Protein AF-D8Q616-F1 (afdb_monomer)

Solvent-accessible surface area (backbone atoms only — not comparable to full-atom values): 31001 Å² total; per-residue (Å²): 136,88,82,91,90,84,91,79,90,88,87,83,92,83,81,91,83,89,87,83,90,87,91,82,90,86,83,86,81,88,86,83,83,89,84,88,85,87,89,85,89,90,82,87,82,83,92,77,89,78,82,84,83,71,96,73,89,90,79,82,90,86,77,79,88,77,88,76,85,79,84,83,84,83,82,84,83,85,89,86,84,85,82,90,86,85,90,82,89,85,91,83,91,80,85,90,87,83,88,83,88,80,87,82,85,84,80,88,80,85,86,77,89,78,88,83,85,87,83,90,80,81,91,78,87,87,78,87,87,77,91,77,82,88,77,87,77,82,87,75,83,83,73,83,76,76,81,79,71,58,70,64,59,61,51,43,69,60,47,49,63,50,50,61,52,50,61,75,66,72,81,62,97,65,38,63,65,48,97,83,34,49,25,36,39,33,27,52,76,65,39,57,25,25,36,51,50,71,62,44,41,73,49,23,45,57,53,61,70,67,37,44,77,75,53,100,78,37,37,35,33,77,39,77,88,39,50,36,71,33,53,34,47,33,50,41,40,74,75,33,62,85,76,51,54,65,74,89,59,87,73,60,66,70,56,45,49,31,28,28,54,46,18,54,78,46,61,11,58,71,55,26,31,53,31,49,50,44,48,49,51,51,50,49,55,47,65,69,36,91,47,66,73,49,53,54,42,57,48,38,45,45,50,53,52,25,64,75,70,66,45,61,57,64,40,48,60,50,48,52,48,54,44,49,38,62,75,75,53,60,80,64,35,55,53,97,88,48,97,62,76,56,74,80,52,76,65,54,50,50,39,36,54,52,25,42,58,65,67,50,58,56,66,58,59,54,48,50,75,50,64,66,81,79,68,79,54,64,62,27,53,53,32,48,52,54,51,48,59,62,36,49,67,36,25,72,47,36,43,67,61,25,49,49,50,50,53,55,50,59,31,84,83,37,32,74,80,49,46,51,48,68,73,57,43,70,60,34,48,63,51,52,54,51,48,49,52,48,52,63,64,47,42,27,56,54,62,74,43,64,52,64,72,58,27,34,52,50,44,27,69,60,60,73,46,91,64,84,58,72,64,66,60,62,83,56,67,73,76,113

Foldseek 3Di:
DDDDDDDDDDDDDDDDDDDDDDDDDDDDDDDDDDDDDDDDDDDDDDDDDDDDDDDPDPPPPPDDPDPDDDDDDDDDDDDDDDDDDDDDDDDDDDDDDDDDDDDDDDDDDDDDDDDDDDDDDDDDDDDDDDDDDDDDDDDDDDDDDDPPDDVVLVVCVVLVVVLLVVVVVPPDPAAAEDPPAQEWEAEQVRRIHGHHPVLCCLQQVQQVVQWDDPDPGHIYGYHNPADRVLVRLLVCVSPPCVSQDAPPDDDDLVSLLSNLLVCLVRVRQVSVLRSVNNLQVLLVVCLLPPPLLPPLVSLLSSVVSCVSNVLCLSPLSSLLSVLLYDPVSLVVPDDPPDPDNRHDDPLSVVLSVQLLVVQLPCVLVVCLLCVCVPDPDPQQVVLSVVLSVVLNVVCNNHVLVSLVVVLVCLDPVNCVVSSHDPVSSVRRNVSSVVVNVVSLQCRCVSSPHDGLVVSQVSSCVSNVDRDHGPSPCVVVSPVD

Mean predicted aligned error: 16.09 Å

Radius of gyration: 37.26 Å; Cα contacts (8 Å, |Δi|>4): 402; chains: 1; bounding box: 110×92×106 Å

Sequence (480 aa):
MSSHSTYSYGSDVGGNDDVGFSSHESGSPAPDIWPPPFPVPGARPQSRAHTPVNAVVNQFYNRTVFTGALPAQGMSPTRSDTPETGDVFLRHGGARRAPTPLPHFRVGLSSSSGSDTPSASSFGDIAPRRARTPRARTPLPCSAIEPHSDPYTSMLAFVLPRAVQASADGDREQGLCFPDGNFVIVSKDHQVSRVHKSTLELQAPQIVRQSRSWNEVYRYALLKNADGAHVDAFLRAAFCPEYFPAPPQQVAFKVIRMVLTMAHELGAIPLRRRALTHLEALAKSALDSPSHWANVATKLFVVSCSREVGALWLMPSIMYTLTCVSPRSFDVAAPADHEYIYVLSDEDHRTIANARVSTRNFGEIKALVFANTRCVDRACINSRNRLLDVIHDRYEKDPLHAMHTLSYILQPDAKEACRICSHCYDVVKPKVDTLEDKFLEDLPTHFAFPTWDALEHMREQDMGCPGQILRPVWKHIHKV

Organism: Schizophyllum commune (strain H4-8 / FGSC 9210) (NCBI:txid578458)

pLDDT: mean 72.05, std 26.44, range [27.09, 98.06]

Structure (mmCIF, N/CA/C/O backbone):
data_AF-D8Q616-F1
#
_entry.id   AF-D8Q616-F1
#
loop_
_atom_site.group_PDB
_atom_site.id
_atom_site.type_symbol
_atom_site.label_atom_id
_atom_site.label_alt_id
_atom_site.label_comp_id
_atom_site.label_asym_id
_atom_site.label_entity_id
_atom_site.label_seq_id
_atom_site.pdbx_PDB_ins_code
_atom_site.Cartn_x
_atom_site.Cartn_y
_atom_site.Cartn_z
_atom_site.occupancy
_atom_site.B_iso_or_equiv
_atom_site.auth_seq_id
_atom_site.auth_comp_id
_atom_site.auth_asym_id
_atom_site.auth_atom_id
_atom_site.pdbx_PDB_model_num
ATOM 1 N N . MET A 1 1 ? -33.115 -41.976 -48.875 1.00 36.59 1 MET A N 1
ATOM 2 C CA . MET A 1 1 ? -32.663 -42.443 -47.547 1.00 36.59 1 MET A CA 1
ATOM 3 C C . MET A 1 1 ? -32.192 -41.191 -46.811 1.00 36.59 1 MET A C 1
ATOM 5 O O . MET A 1 1 ? -31.075 -40.765 -47.045 1.00 36.59 1 MET A O 1
ATOM 9 N N . SER A 1 2 ? -33.114 -40.347 -46.328 1.00 31.20 2 SER A N 1
ATOM 10 C CA . SER A 1 2 ? -33.755 -40.402 -44.988 1.00 31.20 2 SER A CA 1
ATOM 11 C C . SER A 1 2 ? -32.680 -40.206 -43.908 1.00 31.20 2 SER A C 1
ATOM 13 O O . SER A 1 2 ? -31.789 -41.040 -43.843 1.00 31.20 2 SER A O 1
ATOM 15 N N . SER A 1 3 ? -32.614 -39.132 -43.112 1.00 38.22 3 SER A N 1
ATOM 16 C CA . SER A 1 3 ? -33.637 -38.418 -42.310 1.00 38.22 3 SER A CA 1
ATOM 17 C C . SER A 1 3 ? -33.101 -37.021 -41.902 1.00 38.22 3 SER A C 1
ATOM 19 O O . SER A 1 3 ? -31.940 -36.921 -41.525 1.00 38.22 3 SER A O 1
ATOM 21 N N . HIS A 1 4 ? -33.793 -35.901 -42.151 1.00 36.03 4 HIS A N 1
ATOM 22 C CA . HIS A 1 4 ? -34.794 -35.202 -41.308 1.00 36.03 4 HIS A CA 1
ATOM 23 C C . HIS A 1 4 ? -34.368 -34.812 -39.875 1.00 36.03 4 HIS A C 1
ATOM 25 O O . HIS A 1 4 ? -34.290 -35.672 -39.007 1.00 36.03 4 HIS A O 1
ATOM 31 N N . SER A 1 5 ? -34.263 -33.500 -39.611 1.00 34.19 5 SER A N 1
ATOM 32 C CA . SER A 1 5 ? -35.113 -32.810 -38.622 1.00 34.19 5 SER A CA 1
ATOM 33 C C . SER A 1 5 ? -35.075 -31.287 -38.826 1.00 34.19 5 SER A C 1
ATOM 35 O O . SER A 1 5 ? -34.016 -30.665 -38.813 1.00 34.19 5 SER A O 1
ATOM 37 N N . THR A 1 6 ? -36.261 -30.721 -39.012 1.00 43.12 6 THR A N 1
ATOM 38 C CA . THR A 1 6 ? -36.620 -29.304 -39.143 1.00 43.12 6 THR A CA 1
ATOM 39 C C . THR A 1 6 ? -37.446 -28.923 -37.914 1.00 43.12 6 THR A C 1
ATOM 41 O O . THR A 1 6 ? -38.226 -29.751 -37.453 1.00 43.12 6 THR A O 1
ATOM 44 N N . TYR A 1 7 ? -37.370 -27.675 -37.447 1.00 33.91 7 TYR A N 1
ATOM 45 C CA . TYR A 1 7 ? -38.514 -27.005 -36.817 1.00 33.91 7 TYR A CA 1
ATOM 46 C C . TYR A 1 7 ? -38.505 -25.516 -37.168 1.00 33.91 7 TYR A C 1
ATOM 48 O O . TYR A 1 7 ? -37.453 -24.880 -37.224 1.00 33.91 7 TYR A O 1
ATOM 56 N N . SER A 1 8 ? -39.701 -25.016 -37.457 1.00 35.53 8 SER A N 1
ATOM 57 C CA . SER A 1 8 ? -40.003 -23.756 -38.129 1.00 35.53 8 SER A CA 1
ATOM 58 C C . SER A 1 8 ? -40.848 -22.840 -37.234 1.00 35.53 8 SER A C 1
ATOM 60 O O . SER A 1 8 ? -41.628 -23.335 -36.430 1.00 35.53 8 SER A O 1
ATOM 62 N N . TYR A 1 9 ? -40.714 -21.532 -37.486 1.00 35.38 9 TYR A N 1
ATOM 63 C CA . TYR A 1 9 ? -41.727 -20.460 -37.555 1.00 35.38 9 TYR A CA 1
ATOM 64 C C . TYR A 1 9 ? -42.720 -20.160 -36.413 1.00 35.38 9 TYR A C 1
ATOM 66 O O . TYR A 1 9 ? -43.503 -20.996 -35.980 1.00 35.38 9 TYR A O 1
ATOM 74 N N . GLY A 1 10 ? -42.806 -18.855 -36.121 1.00 30.14 10 GLY A N 1
ATOM 75 C CA . GLY A 1 10 ? -43.983 -18.159 -35.598 1.00 30.14 10 GLY A CA 1
ATOM 76 C C . GLY A 1 10 ? -43.818 -16.643 -35.772 1.00 30.14 10 GLY A C 1
ATOM 77 O O . GLY A 1 10 ? -42.976 -16.037 -35.116 1.00 30.14 10 GLY A O 1
ATOM 78 N N . SER A 1 11 ? -44.580 -16.049 -36.691 1.00 40.22 11 SER A N 1
ATOM 79 C CA . SER A 1 11 ? -44.706 -14.606 -36.942 1.00 40.22 11 SER A CA 1
ATOM 80 C C . SER A 1 11 ? -46.195 -14.262 -36.957 1.00 40.22 11 SER A C 1
ATOM 82 O O . SER A 1 11 ? -46.930 -14.984 -37.613 1.00 40.22 11 SER A O 1
ATOM 84 N N . ASP A 1 12 ? -46.582 -13.166 -36.304 1.00 34.69 12 ASP A N 1
ATOM 85 C CA . ASP A 1 12 ? -47.830 -12.383 -36.450 1.00 34.69 12 ASP A CA 1
ATOM 86 C C . ASP A 1 12 ? -47.448 -10.976 -35.926 1.00 34.69 12 ASP A C 1
ATOM 88 O O . ASP A 1 12 ? -46.841 -10.892 -34.860 1.00 34.69 12 ASP A O 1
ATOM 92 N N . VAL A 1 13 ? -47.487 -9.830 -36.621 1.00 44.28 13 VAL A N 1
ATOM 93 C CA . VAL A 1 13 ? -48.412 -9.144 -37.555 1.00 44.28 13 VAL A CA 1
ATOM 94 C C . VAL A 1 13 ? -49.662 -8.550 -36.888 1.00 44.28 13 VAL A C 1
ATOM 96 O O . VAL A 1 13 ? -50.530 -9.263 -36.403 1.00 44.28 13 VAL A O 1
ATOM 99 N N . GLY A 1 14 ? -49.745 -7.212 -36.968 1.00 32.81 14 GLY A N 1
ATOM 100 C CA . GLY A 1 14 ? -50.891 -6.340 -36.665 1.00 32.81 14 GLY A CA 1
ATOM 101 C C . GLY A 1 14 ? -50.418 -5.086 -35.908 1.00 32.81 14 GLY A C 1
ATOM 102 O O . GLY A 1 14 ? -49.917 -5.225 -34.803 1.00 32.81 14 GLY A O 1
ATOM 103 N N . GLY A 1 15 ? -50.452 -3.842 -36.393 1.00 34.56 15 GLY A N 1
ATOM 104 C CA . GLY A 1 15 ? -51.154 -3.222 -37.518 1.00 34.56 15 GLY A CA 1
ATOM 105 C C . GLY A 1 15 ? -52.088 -2.118 -36.994 1.00 34.56 15 GLY A C 1
ATOM 106 O O . GLY A 1 15 ? -53.000 -2.460 -36.252 1.00 34.56 15 GLY A O 1
ATOM 107 N N . ASN A 1 16 ? -51.871 -0.868 -37.448 1.00 33.78 16 ASN A N 1
ATOM 108 C CA . ASN A 1 16 ? -52.853 0.234 -37.611 1.00 33.78 16 ASN A CA 1
ATOM 109 C C . ASN A 1 16 ? -53.477 0.896 -36.340 1.00 33.78 16 ASN A C 1
ATOM 111 O O . ASN A 1 16 ? -53.668 0.231 -35.334 1.00 33.78 16 ASN A O 1
ATOM 115 N N . ASP A 1 17 ? -53.820 2.194 -36.228 1.00 32.09 17 ASP A N 1
ATOM 116 C CA . ASP A 1 17 ? -53.988 3.330 -37.159 1.00 32.09 17 ASP A CA 1
ATOM 117 C C . ASP A 1 17 ? -53.850 4.714 -36.456 1.00 32.09 17 ASP A C 1
ATOM 119 O O . ASP A 1 17 ? -53.961 4.845 -35.235 1.00 32.09 17 ASP A O 1
ATOM 123 N N . ASP A 1 18 ? -53.659 5.723 -37.313 1.00 38.03 18 ASP A N 1
ATOM 124 C CA . ASP A 1 18 ? -53.781 7.189 -37.221 1.00 38.03 18 ASP A CA 1
ATOM 125 C C . ASP A 1 18 ? -54.833 7.822 -36.283 1.00 38.03 18 ASP A C 1
ATOM 127 O O . ASP A 1 18 ? -55.978 7.388 -36.286 1.00 38.03 18 ASP A O 1
ATOM 131 N N . VAL A 1 19 ? -54.479 8.965 -35.653 1.00 36.47 19 VAL A N 1
ATOM 132 C CA . VAL A 1 19 ? -55.167 10.300 -35.640 1.00 36.47 19 VAL A CA 1
ATOM 133 C C . VAL A 1 19 ? -54.130 11.304 -35.064 1.00 36.47 19 VAL A C 1
ATOM 135 O O . VAL A 1 19 ? -53.487 10.981 -34.074 1.00 36.47 19 VAL A O 1
ATOM 138 N N . GLY A 1 20 ? -53.802 12.511 -35.538 1.00 32.84 20 GLY A N 1
ATOM 139 C CA . GLY A 1 20 ? -54.463 13.500 -36.385 1.00 32.84 20 GLY A CA 1
ATOM 140 C C . GLY A 1 20 ? -54.640 14.829 -35.611 1.00 32.84 20 GLY A C 1
ATOM 141 O O . GLY A 1 20 ? -55.572 14.950 -34.831 1.00 32.84 20 GLY A O 1
ATOM 142 N N . PHE A 1 21 ? -53.750 15.804 -35.871 1.00 34.06 21 PHE A N 1
ATOM 143 C CA . PHE A 1 21 ? -53.858 17.278 -35.708 1.00 34.06 21 PHE A CA 1
ATOM 144 C C . PHE A 1 21 ? -54.208 17.949 -34.356 1.00 34.06 21 PHE A C 1
ATOM 146 O O . PHE A 1 21 ? -55.351 17.924 -33.913 1.00 34.06 21 PHE A O 1
ATOM 153 N N . SER A 1 22 ? -53.308 18.823 -33.868 1.00 30.31 22 SER A N 1
ATOM 154 C CA . SER A 1 22 ? -53.531 20.290 -33.888 1.00 30.31 22 SER A CA 1
ATOM 155 C C . SER A 1 22 ? -52.326 21.102 -33.399 1.00 30.31 22 SER A C 1
ATOM 157 O O . SER A 1 22 ? -51.689 20.795 -32.396 1.00 30.31 22 SER A O 1
ATOM 159 N N . SER A 1 23 ? -52.048 22.154 -34.162 1.00 44.38 23 SER A N 1
ATOM 160 C CA . SER A 1 23 ? -51.003 23.167 -34.020 1.00 44.38 23 SER A CA 1
ATOM 161 C C . SER A 1 23 ? -51.461 24.319 -33.116 1.00 44.38 23 SER A C 1
ATOM 163 O O . SER A 1 23 ? -52.628 24.677 -33.178 1.00 44.38 23 SER A O 1
ATOM 165 N N . HIS A 1 24 ? -50.543 24.930 -32.360 1.00 32.38 24 HIS A N 1
ATOM 166 C CA . HIS A 1 24 ? -50.406 26.383 -32.105 1.00 32.38 24 HIS A CA 1
ATOM 167 C C . HIS A 1 24 ? -49.158 26.571 -31.214 1.00 32.38 24 HIS A C 1
ATOM 169 O O . HIS A 1 24 ? -49.055 25.982 -30.145 1.00 32.38 24 HIS A O 1
ATOM 175 N N . GLU A 1 25 ? -48.061 27.073 -31.787 1.00 34.19 25 GLU A N 1
ATOM 176 C CA . GLU A 1 25 ? -47.571 28.457 -31.635 1.00 34.19 25 GLU A CA 1
ATOM 177 C C . GLU A 1 25 ? -47.074 28.814 -30.227 1.00 34.19 25 GLU A C 1
ATOM 179 O O . GLU A 1 25 ? -47.873 29.041 -29.330 1.00 34.19 25 GLU A O 1
ATOM 184 N N . SER A 1 26 ? -45.751 28.978 -30.081 1.00 32.94 26 SER A N 1
ATOM 185 C CA . SER A 1 26 ? -45.142 30.273 -29.717 1.00 32.94 26 SER A CA 1
ATOM 186 C C . SER A 1 26 ? -43.634 30.144 -29.437 1.00 32.94 26 SER A C 1
ATOM 188 O O . SER A 1 26 ? -43.236 29.363 -28.578 1.00 32.94 26 SER A O 1
ATOM 190 N N . GLY A 1 27 ? -42.822 30.987 -30.090 1.00 29.88 27 GLY A N 1
ATOM 191 C CA . GLY A 1 27 ? -41.675 31.634 -29.431 1.00 29.88 27 GLY A CA 1
ATOM 192 C C . GLY A 1 27 ? -40.253 31.114 -29.687 1.00 29.88 27 GLY A C 1
ATOM 193 O O . GLY A 1 27 ? -39.664 30.473 -28.829 1.00 29.88 27 GLY A O 1
ATOM 194 N N . SER A 1 28 ? -39.677 31.509 -30.827 1.00 34.25 28 SER A N 1
ATOM 195 C CA . SER A 1 28 ? -38.247 31.807 -31.093 1.00 34.25 28 SER A CA 1
ATOM 196 C C . SER A 1 28 ? -37.469 32.503 -29.941 1.00 34.25 28 SER A C 1
ATOM 198 O O . SER A 1 28 ? -38.128 33.049 -29.056 1.00 34.25 28 SER A O 1
ATOM 200 N N . PRO A 1 29 ? -36.124 32.718 -30.004 1.00 43.44 29 PRO A N 1
ATOM 201 C CA . PRO A 1 29 ? -35.080 32.169 -30.893 1.00 43.44 29 PRO A CA 1
ATOM 202 C C . PRO A 1 29 ? -33.753 31.767 -30.170 1.00 43.44 29 PRO A C 1
ATOM 204 O O . PRO A 1 29 ? -33.504 32.113 -29.017 1.00 43.44 29 PRO A O 1
ATOM 207 N N . ALA A 1 30 ? -32.849 31.096 -30.895 1.00 38.75 30 ALA A N 1
ATOM 208 C CA . ALA A 1 30 ? -31.396 31.142 -30.641 1.00 38.75 30 ALA A CA 1
ATOM 209 C C . ALA A 1 30 ? -30.849 32.558 -30.955 1.00 38.75 30 ALA A C 1
ATOM 211 O O . ALA A 1 30 ? -31.509 33.273 -31.713 1.00 38.75 30 ALA A O 1
ATOM 212 N N . PRO A 1 31 ? -29.679 33.002 -30.447 1.00 47.16 31 PRO A N 1
ATOM 213 C CA . PRO A 1 31 ? -28.440 32.731 -31.205 1.00 47.16 31 PRO A CA 1
ATOM 214 C C . PRO A 1 31 ? -27.137 32.756 -30.343 1.00 47.16 31 PRO A C 1
ATOM 216 O O . PRO A 1 31 ? -27.130 33.206 -29.204 1.00 47.16 31 PRO A O 1
ATOM 219 N N . ASP A 1 32 ? -26.068 32.070 -30.752 1.00 30.92 32 ASP A N 1
ATOM 220 C CA . ASP A 1 32 ? -24.823 32.601 -31.367 1.00 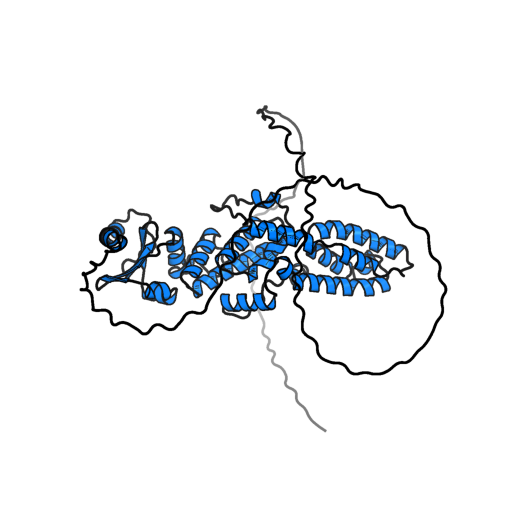30.92 32 ASP A CA 1
ATOM 221 C C . ASP A 1 32 ? -23.605 32.454 -30.427 1.00 30.92 32 ASP A C 1
ATOM 223 O O . ASP A 1 32 ? -23.643 32.810 -29.256 1.00 30.92 32 ASP A O 1
ATOM 227 N N . ILE A 1 33 ? -22.611 31.657 -30.831 1.00 32.53 33 ILE A N 1
ATOM 228 C CA . ILE A 1 33 ? -21.330 32.069 -31.444 1.00 32.53 33 ILE A CA 1
ATOM 229 C C . ILE A 1 33 ? -20.347 32.681 -30.426 1.00 32.53 33 ILE A C 1
ATOM 231 O O . ILE A 1 33 ? -20.534 33.755 -29.866 1.00 32.53 33 ILE A O 1
ATOM 235 N N . TRP A 1 34 ? -19.245 31.953 -30.238 1.00 39.62 34 TRP A N 1
ATOM 236 C CA . TRP A 1 34 ? -18.034 32.353 -29.520 1.00 39.62 34 TRP A CA 1
ATOM 237 C C . TRP A 1 34 ? -17.400 33.634 -30.086 1.00 39.62 34 TRP A C 1
ATOM 239 O O . TRP A 1 34 ? -17.394 33.821 -31.304 1.00 39.62 34 TRP A O 1
ATOM 249 N N . PRO A 1 35 ? -16.671 34.394 -29.248 1.00 38.28 35 PRO A N 1
ATOM 250 C CA . PRO A 1 35 ? -15.462 35.063 -29.726 1.00 38.28 35 PRO A CA 1
ATOM 251 C C . PRO A 1 35 ? -14.204 34.805 -28.857 1.00 38.28 35 PRO A C 1
ATOM 253 O O . PRO A 1 35 ? -14.315 34.273 -27.750 1.00 38.28 35 PRO A O 1
ATOM 256 N N . PRO A 1 36 ? -12.995 35.139 -29.373 1.00 38.78 36 PRO A N 1
ATOM 257 C CA . PRO A 1 36 ? -11.695 34.646 -28.894 1.00 38.78 36 PRO A CA 1
ATOM 258 C C . PRO A 1 36 ? -10.861 35.787 -28.205 1.00 38.78 36 PRO A C 1
ATOM 260 O O . PRO A 1 36 ? -11.494 36.634 -27.578 1.00 38.78 36 PRO A O 1
ATOM 263 N N . PRO A 1 37 ? -9.497 35.841 -28.173 1.00 53.56 37 PRO A N 1
ATOM 264 C CA . PRO A 1 37 ? -8.745 36.088 -26.929 1.00 53.56 37 PRO A CA 1
ATOM 265 C C . PRO A 1 37 ? -7.939 37.418 -26.847 1.00 53.56 37 PRO A C 1
ATOM 267 O O . PRO A 1 37 ? -7.634 38.045 -27.856 1.00 53.56 37 PRO A O 1
ATOM 270 N N . PHE A 1 38 ? -7.496 37.742 -25.616 1.00 38.44 38 PHE A N 1
ATOM 271 C CA . PHE A 1 38 ? -6.534 38.784 -25.159 1.00 38.44 38 PHE A CA 1
ATOM 272 C C . PHE A 1 38 ? -6.920 40.276 -25.284 1.00 38.44 38 PHE A C 1
ATOM 274 O O . PHE A 1 38 ? -7.511 40.706 -26.269 1.00 38.44 38 PHE A O 1
ATOM 281 N N . PRO A 1 39 ? -6.552 41.091 -24.266 1.00 39.84 39 PRO A N 1
ATOM 282 C CA . PRO A 1 39 ? -5.304 41.869 -24.359 1.00 39.84 39 PRO A CA 1
ATOM 283 C C . PRO A 1 39 ? -4.496 42.003 -23.039 1.00 39.84 39 PRO A C 1
ATOM 285 O O . PRO A 1 39 ? -4.964 41.707 -21.944 1.00 39.84 39 PRO A O 1
ATOM 288 N N . VAL A 1 40 ? -3.261 42.497 -23.171 1.00 35.69 40 VAL A N 1
ATOM 289 C CA . VAL A 1 40 ? -2.294 42.965 -22.142 1.00 35.69 40 VAL A CA 1
ATOM 290 C C . VAL A 1 40 ? -1.822 44.370 -22.606 1.00 35.69 40 VAL A C 1
ATOM 292 O O . VAL A 1 40 ? -1.930 44.593 -23.816 1.00 35.69 40 VAL A O 1
ATOM 295 N N . PRO A 1 41 ? -1.229 45.311 -21.815 1.00 44.88 41 PRO A N 1
ATOM 296 C CA . PRO A 1 41 ? -1.004 45.443 -20.357 1.00 44.88 41 PRO A CA 1
ATOM 297 C C . PRO A 1 41 ? -1.463 46.796 -19.741 1.00 44.88 41 PRO A C 1
ATOM 299 O O . PRO A 1 41 ? -1.617 47.795 -20.437 1.00 44.88 41 PRO A O 1
ATOM 302 N N . GLY A 1 42 ? -1.457 46.890 -18.402 1.00 28.64 42 GLY A N 1
ATOM 303 C CA . GLY A 1 42 ? -1.095 48.149 -17.728 1.00 28.64 42 GLY A CA 1
ATOM 304 C C . GLY A 1 42 ? -1.677 48.365 -16.330 1.00 28.64 42 GLY A C 1
ATOM 305 O O . GLY A 1 42 ? -2.839 48.720 -16.216 1.00 28.64 42 GLY A O 1
ATOM 306 N N . ALA A 1 43 ? -0.843 48.210 -15.291 1.00 29.27 43 ALA A N 1
ATOM 307 C CA . ALA A 1 43 ? -0.704 49.095 -14.114 1.00 29.27 43 ALA A CA 1
ATOM 308 C C . ALA A 1 43 ? -0.118 48.336 -12.902 1.00 29.27 43 ALA A C 1
ATOM 310 O O . ALA A 1 43 ? -0.547 47.239 -12.559 1.00 29.27 43 ALA A O 1
ATOM 311 N N . ARG A 1 44 ? 0.887 48.948 -12.259 1.00 38.00 44 ARG A N 1
ATOM 312 C CA . ARG A 1 44 ? 1.553 48.503 -11.016 1.00 38.00 44 ARG A CA 1
ATOM 313 C C . ARG A 1 44 ? 0.569 48.483 -9.832 1.00 38.00 44 ARG A C 1
ATOM 315 O O . ARG A 1 44 ? -0.319 49.331 -9.794 1.00 38.00 44 ARG A O 1
ATOM 322 N N . PRO A 1 45 ? 0.837 47.674 -8.789 1.00 35.50 45 PRO A N 1
ATOM 323 C CA . PRO A 1 45 ? 1.302 48.326 -7.560 1.00 35.50 45 PRO A CA 1
ATOM 324 C C . PRO A 1 45 ? 2.359 47.560 -6.736 1.00 35.50 45 PRO A C 1
ATOM 326 O O . PRO A 1 45 ? 2.357 46.344 -6.613 1.00 35.50 45 PRO A O 1
ATOM 329 N N . GLN A 1 46 ? 3.232 48.379 -6.146 1.00 30.72 46 GLN A N 1
ATOM 330 C CA . GLN A 1 46 ? 3.753 48.360 -4.772 1.00 30.72 46 GLN A CA 1
ATOM 331 C C . GLN A 1 46 ? 4.450 47.107 -4.208 1.00 30.72 46 GLN A C 1
ATOM 333 O O . GLN A 1 46 ? 3.869 46.098 -3.824 1.00 30.72 46 GLN A O 1
ATOM 338 N N . SER A 1 47 ? 5.755 47.321 -4.046 1.00 33.19 47 SER A N 1
ATOM 339 C CA . SER A 1 47 ? 6.746 46.642 -3.221 1.00 33.19 47 SER A CA 1
ATOM 340 C C . SER A 1 47 ? 6.258 46.159 -1.850 1.00 33.19 47 SER A C 1
ATOM 342 O O . SER A 1 47 ? 5.902 46.965 -0.987 1.00 33.19 47 SER A O 1
ATOM 344 N N . ARG A 1 48 ? 6.435 44.860 -1.590 1.00 30.73 48 ARG A N 1
ATOM 345 C CA . ARG A 1 48 ? 6.706 44.333 -0.248 1.00 30.73 48 ARG A CA 1
ATOM 346 C C . ARG A 1 48 ? 8.059 43.631 -0.247 1.00 30.73 48 ARG A C 1
ATOM 348 O O . ARG A 1 48 ? 8.388 42.880 -1.160 1.00 30.73 48 ARG A O 1
ATOM 355 N N . ALA A 1 49 ? 8.847 43.978 0.760 1.00 31.23 49 ALA A N 1
ATOM 356 C CA . ALA A 1 49 ? 10.228 43.581 0.946 1.00 31.23 49 ALA A CA 1
ATOM 357 C C . ALA A 1 49 ? 10.360 42.065 1.146 1.00 31.23 49 ALA A C 1
ATOM 359 O O . ALA A 1 49 ? 9.737 41.501 2.043 1.00 31.23 49 ALA A O 1
ATOM 360 N N . HIS A 1 50 ? 11.214 41.436 0.338 1.00 32.09 50 HIS A N 1
ATOM 361 C CA . HIS A 1 50 ? 11.747 40.107 0.605 1.00 32.09 50 HIS A CA 1
ATOM 362 C C . HIS A 1 50 ? 13.146 40.241 1.203 1.00 32.09 50 HIS A C 1
ATOM 364 O O . HIS A 1 50 ? 14.063 40.785 0.590 1.00 32.09 50 HIS A O 1
ATOM 370 N N . THR A 1 51 ? 13.283 39.732 2.420 1.00 32.91 51 THR A N 1
ATOM 371 C CA . THR A 1 51 ? 14.541 39.482 3.120 1.00 32.91 51 THR A CA 1
ATOM 372 C C . THR A 1 51 ? 15.298 38.355 2.400 1.00 32.91 51 THR A C 1
ATOM 374 O O . THR A 1 51 ? 14.703 37.299 2.174 1.00 32.91 51 THR A O 1
ATOM 377 N N . PRO A 1 52 ? 16.586 38.511 2.040 1.00 33.59 52 PRO A N 1
ATOM 378 C CA . PRO A 1 52 ? 17.353 37.430 1.438 1.00 33.59 52 PRO A CA 1
ATOM 379 C C . PRO A 1 52 ? 17.980 36.571 2.540 1.00 33.59 52 PRO A C 1
ATOM 381 O O . PRO A 1 52 ? 18.890 37.012 3.243 1.00 33.59 52 PRO A O 1
ATOM 384 N N . VAL A 1 53 ? 17.521 35.327 2.686 1.00 32.69 53 VAL A N 1
ATOM 385 C CA . VAL A 1 53 ? 18.310 34.301 3.378 1.00 32.69 53 VAL A CA 1
ATOM 386 C C . VAL A 1 53 ? 19.193 33.625 2.335 1.00 32.69 53 VAL A C 1
ATOM 388 O O . VAL A 1 53 ? 18.749 32.816 1.525 1.00 32.69 53 VAL A O 1
ATOM 391 N N . ASN A 1 54 ? 20.446 34.076 2.359 1.00 29.16 54 ASN A N 1
ATOM 392 C CA . ASN A 1 54 ? 21.641 33.567 1.694 1.00 29.16 54 ASN A CA 1
ATOM 393 C C . ASN A 1 54 ? 21.654 32.029 1.583 1.00 29.16 54 ASN A C 1
ATOM 395 O O . ASN A 1 54 ? 21.326 31.327 2.531 1.00 29.16 54 ASN A O 1
ATOM 399 N N . ALA A 1 55 ? 22.009 31.440 0.440 1.00 34.25 55 ALA A N 1
ATOM 400 C CA . ALA A 1 55 ? 23.366 31.466 -0.123 1.00 34.25 55 ALA A CA 1
ATOM 401 C C . ALA A 1 55 ? 24.440 30.958 0.861 1.00 34.25 55 ALA A C 1
ATOM 403 O O . ALA A 1 55 ? 25.513 31.530 0.979 1.00 34.25 55 ALA A O 1
ATOM 404 N N . VAL A 1 56 ? 24.144 29.864 1.560 1.00 35.12 56 VAL A N 1
ATOM 405 C CA . VAL A 1 56 ? 25.095 28.905 2.145 1.00 35.12 56 VAL A CA 1
ATOM 406 C C . VAL A 1 56 ? 24.420 27.530 1.990 1.00 35.12 56 VAL A C 1
ATOM 408 O O . VAL A 1 56 ? 23.200 27.472 1.929 1.00 35.12 56 VAL A O 1
ATOM 411 N N . VAL A 1 57 ? 25.166 26.425 1.918 1.00 32.44 57 VAL A N 1
ATOM 412 C CA . VAL A 1 57 ? 24.683 25.032 1.708 1.00 32.44 57 VAL A CA 1
ATOM 413 C C . VAL A 1 57 ? 24.659 24.567 0.239 1.00 32.44 57 VAL A C 1
ATOM 415 O O . VAL A 1 57 ? 23.772 23.851 -0.207 1.00 32.44 57 VAL A O 1
ATOM 418 N N . ASN A 1 58 ? 25.710 24.901 -0.516 1.00 28.16 58 ASN A N 1
ATOM 419 C CA . ASN A 1 58 ? 26.037 24.239 -1.791 1.00 28.16 58 ASN A CA 1
ATOM 420 C C . ASN A 1 58 ? 27.396 23.506 -1.755 1.00 28.16 58 ASN A C 1
ATOM 422 O O . ASN A 1 58 ? 28.040 23.331 -2.783 1.00 28.16 58 ASN A O 1
ATOM 426 N N . GLN A 1 59 ? 27.858 23.076 -0.571 1.00 28.70 59 GLN A N 1
ATOM 427 C CA . GLN A 1 59 ? 29.220 22.537 -0.410 1.00 28.70 59 GLN A CA 1
ATOM 428 C C . GLN A 1 59 ? 29.367 21.183 0.303 1.00 28.70 59 GLN A C 1
ATOM 430 O O . GLN A 1 59 ? 30.499 20.737 0.453 1.00 28.70 59 GLN A O 1
ATOM 435 N N . PHE A 1 60 ? 28.291 20.479 0.684 1.00 29.03 60 PHE A N 1
ATOM 436 C CA . PHE A 1 60 ? 28.439 19.262 1.511 1.00 29.03 60 PHE A CA 1
ATOM 437 C C . PHE A 1 60 ? 28.024 17.909 0.916 1.00 29.03 60 PHE A C 1
ATOM 439 O O . PHE A 1 60 ? 28.233 16.904 1.582 1.00 29.03 60 PHE A O 1
ATOM 446 N N . TYR A 1 61 ? 27.553 17.815 -0.331 1.00 34.72 61 TYR A N 1
ATOM 447 C CA . TYR A 1 61 ? 27.098 16.518 -0.880 1.00 34.72 61 TYR A CA 1
ATOM 448 C C . TYR A 1 61 ? 27.912 15.955 -2.052 1.00 34.72 61 TYR A C 1
ATOM 450 O O . TYR A 1 61 ? 27.426 15.113 -2.794 1.00 34.72 61 TYR A O 1
ATOM 458 N N . ASN A 1 62 ? 29.187 16.340 -2.163 1.00 28.88 62 ASN A N 1
ATOM 459 C CA . ASN A 1 62 ? 30.154 15.701 -3.064 1.00 28.88 62 ASN A CA 1
ATOM 460 C C . ASN A 1 62 ? 31.395 15.217 -2.299 1.00 28.88 62 ASN A C 1
ATOM 462 O O . ASN A 1 62 ? 32.513 15.619 -2.607 1.00 28.88 62 ASN A O 1
ATOM 466 N N . ARG A 1 63 ? 31.218 14.375 -1.272 1.00 31.27 63 ARG A N 1
ATOM 467 C CA . ARG A 1 63 ? 32.269 13.460 -0.786 1.00 31.27 63 ARG A CA 1
ATOM 468 C C . ARG A 1 63 ? 31.715 12.502 0.264 1.00 31.27 63 ARG A C 1
ATOM 470 O O . ARG A 1 63 ? 31.796 12.743 1.463 1.00 31.27 63 ARG A O 1
ATOM 477 N N . THR A 1 64 ? 31.201 11.368 -0.188 1.00 29.70 64 THR A N 1
ATOM 478 C CA . THR A 1 64 ? 31.176 10.170 0.654 1.00 29.70 64 THR A CA 1
ATOM 479 C C . THR A 1 64 ? 31.287 8.947 -0.240 1.00 29.70 64 THR A C 1
ATOM 481 O O . THR A 1 64 ? 30.310 8.344 -0.664 1.00 29.70 64 THR A O 1
ATOM 484 N N . VAL A 1 65 ? 32.533 8.617 -0.578 1.00 31.72 65 VAL A N 1
ATOM 485 C CA . VAL A 1 65 ? 32.892 7.274 -1.024 1.00 31.72 65 VAL A CA 1
ATOM 486 C C . VAL A 1 65 ? 32.889 6.418 0.239 1.00 31.72 65 VAL A C 1
ATOM 488 O O . VAL A 1 65 ? 33.829 6.489 1.026 1.00 31.72 65 VAL A O 1
ATOM 491 N N . PHE A 1 66 ? 31.815 5.666 0.474 1.00 33.66 66 PHE A N 1
ATOM 492 C CA . PHE A 1 66 ? 31.798 4.635 1.509 1.00 33.66 66 PHE A CA 1
ATOM 493 C C . PHE A 1 66 ? 32.173 3.294 0.878 1.00 33.66 66 PHE A C 1
ATOM 495 O O . PHE A 1 66 ? 31.362 2.636 0.232 1.00 33.66 66 PHE A O 1
ATOM 502 N N . THR A 1 67 ? 33.426 2.886 1.070 1.00 32.97 67 THR A N 1
ATOM 503 C CA . THR A 1 67 ? 33.854 1.494 0.911 1.00 32.97 67 THR A CA 1
ATOM 504 C C . THR A 1 67 ? 33.437 0.721 2.158 1.00 32.97 67 THR A C 1
ATOM 506 O O . THR A 1 67 ? 34.151 0.715 3.159 1.00 32.97 67 THR A O 1
ATOM 509 N N . GLY A 1 68 ? 32.260 0.101 2.115 1.00 27.69 68 GLY A N 1
ATOM 510 C CA . GLY A 1 68 ? 31.833 -0.896 3.093 1.00 27.69 68 GLY A CA 1
ATOM 511 C C . GLY A 1 68 ? 32.096 -2.294 2.546 1.00 27.69 68 GLY A C 1
ATOM 512 O O . GLY A 1 68 ? 31.376 -2.754 1.665 1.00 27.69 68 GLY A O 1
ATOM 513 N N . ALA A 1 69 ? 33.143 -2.954 3.040 1.00 29.22 69 ALA A N 1
ATOM 514 C CA . ALA A 1 69 ? 33.380 -4.371 2.794 1.00 29.22 69 ALA A CA 1
ATOM 515 C C . ALA A 1 69 ? 32.372 -5.205 3.603 1.00 29.22 69 ALA A C 1
ATOM 517 O O . ALA A 1 69 ? 32.278 -5.061 4.821 1.00 29.22 69 ALA A O 1
ATOM 518 N N . LEU A 1 70 ? 31.620 -6.072 2.922 1.00 32.38 70 LEU A N 1
ATOM 519 C CA . LEU A 1 70 ? 30.765 -7.085 3.544 1.00 32.38 70 LEU A CA 1
ATOM 520 C C . LEU A 1 70 ? 31.630 -8.249 4.063 1.00 32.38 70 LEU A C 1
ATOM 522 O O . LEU A 1 70 ? 32.515 -8.703 3.332 1.00 32.38 70 LEU A O 1
ATOM 526 N N . PRO A 1 71 ? 31.380 -8.791 5.269 1.00 33.84 71 PRO A N 1
ATOM 527 C CA . PRO A 1 71 ? 31.983 -10.048 5.679 1.00 33.84 71 PRO A CA 1
ATOM 528 C C . PRO A 1 71 ? 31.254 -11.211 4.994 1.00 33.84 71 PRO A C 1
ATOM 530 O O . PRO A 1 71 ? 30.055 -11.416 5.179 1.00 33.84 71 PRO A O 1
ATOM 533 N N . ALA A 1 72 ? 31.995 -11.985 4.204 1.00 30.34 72 ALA A N 1
ATOM 534 C CA . ALA A 1 72 ? 31.540 -13.262 3.676 1.00 30.34 72 ALA A CA 1
ATOM 535 C C . ALA A 1 72 ? 31.432 -14.280 4.824 1.00 30.34 72 ALA A C 1
ATOM 537 O O . ALA A 1 72 ? 32.441 -14.661 5.418 1.00 30.34 72 ALA A O 1
ATOM 538 N N . GLN A 1 73 ? 30.217 -14.729 5.139 1.00 31.94 73 GLN A N 1
ATOM 539 C CA . GLN A 1 73 ? 30.016 -15.933 5.942 1.00 31.94 73 GLN A CA 1
ATOM 540 C C . GLN A 1 73 ? 30.106 -17.147 5.016 1.00 31.94 73 GLN A C 1
ATOM 542 O O . GLN A 1 73 ? 29.227 -17.390 4.192 1.00 31.94 73 GLN A O 1
ATOM 547 N N . GLY A 1 74 ? 31.212 -17.881 5.129 1.00 27.09 74 GLY A N 1
ATOM 548 C CA . GLY A 1 74 ? 31.389 -19.178 4.495 1.00 27.09 74 GLY A CA 1
ATOM 549 C C . GLY A 1 74 ? 30.700 -20.269 5.309 1.00 27.09 74 GLY A C 1
ATOM 550 O O . GLY A 1 74 ? 31.035 -20.479 6.473 1.00 27.09 74 GLY A O 1
ATOM 551 N N . MET A 1 75 ? 29.774 -20.991 4.681 1.00 29.23 75 MET A N 1
ATOM 552 C CA . MET A 1 75 ? 29.375 -22.329 5.110 1.00 29.23 75 MET A CA 1
ATOM 553 C C . MET A 1 75 ? 29.890 -23.327 4.072 1.00 29.23 75 MET A C 1
ATOM 555 O O . MET A 1 75 ? 29.456 -23.330 2.922 1.00 29.23 75 MET A O 1
ATOM 559 N N . SER A 1 76 ? 30.848 -24.153 4.484 1.00 29.22 76 SER A N 1
ATOM 560 C CA . SER A 1 76 ? 31.340 -25.304 3.725 1.00 29.22 76 SER A CA 1
ATOM 561 C C . SER A 1 76 ? 30.386 -26.490 3.889 1.00 29.22 76 SER A C 1
ATOM 563 O O . SER A 1 76 ? 29.984 -26.762 5.022 1.00 29.22 76 SER A O 1
ATOM 565 N N . PRO A 1 77 ? 30.109 -27.279 2.837 1.00 38.44 77 PRO A N 1
ATOM 566 C CA . PRO A 1 77 ? 29.616 -28.635 2.994 1.00 38.44 77 PRO A CA 1
ATOM 567 C C . PRO A 1 77 ? 30.737 -29.668 2.813 1.00 38.44 77 PRO A C 1
ATOM 569 O O . PRO A 1 77 ? 31.657 -29.535 2.005 1.00 38.44 77 PRO A O 1
ATOM 572 N N . THR A 1 78 ? 30.637 -30.715 3.619 1.00 33.03 78 THR A N 1
ATOM 573 C CA . THR A 1 78 ? 31.487 -31.901 3.679 1.00 33.03 78 THR A CA 1
ATOM 574 C C . THR A 1 78 ? 31.314 -32.834 2.472 1.00 33.03 78 THR A C 1
ATOM 576 O O . THR A 1 78 ? 30.221 -33.313 2.196 1.00 33.03 78 THR A O 1
ATOM 579 N N . ARG A 1 79 ? 32.445 -33.095 1.809 1.00 29.44 79 ARG A N 1
ATOM 580 C CA . ARG A 1 79 ? 32.973 -34.333 1.188 1.00 29.44 79 ARG A CA 1
ATOM 581 C C . ARG A 1 79 ? 32.097 -35.613 1.158 1.00 29.44 79 ARG A C 1
ATOM 583 O O . ARG A 1 79 ? 31.772 -36.150 2.209 1.00 29.44 79 ARG A O 1
ATOM 590 N N . SER A 1 80 ? 31.874 -36.156 -0.046 1.00 29.28 80 SER A N 1
ATOM 591 C CA . SER A 1 80 ? 31.913 -37.585 -0.480 1.00 29.28 80 SER A CA 1
ATOM 592 C C . SER A 1 80 ? 31.417 -37.633 -1.940 1.00 29.28 80 SER A C 1
ATOM 594 O O . SER A 1 80 ? 30.640 -36.765 -2.320 1.00 29.28 80 SER A O 1
ATOM 596 N N . ASP A 1 81 ? 31.756 -38.529 -2.858 1.00 31.39 81 ASP A N 1
ATOM 597 C CA . ASP A 1 81 ? 32.892 -39.409 -3.132 1.00 31.39 81 ASP A CA 1
ATOM 598 C C . ASP A 1 81 ? 32.845 -39.629 -4.664 1.00 31.39 81 ASP A C 1
ATOM 600 O O . ASP A 1 81 ? 31.767 -39.691 -5.258 1.00 31.39 81 ASP A O 1
ATOM 604 N N . THR A 1 82 ? 34.005 -39.696 -5.315 1.00 34.28 82 THR A N 1
ATOM 605 C CA . THR A 1 82 ? 34.186 -40.077 -6.733 1.00 34.28 82 THR A CA 1
ATOM 606 C C . THR A 1 82 ? 34.206 -41.603 -6.892 1.00 34.28 82 THR A C 1
ATOM 608 O O . THR A 1 82 ? 34.504 -42.301 -5.923 1.00 34.28 82 THR A O 1
ATOM 611 N N . PRO A 1 83 ? 33.943 -42.139 -8.101 1.00 47.25 83 PRO A N 1
ATOM 612 C CA . PRO A 1 83 ? 35.055 -42.538 -8.993 1.00 47.25 83 PRO A CA 1
ATOM 613 C C . PRO A 1 83 ? 34.842 -42.095 -10.464 1.00 47.25 83 PRO A C 1
ATOM 615 O O . PRO A 1 83 ? 33.711 -41.960 -10.916 1.00 47.25 83 PRO A O 1
ATOM 618 N N . GLU A 1 84 ? 35.892 -41.621 -11.156 1.00 32.84 84 GLU A N 1
ATOM 619 C CA . GLU A 1 84 ? 36.663 -42.336 -12.213 1.00 32.84 84 GLU A CA 1
ATOM 620 C C . GLU A 1 84 ? 35.775 -42.882 -13.353 1.00 32.84 84 GLU A C 1
ATOM 622 O O . GLU A 1 84 ? 34.903 -43.701 -13.119 1.00 32.84 84 GLU A O 1
ATOM 627 N N . THR A 1 85 ? 35.914 -42.551 -14.640 1.00 30.78 85 THR A N 1
ATOM 628 C CA . THR A 1 85 ? 37.097 -42.533 -15.526 1.00 30.78 85 THR A CA 1
ATOM 629 C C . THR A 1 85 ? 36.657 -41.994 -16.903 1.00 30.78 85 THR A C 1
ATOM 631 O O . THR A 1 85 ? 35.487 -42.135 -17.255 1.00 30.78 85 THR A O 1
ATOM 634 N N . GLY A 1 86 ? 37.584 -41.483 -17.728 1.00 29.30 86 GLY A N 1
ATOM 635 C CA . GLY A 1 86 ? 37.376 -41.444 -19.187 1.00 29.30 86 GLY A CA 1
ATOM 636 C C . GLY A 1 86 ? 38.021 -40.288 -19.952 1.00 29.30 86 GLY A C 1
ATOM 637 O O . GLY A 1 86 ? 37.326 -39.375 -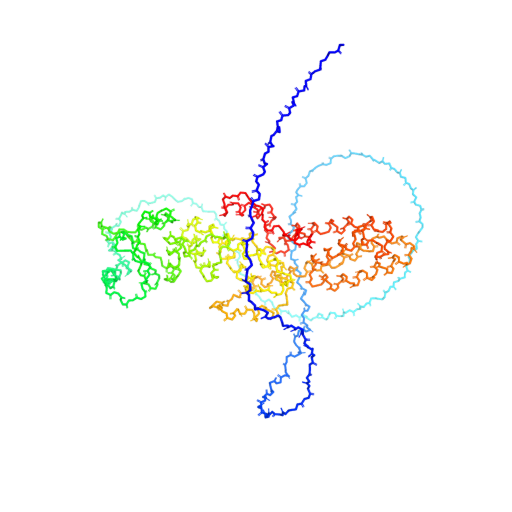20.387 1.00 29.30 86 GLY A O 1
ATOM 638 N N . ASP A 1 87 ? 39.336 -40.368 -20.159 1.00 32.00 87 ASP A N 1
ATOM 639 C CA . ASP A 1 87 ? 40.106 -39.582 -21.133 1.00 32.00 87 ASP A CA 1
ATOM 640 C C . ASP A 1 87 ? 39.608 -39.773 -22.575 1.00 32.00 87 ASP A C 1
ATOM 642 O O . ASP A 1 87 ? 39.444 -40.916 -22.990 1.00 32.00 87 ASP A O 1
ATOM 646 N N . VAL A 1 88 ? 39.546 -38.697 -23.379 1.00 33.59 88 VAL A N 1
ATOM 647 C CA . VAL A 1 88 ? 39.995 -38.702 -24.791 1.00 33.59 88 VAL A CA 1
ATOM 648 C C . VAL A 1 88 ? 40.522 -37.312 -25.191 1.00 33.59 88 VAL A C 1
ATOM 650 O O . VAL A 1 88 ? 39.844 -36.292 -25.089 1.00 33.59 88 VAL A O 1
ATOM 653 N N . PHE A 1 89 ? 41.760 -37.318 -25.688 1.00 31.33 89 PHE A N 1
ATOM 654 C CA . PHE A 1 89 ? 42.503 -36.247 -26.357 1.00 31.33 89 PHE A CA 1
ATOM 655 C C . PHE A 1 89 ? 41.792 -35.654 -27.589 1.00 31.33 89 PHE A C 1
ATOM 657 O O . PHE A 1 89 ? 41.268 -36.406 -28.400 1.00 31.33 89 PHE A O 1
ATOM 664 N N . LEU A 1 90 ? 41.994 -34.356 -27.864 1.00 34.97 90 LEU A N 1
ATOM 665 C CA . LEU A 1 90 ? 42.521 -33.904 -29.166 1.00 34.97 90 LEU A CA 1
ATOM 666 C C . LEU A 1 90 ? 43.097 -32.477 -29.102 1.00 34.97 90 LEU A C 1
ATOM 668 O O . LEU A 1 90 ? 42.499 -31.535 -28.591 1.00 34.97 90 LEU A O 1
ATOM 672 N N . ARG A 1 91 ? 44.320 -32.373 -29.631 1.00 30.11 91 ARG A N 1
ATOM 673 C CA . ARG A 1 91 ? 45.183 -31.194 -29.771 1.00 30.11 91 ARG A CA 1
ATOM 674 C C . ARG A 1 91 ? 44.703 -30.260 -30.886 1.00 30.11 91 ARG A C 1
ATOM 676 O O . ARG A 1 91 ? 44.477 -30.740 -31.984 1.00 30.11 91 ARG A O 1
ATOM 683 N N . HIS A 1 92 ? 44.798 -28.951 -30.658 1.00 34.50 92 HIS A N 1
ATOM 684 C CA . HIS A 1 92 ? 45.342 -27.925 -31.573 1.00 34.50 92 HIS A CA 1
ATOM 685 C C . HIS A 1 92 ? 45.722 -26.731 -30.665 1.00 34.50 92 HIS A C 1
ATOM 687 O O . HIS A 1 92 ? 44.919 -26.319 -29.844 1.00 34.50 92 HIS A O 1
ATOM 693 N N . GLY A 1 93 ? 46.934 -26.174 -30.605 1.00 29.77 93 GLY A N 1
ATOM 694 C CA . GLY A 1 93 ? 47.920 -25.948 -31.655 1.00 29.77 93 GLY A CA 1
ATOM 695 C C . GLY A 1 93 ? 47.807 -24.502 -32.154 1.00 29.77 93 GLY A C 1
ATOM 696 O O . GLY A 1 93 ? 47.335 -24.296 -33.261 1.00 29.77 93 GLY A O 1
ATOM 697 N N . GLY A 1 94 ? 48.190 -23.503 -31.346 1.00 30.39 94 GLY A N 1
ATOM 698 C CA . GLY A 1 94 ? 48.117 -22.086 -31.733 1.00 30.39 94 GLY A CA 1
ATOM 699 C C . GLY A 1 94 ? 48.993 -21.184 -30.864 1.00 30.39 94 GLY A C 1
ATOM 700 O O . GLY A 1 94 ? 48.850 -21.155 -29.648 1.00 30.39 94 GLY A O 1
ATOM 701 N N . ALA A 1 95 ? 49.946 -20.507 -31.498 1.00 33.03 95 ALA A N 1
ATOM 702 C CA . ALA A 1 95 ? 51.111 -19.863 -30.904 1.00 33.03 95 ALA A CA 1
ATOM 703 C C . ALA A 1 95 ? 50.840 -18.603 -30.056 1.00 33.03 95 ALA A C 1
ATOM 705 O O . ALA A 1 95 ? 49.932 -17.814 -30.298 1.00 33.03 95 ALA A O 1
ATOM 706 N N . ARG A 1 96 ? 51.749 -18.414 -29.093 1.00 32.19 96 ARG A N 1
ATOM 707 C CA . ARG A 1 96 ? 51.918 -17.278 -28.179 1.00 32.19 96 ARG A CA 1
ATOM 708 C C . ARG A 1 96 ? 52.218 -15.966 -28.915 1.00 32.19 96 ARG A C 1
ATOM 710 O O . ARG A 1 96 ? 53.113 -15.947 -29.755 1.00 32.19 96 ARG A O 1
ATOM 717 N N . ARG A 1 97 ? 51.626 -14.856 -28.452 1.00 31.05 97 ARG A N 1
ATOM 718 C CA . ARG A 1 97 ? 52.280 -13.534 -28.362 1.00 31.05 97 ARG A CA 1
ATOM 719 C C . ARG A 1 97 ? 51.723 -12.737 -27.174 1.00 31.05 97 ARG A C 1
ATOM 721 O O . ARG A 1 97 ? 50.556 -12.378 -27.152 1.00 31.05 97 ARG A O 1
ATOM 728 N N . ALA A 1 98 ? 52.599 -12.448 -26.224 1.00 34.00 98 ALA A N 1
ATOM 729 C CA . ALA A 1 98 ? 52.587 -11.319 -25.291 1.00 34.00 98 ALA A CA 1
ATOM 730 C C . ALA A 1 98 ? 54.079 -11.060 -24.960 1.00 34.00 98 ALA A C 1
ATOM 732 O O . ALA A 1 98 ? 54.844 -12.025 -25.081 1.00 34.00 98 ALA A O 1
ATOM 733 N N . PRO A 1 99 ? 54.538 -9.853 -24.564 1.00 41.81 99 PRO A N 1
ATOM 734 C CA . PRO A 1 99 ? 53.768 -8.839 -23.833 1.00 41.81 99 PRO A CA 1
ATOM 735 C C . PRO A 1 99 ? 54.058 -7.365 -24.210 1.00 41.81 99 PRO A C 1
ATOM 737 O O . PRO A 1 99 ? 55.085 -7.038 -24.797 1.00 41.81 99 PRO A O 1
ATOM 740 N N . THR A 1 100 ? 53.208 -6.451 -23.734 1.00 34.25 100 THR A N 1
ATOM 741 C CA . THR A 1 100 ? 53.619 -5.064 -23.456 1.00 34.25 100 THR A CA 1
ATOM 742 C C . THR A 1 100 ? 52.979 -4.628 -22.134 1.00 34.25 100 THR A C 1
ATOM 744 O O . THR A 1 100 ? 51.754 -4.692 -22.024 1.00 34.25 100 THR A O 1
ATOM 747 N N . PRO A 1 101 ? 53.758 -4.235 -21.110 1.00 37.56 101 PRO A N 1
ATOM 748 C CA . PRO A 1 101 ? 53.214 -3.806 -19.828 1.00 37.56 101 PRO A CA 1
ATOM 749 C C . PRO A 1 101 ? 52.881 -2.307 -19.851 1.00 37.56 101 PRO A C 1
ATOM 751 O O . PRO A 1 101 ? 53.682 -1.486 -20.295 1.00 37.56 101 PRO A O 1
ATOM 754 N N . LEU A 1 102 ? 51.696 -1.956 -19.352 1.00 37.19 102 LEU A N 1
ATOM 755 C CA . LEU A 1 102 ? 51.307 -0.583 -19.021 1.00 37.19 102 LEU A CA 1
ATOM 756 C C . LEU A 1 102 ? 51.731 -0.242 -17.577 1.00 37.19 102 LEU A C 1
ATOM 758 O O . LEU A 1 102 ? 51.892 -1.148 -16.756 1.00 37.19 102 LEU A O 1
ATOM 762 N N . PRO A 1 103 ? 51.950 1.046 -17.259 1.00 38.97 103 PRO A N 1
ATOM 763 C CA . PRO A 1 103 ? 52.683 1.462 -16.070 1.00 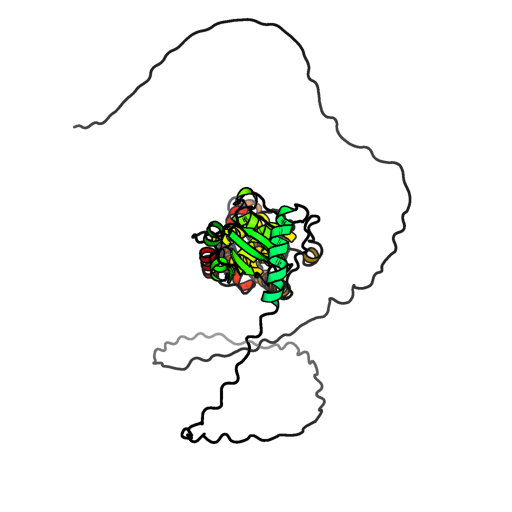38.97 103 PRO A CA 1
ATOM 764 C C . PRO A 1 103 ? 51.861 1.354 -14.780 1.00 38.97 103 PRO A C 1
ATOM 766 O O . PRO A 1 103 ? 50.702 1.758 -14.706 1.00 38.97 103 PRO A O 1
ATOM 769 N N . HIS A 1 104 ? 52.523 0.863 -13.732 1.00 30.75 104 HIS A N 1
ATOM 770 C CA . HIS A 1 104 ? 52.040 0.858 -12.358 1.00 30.75 104 HIS A CA 1
ATOM 771 C C . HIS A 1 104 ? 52.009 2.281 -11.778 1.00 30.75 104 HIS A C 1
ATOM 773 O O . HIS A 1 104 ? 53.050 2.921 -11.627 1.00 30.75 104 HIS A O 1
ATOM 779 N N . PHE A 1 105 ? 50.827 2.742 -11.369 1.00 27.50 105 PHE A N 1
ATOM 780 C CA . PHE A 1 105 ? 50.684 3.847 -10.422 1.00 27.50 105 PHE A CA 1
ATOM 781 C C . PHE A 1 105 ? 51.009 3.333 -9.010 1.00 27.50 105 PHE A C 1
ATOM 783 O O . PHE A 1 105 ? 50.297 2.496 -8.457 1.00 27.50 105 PHE A O 1
ATOM 790 N N . ARG A 1 106 ? 52.112 3.821 -8.433 1.00 28.20 106 ARG A N 1
ATOM 791 C CA . ARG A 1 106 ? 52.481 3.640 -7.021 1.00 28.20 106 ARG A CA 1
ATOM 792 C C . ARG A 1 106 ? 51.714 4.666 -6.183 1.00 28.20 106 ARG A C 1
ATOM 794 O O . ARG A 1 106 ? 51.967 5.859 -6.312 1.00 28.20 106 ARG A O 1
ATOM 801 N N . VAL A 1 107 ? 50.838 4.209 -5.291 1.00 30.44 107 VAL A N 1
ATOM 802 C CA . VAL A 1 107 ? 50.385 4.998 -4.136 1.00 30.44 107 VAL A CA 1
ATOM 803 C C . VAL A 1 107 ? 51.190 4.517 -2.934 1.00 30.44 107 VAL A C 1
ATOM 805 O O . VAL A 1 107 ? 51.133 3.343 -2.573 1.00 30.44 107 VAL A O 1
ATOM 808 N N . GLY A 1 108 ? 52.005 5.408 -2.373 1.00 28.50 108 GLY A N 1
ATOM 809 C CA . GLY A 1 108 ? 52.770 5.147 -1.161 1.00 28.50 108 GLY A CA 1
ATOM 810 C C . GLY A 1 108 ? 51.854 5.159 0.057 1.00 28.50 108 GLY A C 1
ATOM 811 O O . GLY A 1 108 ? 51.202 6.164 0.325 1.00 28.50 108 GLY A O 1
ATOM 812 N N . LEU A 1 109 ? 51.825 4.053 0.797 1.00 29.83 109 LEU A N 1
ATOM 813 C CA . LEU A 1 109 ? 51.330 4.020 2.167 1.00 29.83 109 LEU A CA 1
ATOM 814 C C . LEU A 1 109 ? 52.545 4.027 3.091 1.00 29.83 109 LEU A C 1
ATOM 816 O O . LEU A 1 109 ? 53.322 3.076 3.137 1.00 29.83 109 LEU A O 1
ATOM 820 N N . SER A 1 110 ? 52.723 5.147 3.782 1.00 28.61 110 SER A N 1
ATOM 821 C CA . SER A 1 110 ? 53.668 5.319 4.875 1.00 28.61 110 SER A CA 1
ATOM 822 C C . SER A 1 110 ? 53.150 4.589 6.113 1.00 28.61 110 SER A C 1
ATOM 824 O O . SER A 1 110 ? 52.132 4.967 6.688 1.00 28.61 110 SER A O 1
ATOM 826 N N . SER A 1 111 ? 53.866 3.548 6.519 1.00 29.36 111 SER A N 1
ATOM 827 C CA . SER A 1 111 ? 53.750 2.901 7.820 1.00 29.36 111 SER A CA 1
ATOM 828 C C . SER A 1 111 ? 54.509 3.715 8.871 1.00 29.36 111 SER A C 1
ATOM 830 O O . SER A 1 111 ? 55.731 3.833 8.782 1.00 29.36 111 SER A O 1
ATOM 832 N N . SER A 1 112 ? 53.809 4.229 9.881 1.00 30.19 112 SER A N 1
ATOM 833 C CA . SER A 1 112 ? 54.420 4.653 11.142 1.00 30.19 112 SER A CA 1
ATOM 834 C C . SER A 1 112 ? 53.834 3.833 12.284 1.00 30.19 112 SER A C 1
ATOM 836 O O . SER A 1 112 ? 52.635 3.857 12.552 1.00 30.19 112 SER A O 1
ATOM 838 N N . SER A 1 113 ? 54.739 3.091 12.904 1.00 32.59 113 SER A N 1
ATOM 839 C CA . SER A 1 113 ? 54.649 2.366 14.162 1.00 32.59 113 SER A CA 1
ATOM 840 C C . SER A 1 113 ? 54.095 3.205 15.315 1.00 32.59 113 SER A C 1
ATOM 842 O O . SER A 1 113 ? 54.530 4.336 15.519 1.00 32.59 113 SER A O 1
ATOM 844 N N . GLY A 1 114 ? 53.240 2.589 16.126 1.00 29.84 114 GLY A N 1
ATOM 845 C CA . GLY A 1 114 ? 52.883 3.044 17.464 1.00 29.84 114 GLY A CA 1
ATOM 846 C C . GLY A 1 114 ? 52.551 1.822 18.307 1.00 29.84 114 GLY A C 1
ATOM 847 O O . GLY A 1 114 ? 51.539 1.167 18.075 1.00 29.84 114 GLY A O 1
ATOM 848 N N . SER A 1 115 ? 53.476 1.477 19.194 1.00 35.53 115 SER A N 1
ATOM 849 C CA . SER A 1 115 ? 53.316 0.534 20.296 1.00 35.53 115 SER A CA 1
ATOM 850 C C . SER A 1 115 ? 52.120 0.907 21.168 1.00 35.53 115 SER A C 1
ATOM 852 O O . SER A 1 115 ? 51.803 2.086 21.269 1.00 35.53 115 SER A O 1
ATOM 854 N N . ASP A 1 116 ? 51.481 -0.090 21.786 1.00 31.22 116 ASP A N 1
ATOM 855 C CA . ASP A 1 116 ? 51.262 -0.141 23.240 1.00 31.22 116 ASP A CA 1
ATOM 856 C C . ASP A 1 116 ? 50.433 -1.384 23.616 1.00 31.22 116 ASP A C 1
ATOM 858 O O . ASP A 1 116 ? 49.246 -1.517 23.332 1.00 31.22 116 ASP A O 1
ATOM 862 N N . THR A 1 117 ? 51.110 -2.328 24.265 1.00 37.25 117 THR A N 1
ATOM 863 C CA . THR A 1 117 ? 50.548 -3.301 25.217 1.00 37.25 117 THR A CA 1
ATOM 864 C C . THR A 1 117 ? 50.255 -2.568 26.539 1.00 37.25 117 THR A C 1
ATOM 866 O O . THR A 1 117 ? 51.032 -1.667 26.863 1.00 37.25 117 THR A O 1
ATOM 869 N N . PRO A 1 118 ? 49.258 -2.957 27.370 1.00 45.69 118 PRO A N 1
ATOM 870 C CA . PRO A 1 118 ? 49.458 -4.158 28.190 1.00 45.69 118 PRO A CA 1
ATOM 871 C C . PRO A 1 118 ? 48.200 -4.945 28.625 1.00 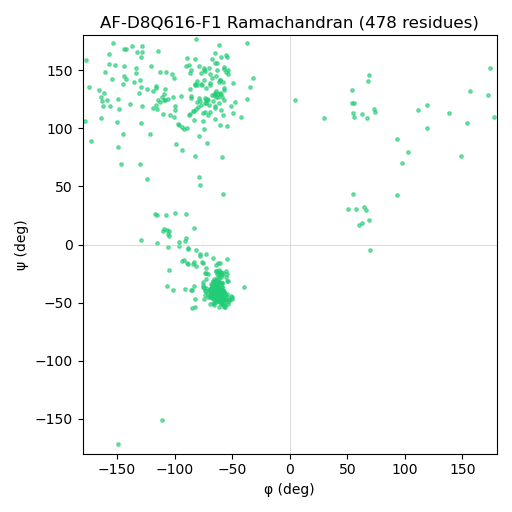45.69 118 PRO A C 1
ATOM 873 O O . PRO A 1 118 ? 47.060 -4.510 28.497 1.00 45.69 118 PRO A O 1
ATOM 876 N N . SER A 1 119 ? 48.504 -6.091 29.246 1.00 33.12 119 SER A N 1
ATOM 877 C CA . SER A 1 119 ? 47.743 -6.763 30.312 1.00 33.12 119 SER A CA 1
ATOM 878 C C . SER A 1 119 ? 46.726 -7.829 29.904 1.00 33.12 119 SER A C 1
ATOM 880 O O . SER A 1 119 ? 45.531 -7.593 29.754 1.00 33.12 119 SER A O 1
ATOM 882 N N . ALA A 1 120 ? 47.243 -9.057 29.851 1.00 34.28 120 ALA A N 1
ATOM 883 C CA . ALA A 1 120 ? 46.494 -10.297 29.965 1.00 34.28 120 ALA A CA 1
ATOM 884 C C . ALA A 1 120 ? 46.029 -10.528 31.415 1.00 34.28 120 ALA A C 1
ATOM 886 O O . ALA A 1 120 ? 46.827 -10.428 32.349 1.00 34.28 120 ALA A O 1
ATOM 887 N N . SER A 1 121 ? 44.764 -10.911 31.595 1.00 34.22 121 SER A N 1
ATOM 888 C CA . SER A 1 121 ? 44.238 -11.476 32.839 1.00 34.22 121 SER A CA 1
ATOM 889 C C . SER A 1 121 ? 43.506 -12.798 32.572 1.00 34.22 121 SER A C 1
ATOM 891 O O . SER A 1 121 ? 42.552 -12.878 31.807 1.00 34.22 121 SER A O 1
ATOM 893 N N . SER A 1 122 ? 44.055 -13.838 33.203 1.00 35.47 122 SER A N 1
ATOM 894 C CA . SER A 1 122 ? 43.486 -15.124 33.628 1.00 35.47 122 SER A CA 1
ATOM 895 C C . SER A 1 122 ? 42.329 -15.754 32.834 1.00 35.47 122 SER A C 1
ATOM 897 O O . SER A 1 122 ? 41.162 -15.402 33.009 1.00 35.47 122 SER A O 1
ATOM 899 N N . PHE A 1 123 ? 42.647 -16.845 32.134 1.00 34.12 123 PHE A N 1
ATOM 900 C CA . PHE A 1 123 ? 41.725 -17.966 31.950 1.00 34.12 123 PHE A CA 1
ATOM 901 C C . PHE A 1 123 ? 41.602 -18.733 33.274 1.00 34.12 123 PHE A C 1
ATOM 903 O O . PHE A 1 123 ? 42.607 -19.175 33.828 1.00 34.12 123 PHE A O 1
ATOM 910 N N . GLY A 1 124 ? 40.378 -18.848 33.789 1.00 33.53 124 GLY A N 1
ATOM 911 C CA . GLY A 1 124 ? 40.032 -19.694 34.928 1.00 33.53 124 GLY A CA 1
ATOM 912 C C . GLY A 1 124 ? 39.375 -20.988 34.454 1.00 33.53 124 GLY A C 1
ATOM 913 O O . GLY A 1 124 ? 38.403 -20.957 33.700 1.00 33.53 124 GLY A O 1
ATOM 914 N N . ASP A 1 125 ? 39.932 -22.103 34.913 1.00 35.75 125 ASP A N 1
ATOM 915 C CA . ASP A 1 125 ? 39.519 -23.477 34.654 1.00 35.75 125 ASP A CA 1
ATOM 916 C C . ASP A 1 125 ? 38.061 -23.768 35.053 1.00 35.75 125 ASP A C 1
ATOM 918 O O . ASP A 1 125 ? 37.615 -23.463 36.162 1.00 35.75 125 ASP A O 1
ATOM 922 N N . ILE A 1 126 ? 37.327 -24.448 34.166 1.00 36.53 126 ILE A N 1
ATOM 923 C CA . ILE A 1 126 ? 36.012 -25.031 34.457 1.00 36.53 126 ILE A CA 1
ATOM 924 C C . ILE A 1 126 ? 36.214 -26.507 34.823 1.00 36.53 126 ILE A C 1
ATOM 926 O O . ILE A 1 126 ? 36.401 -27.361 33.959 1.00 36.53 126 ILE A O 1
ATOM 930 N N . ALA A 1 127 ? 36.149 -26.807 36.122 1.00 41.53 127 ALA A N 1
ATOM 931 C CA . ALA A 1 127 ? 36.055 -28.165 36.662 1.00 41.53 127 ALA A CA 1
ATOM 932 C C . ALA A 1 127 ? 34.578 -28.611 36.821 1.00 41.53 127 ALA A C 1
ATOM 934 O O . ALA A 1 127 ? 33.690 -27.771 37.006 1.00 41.53 127 ALA A O 1
ATOM 935 N N . PRO A 1 128 ? 34.277 -29.926 36.784 1.00 46.75 128 PRO A N 1
ATOM 936 C CA . PRO A 1 128 ? 32.910 -30.433 36.687 1.00 46.75 128 PRO A CA 1
ATOM 937 C C . PRO A 1 128 ? 32.174 -30.454 38.038 1.00 46.75 128 PRO A C 1
ATOM 939 O O . PRO A 1 128 ? 32.699 -30.876 39.072 1.00 46.75 128 PRO A O 1
ATOM 942 N N . ARG A 1 129 ? 30.903 -30.030 38.018 1.00 34.44 129 ARG A N 1
ATOM 943 C CA . ARG A 1 129 ? 29.977 -30.038 39.163 1.00 34.44 129 ARG A CA 1
ATOM 944 C C . ARG A 1 129 ? 29.656 -31.467 39.622 1.00 34.44 129 ARG A C 1
ATOM 946 O O . ARG A 1 129 ? 29.028 -32.235 38.901 1.00 34.44 129 ARG A O 1
ATOM 953 N N . ARG A 1 130 ? 29.999 -31.773 40.878 1.00 38.81 130 ARG A N 1
ATOM 954 C CA . ARG A 1 130 ? 29.478 -32.915 41.649 1.00 38.81 130 ARG A CA 1
ATOM 955 C C . ARG A 1 130 ? 28.003 -32.712 42.010 1.00 38.81 130 ARG A C 1
ATOM 957 O O . ARG A 1 130 ? 27.610 -31.639 42.469 1.00 38.81 130 ARG A O 1
ATOM 964 N N . ALA A 1 131 ? 27.225 -33.783 41.874 1.00 44.06 131 ALA A N 1
ATOM 965 C CA . ALA A 1 131 ? 25.860 -33.907 42.369 1.00 44.06 131 ALA A CA 1
ATOM 966 C C . ALA A 1 131 ? 25.806 -33.716 43.897 1.00 44.06 131 ALA A C 1
ATOM 968 O O . ALA A 1 131 ? 26.526 -34.380 44.644 1.00 44.06 131 ALA A O 1
ATOM 969 N N . ARG A 1 132 ? 24.941 -32.806 44.362 1.00 37.88 132 ARG A N 1
ATOM 970 C CA . ARG A 1 132 ? 24.562 -32.663 45.774 1.00 37.88 132 ARG A CA 1
ATOM 971 C C . ARG A 1 132 ? 23.120 -33.130 45.950 1.00 37.88 132 ARG A C 1
ATOM 973 O O . ARG A 1 132 ? 22.212 -32.631 45.295 1.00 37.88 132 ARG A O 1
ATOM 980 N N . THR A 1 133 ? 22.957 -34.079 46.860 1.00 47.44 133 THR A N 1
ATOM 981 C CA . THR A 1 133 ? 21.705 -34.595 47.422 1.00 47.44 133 THR A CA 1
ATOM 982 C C . THR A 1 133 ? 20.853 -33.496 48.077 1.00 47.44 133 THR A C 1
ATOM 984 O O . THR A 1 133 ? 21.413 -32.535 48.618 1.00 47.44 133 THR A O 1
ATOM 987 N N . PRO A 1 134 ? 19.513 -33.631 48.098 1.00 41.75 134 PRO A N 1
ATOM 988 C CA . PRO A 1 134 ? 18.624 -32.614 48.644 1.00 41.75 134 PRO A CA 1
ATOM 989 C C . PRO A 1 134 ? 18.577 -32.681 50.178 1.00 41.75 134 PRO A C 1
ATOM 991 O O . PRO A 1 134 ? 18.284 -33.720 50.766 1.00 41.75 134 PRO A O 1
ATOM 994 N N . ARG A 1 135 ? 18.853 -31.548 50.837 1.00 38.72 135 ARG A N 1
ATOM 995 C CA . ARG A 1 135 ? 18.540 -31.324 52.256 1.00 38.72 135 ARG A CA 1
ATOM 996 C C . ARG A 1 135 ? 17.099 -30.828 52.372 1.00 38.72 135 ARG A C 1
ATOM 998 O O . ARG A 1 135 ? 16.743 -29.835 51.740 1.00 38.72 135 ARG A O 1
ATOM 1005 N N . ALA A 1 136 ? 16.316 -31.498 53.212 1.00 44.94 136 ALA A N 1
ATOM 1006 C CA . ALA A 1 136 ? 14.986 -31.074 53.626 1.00 44.94 136 ALA A CA 1
ATOM 1007 C C . ALA A 1 136 ? 15.039 -29.669 54.255 1.00 44.94 136 ALA A C 1
ATOM 1009 O O . ALA A 1 136 ? 15.802 -29.430 55.193 1.00 44.94 136 ALA A O 1
ATOM 1010 N N . ARG A 1 137 ? 14.244 -28.738 53.713 1.00 42.16 137 ARG A N 1
ATOM 1011 C CA . ARG A 1 137 ? 13.976 -27.426 54.311 1.00 42.16 137 ARG A CA 1
ATOM 1012 C C . ARG A 1 137 ? 12.692 -27.514 55.128 1.00 42.16 137 ARG A C 1
ATOM 1014 O O . ARG A 1 137 ? 11.662 -27.946 54.622 1.00 42.16 137 ARG A O 1
ATOM 1021 N N . THR A 1 138 ? 12.783 -27.086 56.376 1.00 52.12 138 THR A N 1
ATOM 1022 C CA . THR A 1 138 ? 11.663 -26.776 57.265 1.00 52.12 138 THR A CA 1
ATOM 1023 C C . THR A 1 138 ? 10.792 -25.656 56.670 1.00 52.12 138 THR A C 1
ATOM 1025 O O . THR A 1 138 ? 11.340 -24.723 56.075 1.00 52.12 138 THR A O 1
ATOM 1028 N N . PRO A 1 139 ? 9.455 -25.721 56.808 1.00 46.25 139 PRO A N 1
ATOM 1029 C CA . PRO A 1 139 ? 8.553 -24.691 56.304 1.00 46.25 139 PRO A CA 1
ATOM 1030 C C . PRO A 1 139 ? 8.623 -23.437 57.188 1.00 46.25 139 PRO A C 1
ATOM 1032 O O . PRO A 1 139 ? 8.462 -23.511 58.405 1.00 46.25 139 PRO A O 1
ATOM 1035 N N . LEU A 1 140 ? 8.877 -22.285 56.564 1.00 54.50 140 LEU A N 1
ATOM 1036 C CA . LEU A 1 140 ? 8.700 -20.971 57.183 1.00 54.50 140 LEU A CA 1
ATOM 1037 C C . LEU A 1 140 ? 7.204 -20.605 57.200 1.00 54.50 140 LEU A C 1
ATOM 1039 O O . LEU A 1 140 ? 6.483 -20.991 56.277 1.00 54.50 140 LEU A O 1
ATOM 1043 N N . PRO A 1 141 ? 6.734 -19.859 58.214 1.00 49.09 141 PRO A N 1
ATOM 1044 C CA . PRO A 1 141 ? 5.345 -19.432 58.304 1.00 49.09 141 PRO A CA 1
ATOM 1045 C C . PRO A 1 141 ? 5.005 -18.460 57.169 1.00 49.09 141 PRO A C 1
ATOM 1047 O O . PRO A 1 141 ? 5.709 -17.475 56.947 1.00 49.09 141 PRO A O 1
ATOM 1050 N N . CYS A 1 142 ? 3.916 -18.750 56.456 1.00 36.66 142 CYS A N 1
ATOM 1051 C CA . CYS A 1 142 ? 3.312 -17.860 55.474 1.00 36.66 142 CYS A CA 1
ATOM 1052 C C . CYS A 1 142 ? 2.873 -16.561 56.160 1.00 36.66 142 CYS A C 1
ATOM 1054 O O . CYS A 1 142 ? 1.846 -16.523 56.834 1.00 36.66 142 CYS A O 1
ATOM 1056 N N . SER A 1 143 ? 3.640 -15.490 55.981 1.00 43.19 143 SER A N 1
ATOM 1057 C CA . SER A 1 143 ? 3.139 -14.135 56.163 1.00 43.19 143 SER A CA 1
ATOM 1058 C C . SER A 1 143 ? 2.098 -13.862 55.077 1.00 43.19 143 SER A C 1
ATOM 1060 O O . SER A 1 143 ? 2.362 -14.024 53.885 1.00 43.19 143 SER A O 1
ATOM 1062 N N . ALA A 1 144 ? 0.890 -13.496 55.506 1.00 48.84 144 ALA A N 1
ATOM 1063 C CA . ALA A 1 144 ? -0.191 -13.070 54.634 1.00 48.84 144 ALA A CA 1
ATOM 1064 C C . ALA A 1 144 ? 0.275 -11.864 53.805 1.00 48.84 144 ALA A C 1
ATOM 1066 O O . ALA A 1 144 ? 0.524 -10.787 54.342 1.00 48.84 144 ALA A O 1
ATOM 1067 N N . ILE A 1 145 ? 0.435 -12.066 52.499 1.00 46.00 145 ILE A N 1
ATOM 1068 C CA . ILE A 1 145 ? 0.607 -10.978 51.542 1.00 46.00 145 ILE A CA 1
ATOM 1069 C C . ILE A 1 145 ? -0.784 -10.368 51.376 1.00 46.00 145 ILE A C 1
ATOM 1071 O O . ILE A 1 145 ? -1.663 -10.995 50.782 1.00 46.00 145 ILE A O 1
ATOM 1075 N N . GLU A 1 146 ? -1.007 -9.184 51.946 1.00 47.47 146 GLU A N 1
ATOM 1076 C CA . GLU A 1 146 ? -2.204 -8.402 51.643 1.00 47.47 146 GLU A CA 1
ATOM 1077 C C . GLU A 1 146 ? -2.256 -8.154 50.126 1.00 47.47 146 GLU A C 1
ATOM 1079 O O . GLU A 1 146 ? -1.233 -7.800 49.526 1.00 47.47 146 GLU A O 1
ATOM 1084 N N . PRO A 1 147 ? -3.405 -8.373 49.464 1.00 54.72 147 PRO A N 1
ATOM 1085 C CA . PRO A 1 147 ? -3.511 -8.137 48.037 1.00 54.72 147 PRO A CA 1
ATOM 1086 C C . PRO A 1 147 ? -3.322 -6.641 47.788 1.00 54.72 147 PRO A C 1
ATOM 1088 O O . PRO A 1 147 ? -4.199 -5.839 48.101 1.00 54.72 147 PRO A O 1
ATOM 1091 N N . HIS A 1 148 ? -2.177 -6.263 47.216 1.00 54.34 148 HIS A N 1
ATOM 1092 C CA . HIS A 1 148 ? -1.972 -4.930 46.662 1.00 54.34 148 HIS A CA 1
ATOM 1093 C C . HIS A 1 148 ? -3.100 -4.653 45.662 1.00 54.34 148 HIS A C 1
ATOM 1095 O O . HIS A 1 148 ? -3.107 -5.176 44.547 1.00 54.34 148 HIS A O 1
ATOM 1101 N N . SER A 1 149 ? -4.086 -3.861 46.084 1.00 61.19 149 SER A N 1
ATOM 1102 C CA . SER A 1 149 ? -5.174 -3.406 45.232 1.00 61.19 149 SER A CA 1
ATOM 1103 C C . SER A 1 149 ? -4.570 -2.612 44.077 1.00 61.19 149 SER A C 1
ATOM 1105 O O . SER A 1 149 ? -3.951 -1.572 44.307 1.00 61.19 149 SER A O 1
ATOM 1107 N N . ASP A 1 150 ? -4.723 -3.116 42.850 1.00 68.06 150 ASP A N 1
ATOM 1108 C CA . ASP A 1 150 ? -4.304 -2.427 41.627 1.00 68.06 150 ASP A CA 1
ATOM 1109 C C . ASP A 1 150 ? -4.893 -1.000 41.662 1.00 68.06 150 ASP A C 1
ATOM 1111 O O . ASP A 1 150 ? -6.122 -0.883 41.742 1.00 68.06 150 ASP A O 1
ATOM 1115 N N . PRO A 1 151 ? -4.075 0.074 41.649 1.00 70.56 151 PRO A N 1
ATOM 1116 C CA . PRO A 1 151 ? -4.541 1.458 41.806 1.00 70.56 151 PRO A CA 1
ATOM 1117 C C . PRO A 1 151 ? -5.617 1.849 40.782 1.00 70.56 151 PRO A C 1
ATOM 1119 O O . PRO A 1 151 ? -6.443 2.726 41.044 1.00 70.56 151 PRO A O 1
ATOM 1122 N N . TYR A 1 152 ? -5.676 1.147 39.647 1.00 67.00 152 TYR A N 1
ATOM 1123 C CA . TYR A 1 152 ? -6.734 1.308 38.655 1.00 67.00 152 TYR A CA 1
ATOM 1124 C C . TYR A 1 152 ? -8.109 0.859 39.154 1.00 67.00 152 TYR A C 1
ATOM 1126 O O . TYR A 1 152 ? -9.108 1.457 38.775 1.00 67.00 152 TYR A O 1
ATOM 1134 N N . THR A 1 153 ? -8.187 -0.151 40.020 1.00 69.00 153 THR A N 1
ATOM 1135 C CA . THR A 1 153 ? -9.462 -0.672 40.541 1.00 69.00 153 THR A CA 1
ATOM 1136 C C . THR A 1 153 ? -10.162 0.372 41.406 1.00 69.00 153 THR A C 1
ATOM 1138 O O . THR A 1 153 ? -11.354 0.620 41.232 1.00 69.00 153 THR A O 1
ATOM 1141 N N . SER A 1 154 ? -9.408 1.048 42.278 1.00 74.88 154 SER A N 1
ATOM 1142 C CA . SER A 1 154 ? -9.938 2.117 43.129 1.00 74.88 154 SER A CA 1
ATOM 1143 C C . SER A 1 154 ? -10.342 3.339 42.309 1.00 74.88 154 SER A C 1
ATOM 1145 O O . SER A 1 154 ? -11.421 3.881 42.515 1.00 74.88 154 SER A O 1
ATOM 1147 N N . MET A 1 155 ? -9.525 3.749 41.333 1.00 74.38 155 MET A N 1
ATOM 1148 C CA . MET A 1 155 ? -9.863 4.868 40.449 1.00 74.38 155 MET A CA 1
ATOM 1149 C C . MET A 1 155 ? -11.120 4.577 39.629 1.00 74.38 155 MET A C 1
ATOM 1151 O O . MET A 1 155 ? -12.023 5.410 39.563 1.00 74.38 155 MET A O 1
ATOM 1155 N N . LEU A 1 156 ? -11.209 3.384 39.041 1.00 71.06 156 LEU A N 1
ATOM 1156 C CA . LEU A 1 156 ? -12.378 2.986 38.280 1.00 71.06 156 LEU A CA 1
ATOM 1157 C C . LEU A 1 156 ? -13.627 3.064 39.162 1.00 71.06 156 LEU A C 1
ATOM 1159 O O . LEU A 1 156 ? -14.637 3.595 38.700 1.00 71.06 156 LEU A O 1
ATOM 1163 N N . ALA A 1 157 ? -13.580 2.562 40.406 1.00 72.88 157 ALA A N 1
ATOM 1164 C CA . ALA A 1 157 ? -14.737 2.532 41.309 1.00 72.88 157 ALA A CA 1
ATOM 1165 C C . ALA A 1 157 ? -15.372 3.919 41.523 1.00 72.88 157 ALA A C 1
ATOM 1167 O O . ALA A 1 157 ? -16.580 4.012 41.721 1.00 72.88 157 ALA A O 1
ATOM 1168 N N . PHE A 1 158 ? -14.581 4.992 41.414 1.00 74.00 158 PHE A N 1
ATOM 1169 C CA . PHE A 1 158 ? -15.067 6.373 41.451 1.00 74.00 158 PHE A CA 1
ATOM 1170 C C . PHE A 1 158 ? -15.422 6.941 40.072 1.00 74.00 158 PHE A C 1
ATOM 1172 O O . PHE A 1 158 ? -16.387 7.698 39.948 1.00 74.00 158 PHE A O 1
ATOM 1179 N N . VAL A 1 159 ? -14.646 6.609 39.038 1.00 70.62 159 VAL A N 1
ATOM 1180 C CA . VAL A 1 159 ? -14.811 7.172 37.690 1.00 70.62 159 VAL A CA 1
ATOM 1181 C C . VAL A 1 159 ? -16.048 6.613 36.998 1.00 70.62 159 VAL A C 1
ATOM 1183 O O . VAL A 1 159 ? -16.774 7.366 36.360 1.00 70.62 159 VAL A O 1
ATOM 1186 N N . LEU A 1 160 ? -16.333 5.319 37.136 1.00 69.50 160 LEU A N 1
ATOM 1187 C CA . LEU A 1 160 ? -17.382 4.666 36.355 1.00 69.50 160 LEU A CA 1
ATOM 1188 C C . LEU A 1 160 ? -18.809 5.022 36.776 1.00 69.50 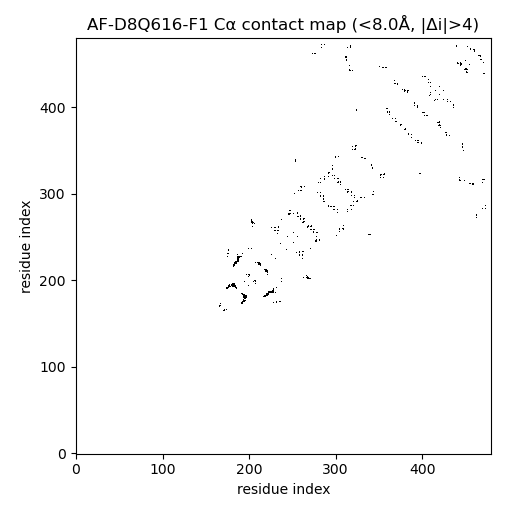160 LEU A C 1
ATOM 1190 O O . LEU A 1 160 ? -19.588 5.346 35.884 1.00 69.50 160 LEU A O 1
ATOM 1194 N N . PRO A 1 161 ? -19.175 5.075 38.072 1.00 74.38 161 PRO A N 1
ATOM 1195 C CA . PRO A 1 161 ? -20.496 5.564 38.468 1.00 74.38 161 PRO A CA 1
ATOM 1196 C C . PRO A 1 161 ? -20.735 7.001 37.996 1.00 74.38 161 PRO A C 1
ATOM 1198 O O . PRO A 1 161 ? -21.804 7.310 37.477 1.00 74.38 161 PRO A O 1
ATOM 1201 N N . ARG A 1 162 ? -19.704 7.855 38.087 1.00 71.50 162 ARG A N 1
ATOM 1202 C CA . ARG A 1 162 ? -19.756 9.240 37.608 1.00 71.50 162 ARG A CA 1
ATOM 1203 C C . ARG A 1 162 ? -19.821 9.347 36.094 1.00 71.50 162 ARG A C 1
ATOM 1205 O O . ARG A 1 162 ? -20.528 10.212 35.606 1.00 71.50 162 ARG A O 1
ATOM 1212 N N . ALA A 1 163 ? -19.109 8.506 35.354 1.00 66.38 163 ALA A N 1
ATOM 1213 C CA . ALA A 1 163 ? -19.166 8.500 33.897 1.00 66.38 163 ALA A CA 1
ATOM 1214 C C . ALA A 1 163 ? -20.528 8.000 33.397 1.00 66.38 163 ALA A C 1
ATOM 1216 O O . ALA A 1 163 ? -21.094 8.580 32.477 1.00 66.38 163 ALA A O 1
ATOM 1217 N N . VAL A 1 164 ? -21.087 6.977 34.051 1.00 66.88 164 VAL A N 1
ATOM 1218 C CA . VAL A 1 164 ? -22.436 6.472 33.764 1.00 66.88 164 VAL A CA 1
ATOM 1219 C C . VAL A 1 164 ? -23.497 7.527 34.097 1.00 66.88 164 VAL A C 1
ATOM 1221 O O . VAL A 1 164 ? -24.427 7.703 33.317 1.00 66.88 164 VAL A O 1
ATOM 1224 N N . GLN A 1 165 ? -23.345 8.269 35.199 1.00 71.38 165 GLN A N 1
ATOM 1225 C CA . GLN A 1 165 ? -24.251 9.370 35.555 1.00 71.38 165 GLN A CA 1
ATOM 1226 C C . GLN A 1 165 ? -24.091 10.591 34.644 1.00 71.38 165 GLN A C 1
ATOM 1228 O O . GLN A 1 165 ? -25.085 11.099 34.148 1.00 71.38 165 GLN A O 1
ATOM 1233 N N . ALA A 1 166 ? -22.861 11.013 34.343 1.00 65.06 166 ALA A N 1
ATOM 1234 C CA . ALA A 1 166 ? -22.591 12.133 33.439 1.00 65.06 166 ALA A CA 1
ATOM 1235 C C . ALA A 1 166 ? -23.066 11.857 32.005 1.00 65.06 166 ALA A C 1
ATOM 1237 O O . ALA A 1 166 ? -23.332 12.792 31.254 1.00 65.06 166 ALA A O 1
ATOM 1238 N N . SER A 1 167 ? -23.210 10.581 31.627 1.00 62.28 167 SER A N 1
ATOM 1239 C CA . SER A 1 167 ? -23.837 10.219 30.360 1.00 62.28 167 SER A CA 1
ATOM 1240 C C . SER A 1 167 ? -25.308 10.624 30.277 1.00 62.28 167 SER A C 1
ATOM 1242 O O . SER A 1 167 ? -25.776 10.989 29.203 1.00 62.28 167 SER A O 1
ATOM 1244 N N . ALA A 1 168 ? -26.018 10.652 31.407 1.00 66.44 168 ALA A N 1
ATOM 1245 C CA . ALA A 1 168 ? -27.400 11.115 31.456 1.00 66.44 168 ALA A CA 1
ATOM 1246 C C . ALA A 1 168 ? -27.529 12.643 31.296 1.00 66.44 168 ALA A C 1
ATOM 1248 O O . ALA A 1 168 ? -28.560 13.109 30.820 1.00 66.44 168 ALA A O 1
ATOM 1249 N N . ASP A 1 169 ? -26.483 13.405 31.633 1.00 67.94 169 ASP A N 1
ATOM 1250 C CA . ASP A 1 169 ? -26.525 14.874 31.684 1.00 67.94 169 ASP A CA 1
ATOM 1251 C C . ASP A 1 169 ? -26.134 15.567 30.360 1.00 67.94 169 ASP A C 1
ATOM 1253 O O . ASP A 1 169 ? -26.095 16.790 30.293 1.00 67.94 169 ASP A O 1
ATOM 1257 N N . GLY A 1 170 ? -25.863 14.817 29.283 1.00 63.09 170 GLY A N 1
ATOM 1258 C CA . GLY A 1 170 ? -25.778 15.345 27.908 1.00 63.09 170 GLY A CA 1
ATOM 1259 C C . GLY A 1 170 ? -24.591 16.260 27.553 1.00 63.09 170 GLY A C 1
ATOM 1260 O O . GLY A 1 170 ? -24.445 16.602 26.385 1.00 63.09 170 GLY A O 1
ATOM 1261 N N . ASP A 1 171 ? -23.722 16.625 28.501 1.00 55.97 171 ASP A N 1
ATOM 1262 C CA . ASP A 1 171 ? -22.796 17.766 28.337 1.00 55.97 171 ASP A CA 1
ATOM 1263 C C . ASP A 1 171 ? -21.309 17.393 28.129 1.00 55.97 171 ASP A C 1
ATOM 1265 O O . ASP A 1 171 ? -20.394 18.150 28.449 1.00 55.97 171 ASP A O 1
ATOM 1269 N N . ARG A 1 172 ? -21.011 16.193 27.611 1.00 56.16 172 ARG A N 1
ATOM 1270 C CA . ARG A 1 172 ? -19.631 15.803 27.254 1.00 56.16 172 ARG A CA 1
ATOM 1271 C C . ARG A 1 172 ? -19.569 15.160 25.879 1.00 56.16 172 ARG A C 1
ATOM 1273 O O . ARG A 1 172 ? -20.489 14.439 25.508 1.00 56.16 172 ARG A O 1
ATOM 1280 N N . GLU A 1 173 ? -18.449 15.376 25.184 1.00 61.19 173 GLU A N 1
ATOM 1281 C CA . GLU A 1 173 ? -18.003 14.635 23.993 1.00 61.19 173 GLU A CA 1
ATOM 1282 C C . GLU A 1 173 ? -17.857 13.145 24.337 1.00 61.19 173 GLU A C 1
ATOM 1284 O O . GLU A 1 173 ? -16.780 12.617 24.615 1.00 61.19 173 GLU A O 1
ATOM 1289 N N . GLN A 1 174 ? -18.992 12.471 24.447 1.00 68.19 174 GLN A N 1
ATOM 1290 C CA . GLN A 1 174 ? -19.059 11.094 24.885 1.00 68.19 174 GLN A CA 1
ATOM 1291 C C . GLN A 1 174 ? -18.760 10.188 23.702 1.00 68.19 174 GLN A C 1
ATOM 1293 O O . GLN A 1 174 ? -19.216 10.417 22.580 1.00 68.19 174 GLN A O 1
ATOM 1298 N N . GLY A 1 175 ? -17.973 9.148 23.975 1.00 82.44 175 GLY A N 1
ATOM 1299 C CA . GLY A 1 175 ? -17.863 8.030 23.048 1.00 82.44 175 GLY A CA 1
ATOM 1300 C C . GLY A 1 175 ? -19.221 7.355 22.877 1.00 82.44 175 GLY A C 1
ATOM 1301 O O . GLY A 1 175 ? -20.182 7.656 23.590 1.00 82.44 175 GLY A O 1
ATOM 1302 N N . LEU A 1 176 ? -19.303 6.423 21.933 1.00 92.75 176 LEU A N 1
ATOM 1303 C CA . LEU A 1 176 ? -20.527 5.675 21.655 1.00 92.75 176 LEU A CA 1
ATOM 1304 C C . LEU A 1 176 ? -21.166 5.095 22.940 1.00 92.75 176 LEU A C 1
ATOM 1306 O O . LEU A 1 176 ? -20.608 4.205 23.591 1.00 92.75 176 LEU A O 1
ATOM 1310 N N . CYS A 1 177 ? -22.347 5.602 23.306 1.00 94.00 177 CYS A N 1
ATOM 1311 C CA . CYS A 1 177 ? -23.064 5.219 24.521 1.00 94.00 177 CYS A CA 1
ATOM 1312 C C . CYS A 1 177 ? -24.517 4.856 24.202 1.00 94.00 177 CYS A C 1
ATOM 1314 O O . CYS A 1 177 ? -25.362 5.722 23.984 1.00 94.00 177 CYS A O 1
ATOM 1316 N N . PHE A 1 178 ? -24.818 3.559 24.198 1.00 93.88 178 PHE A N 1
ATOM 1317 C CA . PHE A 1 178 ? -26.182 3.055 24.068 1.00 93.88 178 PHE A CA 1
ATOM 1318 C C . PHE A 1 178 ? -26.886 3.078 25.432 1.00 93.88 178 PHE A C 1
ATOM 1320 O O . PHE A 1 178 ? -26.258 2.701 26.428 1.00 93.88 178 PHE A O 1
ATOM 1327 N N . PRO A 1 179 ? -28.164 3.496 25.516 1.00 91.50 179 PRO A N 1
ATOM 1328 C CA . PRO A 1 179 ? -28.908 3.591 26.777 1.00 91.50 179 PRO A CA 1
ATOM 1329 C C . PRO A 1 179 ? -29.010 2.250 27.524 1.00 91.50 179 PRO A C 1
ATOM 1331 O O . PRO A 1 179 ? -28.967 2.212 28.752 1.00 91.50 179 PRO A O 1
ATOM 1334 N N . ASP A 1 180 ? -29.087 1.157 26.773 1.00 92.88 180 ASP A N 1
ATOM 1335 C CA . ASP A 1 180 ? -29.271 -0.229 27.203 1.00 92.88 180 ASP A CA 1
ATOM 1336 C C . ASP A 1 180 ? -28.008 -1.094 27.018 1.00 92.88 180 ASP A C 1
ATOM 1338 O O . ASP A 1 180 ? -28.048 -2.322 27.129 1.00 92.88 180 ASP A O 1
ATOM 1342 N N . GLY A 1 181 ? -26.854 -0.469 26.760 1.00 94.44 181 GLY A N 1
ATOM 1343 C CA . GLY A 1 181 ? -25.588 -1.187 26.654 1.00 94.44 181 GLY A CA 1
ATOM 1344 C C . GLY A 1 181 ? -25.182 -1.821 27.991 1.00 94.44 181 GLY A C 1
ATOM 1345 O O . GLY A 1 181 ? -25.146 -1.167 29.032 1.00 94.44 181 GLY A O 1
ATOM 1346 N N . ASN A 1 182 ? -24.843 -3.108 27.964 1.00 94.00 182 ASN A N 1
ATOM 1347 C CA . ASN A 1 182 ? -24.478 -3.910 29.138 1.00 94.00 182 ASN A CA 1
ATOM 1348 C C . ASN A 1 182 ? -22.966 -4.186 29.252 1.00 94.00 182 ASN A C 1
ATOM 1350 O O . ASN A 1 182 ? -22.529 -4.970 30.099 1.00 94.00 182 ASN A O 1
ATOM 1354 N N . PHE A 1 183 ? -22.159 -3.557 28.398 1.00 94.25 183 PHE A N 1
ATOM 1355 C CA . PHE A 1 183 ? -20.709 -3.688 28.386 1.00 94.25 183 PHE A CA 1
ATOM 1356 C C . PHE A 1 183 ? -20.049 -2.315 28.348 1.00 94.25 183 PHE A C 1
ATOM 1358 O O . PHE A 1 183 ? -20.400 -1.479 27.516 1.00 94.25 183 PHE A O 1
ATOM 1365 N N . VAL A 1 184 ? -19.086 -2.085 29.237 1.00 94.31 184 VAL A N 1
ATOM 1366 C CA . VAL A 1 184 ? -18.403 -0.794 29.348 1.00 94.31 184 VAL A CA 1
ATOM 1367 C C . VAL A 1 184 ? -16.958 -0.908 28.884 1.00 94.31 184 VAL A C 1
ATOM 1369 O O . VAL A 1 184 ? -16.201 -1.750 29.360 1.00 94.31 184 VAL A O 1
ATOM 1372 N N . ILE A 1 185 ? -16.553 -0.045 27.963 1.00 95.06 185 ILE A N 1
ATOM 1373 C CA . ILE A 1 185 ? -15.167 0.067 27.513 1.00 95.06 185 ILE A CA 1
ATOM 1374 C C . ILE A 1 185 ? -14.612 1.374 28.054 1.00 95.06 185 ILE A C 1
ATOM 1376 O O . ILE A 1 185 ? -15.234 2.424 27.903 1.00 95.06 185 ILE A O 1
ATOM 1380 N N . VAL A 1 186 ? -13.446 1.291 28.685 1.00 93.56 186 VAL A N 1
ATOM 1381 C CA . VAL A 1 186 ? -12.704 2.455 29.169 1.00 93.56 186 VAL A CA 1
ATOM 1382 C C . VAL A 1 186 ? -11.388 2.521 28.407 1.00 93.56 186 VAL A C 1
ATOM 1384 O O . VAL A 1 186 ? -10.601 1.572 28.453 1.00 93.56 186 VAL A O 1
ATOM 1387 N N . SER A 1 187 ? -11.166 3.614 27.685 1.00 95.19 187 SER A N 1
ATOM 1388 C CA . SER A 1 187 ? -9.919 3.901 26.969 1.00 95.19 187 SER A CA 1
ATOM 1389 C C . SER A 1 187 ? -8.844 4.472 27.903 1.00 95.19 187 SER A C 1
ATOM 1391 O O . SER A 1 187 ? -9.073 4.717 29.093 1.00 95.19 187 SER A O 1
ATOM 1393 N N . LYS A 1 188 ? -7.648 4.700 27.358 1.00 93.50 188 LYS A N 1
ATOM 1394 C CA . LYS A 1 188 ? -6.495 5.264 28.071 1.00 93.50 188 LYS A CA 1
ATOM 1395 C C . LYS A 1 188 ? -6.742 6.672 28.619 1.00 93.50 188 LYS A C 1
ATOM 1397 O O . LYS A 1 188 ? -6.310 6.978 29.724 1.00 93.50 188 LYS A O 1
ATOM 1402 N N . ASP A 1 189 ? -7.440 7.511 27.863 1.00 93.31 189 ASP A N 1
ATOM 1403 C CA . ASP A 1 189 ? -7.833 8.884 28.213 1.00 93.31 189 ASP A CA 1
ATOM 1404 C C . ASP A 1 189 ? -9.114 8.946 29.064 1.00 93.31 189 ASP A C 1
ATOM 1406 O O . ASP A 1 189 ? -9.702 10.010 29.242 1.00 93.31 189 ASP A O 1
ATOM 1410 N N . HIS A 1 190 ? -9.535 7.807 29.625 1.00 90.44 190 HIS A N 1
ATOM 1411 C CA . HIS A 1 190 ? -10.731 7.674 30.456 1.00 90.44 190 HIS A CA 1
ATOM 1412 C C . HIS A 1 190 ? -12.045 7.995 29.732 1.00 90.44 190 HIS A C 1
ATOM 1414 O O . HIS A 1 190 ? -13.064 8.210 30.394 1.00 90.44 190 HIS A O 1
ATOM 1420 N N . GLN A 1 191 ? -12.062 7.984 28.395 1.00 91.81 191 GLN A N 1
ATOM 1421 C CA . GLN A 1 191 ? -13.316 7.992 27.654 1.00 91.81 191 GLN A CA 1
ATOM 1422 C C . GLN A 1 191 ? -14.058 6.683 27.939 1.00 91.81 191 GLN A C 1
ATOM 1424 O O . GLN A 1 191 ? -13.501 5.582 27.884 1.00 91.81 191 GLN A O 1
ATOM 1429 N N . VAL A 1 192 ? -15.333 6.813 28.290 1.00 92.12 192 VAL A N 1
ATOM 1430 C CA . VAL A 1 192 ? -16.196 5.681 28.618 1.00 92.12 192 VAL A CA 1
ATOM 1431 C C . VAL A 1 192 ? -17.193 5.500 27.489 1.00 92.12 192 VAL A C 1
ATOM 1433 O O . VAL A 1 192 ? -17.917 6.430 27.145 1.00 92.12 192 VAL A O 1
ATOM 1436 N N . SER A 1 193 ? -17.219 4.300 26.918 1.00 94.62 193 SER A N 1
ATOM 1437 C CA . SER A 1 193 ? -18.194 3.893 25.906 1.00 94.62 193 SER A CA 1
ATOM 1438 C C . SER A 1 193 ? -19.043 2.754 26.455 1.00 94.62 193 SER A C 1
ATOM 1440 O O . SER A 1 193 ? -18.514 1.812 27.053 1.00 94.62 193 SER A O 1
ATOM 1442 N N . ARG A 1 194 ? -20.361 2.826 26.263 1.00 94.25 194 ARG A N 1
ATOM 1443 C CA . ARG A 1 194 ? -21.306 1.802 26.726 1.00 94.25 194 ARG A CA 1
ATOM 1444 C C . ARG A 1 194 ? -21.951 1.147 25.521 1.00 94.25 194 ARG A C 1
ATOM 1446 O O . ARG A 1 194 ? -22.653 1.802 24.762 1.00 94.25 194 ARG A O 1
ATOM 1453 N N . VAL A 1 195 ? -21.707 -0.146 25.354 1.00 96.31 195 VAL A N 1
ATOM 1454 C CA . VAL A 1 195 ? -22.076 -0.897 24.153 1.00 96.31 195 VAL A CA 1
ATOM 1455 C C . VAL A 1 195 ? -22.767 -2.212 24.476 1.00 96.31 195 VAL A C 1
ATOM 1457 O O . VAL A 1 195 ? -22.749 -2.689 25.613 1.00 96.31 195 VAL A O 1
ATOM 1460 N N . HIS A 1 196 ? -23.399 -2.811 23.469 1.00 96.19 196 HIS A N 1
ATOM 1461 C CA . HIS A 1 196 ? -23.992 -4.136 23.607 1.00 96.19 196 HIS A CA 1
ATOM 1462 C C . HIS A 1 196 ? -22.913 -5.212 23.538 1.00 96.19 196 HIS A C 1
ATOM 1464 O O . HIS A 1 196 ? -22.186 -5.327 22.546 1.00 96.19 196 HIS A O 1
ATOM 1470 N N . LYS A 1 197 ? -22.847 -6.049 24.577 1.00 95.69 197 LYS A N 1
ATOM 1471 C CA . LYS A 1 197 ? -21.892 -7.157 24.662 1.00 95.69 197 LYS A CA 1
ATOM 1472 C C . LYS A 1 197 ? -22.000 -8.106 23.467 1.00 95.69 197 LYS A C 1
ATOM 1474 O O . LYS A 1 197 ? -20.972 -8.504 22.941 1.00 95.69 197 LYS A O 1
ATOM 1479 N N . SER A 1 198 ? -23.214 -8.466 23.048 1.00 96.19 198 SER A N 1
ATOM 1480 C CA . SER A 1 198 ? -23.459 -9.446 21.978 1.00 96.19 198 SER A CA 1
ATOM 1481 C C . SER A 1 198 ? -22.861 -9.013 20.639 1.00 96.19 198 SER A C 1
ATOM 1483 O O . SER A 1 198 ? -22.175 -9.794 19.984 1.00 96.19 198 SER A O 1
ATOM 1485 N N . THR A 1 199 ? -23.059 -7.753 20.253 1.00 95.88 199 THR A N 1
ATOM 1486 C CA . THR A 1 199 ? -22.477 -7.192 19.027 1.00 95.88 199 THR A CA 1
ATOM 1487 C C . THR A 1 199 ? -20.957 -7.107 19.125 1.00 95.88 199 THR A C 1
ATOM 1489 O O . THR A 1 199 ? -20.254 -7.473 18.184 1.00 95.88 199 THR A O 1
ATOM 1492 N N . LEU A 1 200 ? -20.431 -6.679 20.277 1.00 96.00 200 LEU A N 1
ATOM 1493 C CA . LEU A 1 200 ? -18.986 -6.621 20.493 1.00 96.00 200 LEU A CA 1
ATOM 1494 C C . LEU A 1 200 ? -18.349 -8.017 20.472 1.00 96.00 200 LEU A C 1
ATOM 1496 O O . LEU A 1 200 ? -17.258 -8.181 19.943 1.00 96.00 200 LEU A O 1
ATOM 1500 N N . GLU A 1 201 ? -19.029 -9.029 21.006 1.00 95.94 201 GLU A N 1
ATOM 1501 C CA . GLU A 1 201 ? -18.580 -10.424 21.004 1.00 95.94 201 GLU A CA 1
ATOM 1502 C C . GLU A 1 201 ? -18.505 -10.997 19.585 1.00 95.94 201 GLU A C 1
ATOM 1504 O O . GLU A 1 201 ? -17.581 -11.750 19.281 1.00 95.94 201 GLU A O 1
ATOM 1509 N N . LEU A 1 202 ? -19.418 -10.584 18.700 1.00 95.00 202 LEU A N 1
ATOM 1510 C CA . LEU A 1 202 ? -19.391 -10.949 17.284 1.00 95.00 202 LEU A CA 1
ATOM 1511 C C . LEU A 1 202 ? -18.205 -10.312 16.540 1.00 95.00 202 LEU A C 1
ATOM 1513 O O . LEU A 1 202 ? -17.584 -10.967 15.705 1.00 95.00 202 LEU A O 1
ATOM 1517 N N . GLN A 1 203 ? -17.893 -9.044 16.824 1.00 94.94 203 GLN A N 1
ATOM 1518 C CA . GLN A 1 203 ? -16.849 -8.299 16.105 1.00 94.94 203 GLN A CA 1
ATOM 1519 C C . GLN A 1 203 ? -15.445 -8.512 16.685 1.00 94.94 203 GLN A C 1
ATOM 1521 O O . GLN A 1 203 ? -14.472 -8.606 15.940 1.00 94.94 203 GLN A O 1
ATOM 1526 N N . ALA A 1 204 ? -15.333 -8.579 18.011 1.00 95.62 204 ALA A N 1
ATOM 1527 C CA . ALA A 1 204 ? -14.082 -8.594 18.759 1.00 95.62 204 ALA A CA 1
ATOM 1528 C C . ALA A 1 204 ? -14.202 -9.459 20.032 1.00 95.62 204 ALA A C 1
ATOM 1530 O O . ALA A 1 204 ? -14.146 -8.951 21.161 1.00 95.62 204 ALA A O 1
ATOM 1531 N N . PRO A 1 205 ? -14.322 -10.792 19.886 1.00 94.62 205 PRO A N 1
ATOM 1532 C CA . PRO A 1 205 ? -14.543 -11.702 21.013 1.00 94.62 205 PRO A CA 1
ATOM 1533 C C . PRO A 1 205 ? -13.430 -11.641 22.068 1.00 94.62 205 PRO A C 1
ATOM 1535 O O . PRO A 1 205 ? -13.673 -11.924 23.242 1.00 94.62 205 PRO A O 1
ATOM 1538 N N . GLN A 1 206 ? -12.210 -11.251 21.687 1.00 92.25 206 GLN A N 1
ATOM 1539 C CA . GLN A 1 206 ? -11.084 -11.153 22.618 1.00 92.25 206 GLN A CA 1
ATOM 1540 C C . GLN A 1 206 ? -11.289 -10.066 23.680 1.00 92.25 206 GLN A C 1
ATOM 1542 O O . GLN A 1 206 ? -10.954 -10.294 24.840 1.00 92.25 206 GLN A O 1
ATOM 1547 N N . ILE A 1 207 ? -11.925 -8.942 23.334 1.00 93.12 207 ILE A N 1
ATOM 1548 C CA . ILE A 1 207 ? -12.248 -7.875 24.299 1.00 93.12 207 ILE A CA 1
ATOM 1549 C C . ILE A 1 207 ? -13.198 -8.405 25.369 1.00 93.12 207 ILE A C 1
ATOM 1551 O O . ILE A 1 207 ? -13.013 -8.185 26.565 1.00 93.12 207 ILE A O 1
ATOM 1555 N N . VAL A 1 208 ? -14.214 -9.151 24.936 1.00 93.50 208 VAL A N 1
ATOM 1556 C CA . VAL A 1 208 ? -15.218 -9.724 25.833 1.00 93.50 208 VAL A CA 1
ATOM 1557 C C . VAL A 1 208 ? -14.597 -10.799 26.727 1.00 93.50 208 VAL A C 1
ATOM 1559 O O . VAL A 1 208 ? -14.926 -10.871 27.912 1.00 93.50 208 VAL A O 1
ATOM 1562 N N . ARG A 1 209 ? -13.649 -11.590 26.213 1.00 91.38 209 ARG A N 1
ATOM 1563 C CA . ARG A 1 209 ? -12.896 -12.583 27.004 1.00 91.38 209 ARG A CA 1
ATOM 1564 C C . ARG A 1 209 ? -11.973 -11.951 28.043 1.00 91.38 209 ARG A C 1
ATOM 1566 O O . ARG A 1 209 ? -11.820 -12.511 29.121 1.00 91.38 209 ARG A O 1
ATOM 1573 N N . GLN A 1 210 ? -11.389 -10.795 27.736 1.00 89.75 210 GLN A N 1
ATOM 1574 C CA . GLN A 1 210 ? -10.533 -10.037 28.656 1.00 89.75 210 GLN A CA 1
ATOM 1575 C C . GLN A 1 210 ? -11.327 -9.180 29.653 1.00 89.75 210 GLN A C 1
ATOM 1577 O O . GLN A 1 210 ? -10.740 -8.546 30.534 1.00 89.75 210 GLN A O 1
ATOM 1582 N N . SER A 1 211 ? -12.657 -9.145 29.522 1.00 90.12 211 SER A N 1
ATOM 1583 C CA . SER A 1 211 ? -13.504 -8.344 30.396 1.00 90.12 211 SER A CA 1
ATOM 1584 C C . SER A 1 211 ? -13.448 -8.809 31.847 1.00 90.12 211 SER A C 1
ATOM 1586 O O . SER A 1 211 ? -13.362 -9.998 32.156 1.00 90.12 211 SER A O 1
ATOM 1588 N N . ARG A 1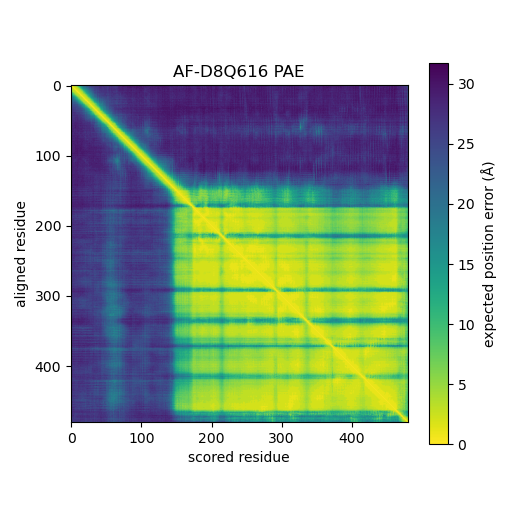 212 ? -13.535 -7.842 32.755 1.00 86.06 212 ARG A N 1
ATOM 1589 C CA . ARG A 1 212 ? -13.673 -8.059 34.192 1.00 86.06 212 ARG A CA 1
ATOM 1590 C C . ARG A 1 212 ? -15.128 -7.824 34.593 1.00 86.06 212 ARG A C 1
ATOM 1592 O O . ARG A 1 212 ? -15.821 -6.990 34.006 1.00 86.06 212 ARG A O 1
ATOM 1599 N N . SER A 1 213 ? -15.607 -8.562 35.591 1.00 78.31 213 SER A N 1
ATOM 1600 C CA . SER A 1 213 ? -16.899 -8.273 36.217 1.00 78.31 213 SER A CA 1
ATOM 1601 C C . SER A 1 213 ? -16.773 -7.009 37.063 1.00 78.31 213 SER A C 1
ATOM 1603 O O . SER A 1 213 ? -15.899 -6.934 37.926 1.00 78.31 213 SER A O 1
ATOM 1605 N N . TRP A 1 214 ? -17.628 -6.023 36.803 1.00 62.69 214 TRP A N 1
ATOM 1606 C CA . TRP A 1 214 ? -17.761 -4.835 37.645 1.00 62.69 214 TRP A CA 1
ATOM 1607 C C . TRP A 1 214 ? -18.658 -5.127 38.846 1.00 62.69 214 TRP A C 1
ATOM 1609 O O . TRP A 1 214 ? -18.302 -4.903 39.997 1.00 62.69 214 TRP A O 1
ATOM 1619 N N . ASN A 1 215 ? -19.846 -5.633 38.533 1.00 72.19 215 ASN A N 1
ATOM 1620 C CA . ASN A 1 215 ? -20.887 -6.081 39.441 1.00 72.19 215 ASN A CA 1
ATOM 1621 C C . ASN A 1 215 ? -21.660 -7.216 38.746 1.00 72.19 215 ASN A C 1
ATOM 1623 O O . ASN A 1 215 ? -21.255 -7.686 37.680 1.00 72.19 215 ASN A O 1
ATOM 1627 N N . GLU A 1 216 ? -22.769 -7.659 39.338 1.00 70.94 216 GLU A N 1
ATOM 1628 C CA . GLU A 1 216 ? -23.618 -8.711 38.760 1.00 70.94 216 GLU A CA 1
ATOM 1629 C C . GLU A 1 216 ? -24.180 -8.342 37.374 1.00 70.94 216 GLU A C 1
ATOM 1631 O O . GLU A 1 216 ? -24.478 -9.227 36.575 1.00 70.94 216 GLU A O 1
ATOM 1636 N N . VAL A 1 217 ? -24.286 -7.043 37.067 1.00 72.00 217 VAL A N 1
ATOM 1637 C CA . VAL A 1 217 ? -24.998 -6.521 35.891 1.00 72.00 217 VAL A CA 1
ATOM 1638 C C . VAL A 1 217 ? -24.051 -6.134 34.750 1.00 72.00 217 VAL A C 1
ATOM 1640 O O . VAL A 1 217 ? -24.350 -6.384 33.585 1.00 72.00 217 VAL A O 1
ATOM 1643 N N . TYR A 1 218 ? -22.895 -5.549 35.061 1.00 78.56 218 TYR A N 1
ATOM 1644 C CA . TYR A 1 218 ? -21.987 -4.947 34.093 1.00 78.56 218 TYR A CA 1
ATOM 1645 C C . TYR A 1 218 ? -20.645 -5.665 34.038 1.00 78.56 218 TYR A C 1
ATOM 1647 O O . TYR A 1 218 ? -19.998 -5.967 35.048 1.00 78.56 218 TYR A O 1
ATOM 1655 N N . ARG A 1 219 ? -20.181 -5.864 32.805 1.00 88.75 219 ARG A N 1
ATOM 1656 C CA . ARG A 1 219 ? -18.795 -6.221 32.506 1.00 88.75 219 ARG A CA 1
ATOM 1657 C C . ARG A 1 219 ? -18.087 -5.031 31.893 1.00 88.75 219 ARG A C 1
ATOM 1659 O O . ARG A 1 219 ? -18.709 -4.240 31.184 1.00 88.75 219 ARG A O 1
ATOM 1666 N N . TYR A 1 220 ? -16.792 -4.927 32.154 1.00 91.00 220 TYR A N 1
ATOM 1667 C CA . TYR A 1 220 ? -15.976 -3.865 31.591 1.00 91.00 220 TYR A CA 1
ATOM 1668 C C . TYR A 1 220 ? -14.658 -4.378 31.025 1.00 91.00 220 TYR A C 1
ATOM 1670 O O . TYR A 1 220 ? -14.111 -5.375 31.498 1.00 91.00 220 TYR A O 1
ATOM 1678 N N . ALA A 1 221 ? -14.136 -3.672 30.029 1.00 92.06 221 ALA A N 1
ATOM 1679 C CA . ALA A 1 221 ? -12.790 -3.858 29.506 1.00 92.06 221 ALA A CA 1
ATOM 1680 C C . ALA A 1 221 ? -12.023 -2.533 29.571 1.00 92.06 221 ALA A C 1
ATOM 1682 O O . ALA A 1 221 ? -12.542 -1.484 29.190 1.00 92.06 221 ALA A O 1
ATOM 1683 N N . LEU A 1 222 ? -10.786 -2.592 30.066 1.00 92.56 222 LEU A N 1
ATOM 1684 C CA . LEU A 1 222 ? -9.880 -1.447 30.129 1.00 92.56 222 LEU A CA 1
ATOM 1685 C C . LEU A 1 222 ? -8.836 -1.573 29.017 1.00 92.56 222 LEU A C 1
ATOM 1687 O O . LEU A 1 222 ? -7.969 -2.445 29.080 1.00 92.56 222 LEU A O 1
ATOM 1691 N N . LEU A 1 223 ? -8.904 -0.686 28.028 1.00 93.94 223 LEU A N 1
ATOM 1692 C CA . LEU A 1 223 ? -7.976 -0.637 26.901 1.00 93.94 223 LEU A CA 1
ATOM 1693 C C . LEU A 1 223 ? -6.848 0.349 27.216 1.00 93.94 223 LEU A C 1
ATOM 1695 O O . LEU A 1 223 ? -6.872 1.509 26.813 1.00 93.94 223 LEU A O 1
ATOM 1699 N N . LYS A 1 224 ? -5.856 -0.117 27.984 1.00 90.50 224 LYS A N 1
ATOM 1700 C CA . LYS A 1 224 ? -4.779 0.729 28.539 1.00 90.50 224 LYS A CA 1
ATOM 1701 C C . LYS A 1 224 ? -3.920 1.434 27.483 1.00 90.50 224 LYS A C 1
ATOM 1703 O O . LYS A 1 224 ? -3.334 2.470 27.782 1.00 90.50 224 LYS A O 1
ATOM 1708 N N . ASN A 1 225 ? -3.842 0.875 26.279 1.00 92.38 225 ASN A N 1
ATOM 1709 C CA . ASN A 1 225 ? -2.963 1.359 25.217 1.00 92.38 225 ASN A CA 1
ATOM 1710 C C . ASN A 1 225 ? -3.712 2.091 24.097 1.00 92.38 225 ASN A C 1
ATOM 1712 O O . ASN A 1 225 ? -3.066 2.597 23.187 1.00 92.38 225 ASN A O 1
ATOM 1716 N N . ALA A 1 226 ? -5.043 2.173 24.174 1.00 94.69 226 ALA A N 1
ATOM 1717 C CA . ALA A 1 226 ? -5.866 2.732 23.112 1.00 94.69 226 ALA A CA 1
ATOM 1718 C C . ALA A 1 226 ? -6.388 4.119 23.489 1.00 94.69 226 ALA A C 1
ATOM 1720 O O . ALA A 1 226 ? -7.045 4.286 24.522 1.00 94.69 226 ALA A O 1
ATOM 1721 N N . ASP A 1 227 ? -6.119 5.103 22.635 1.00 95.31 227 ASP A N 1
ATOM 1722 C CA . ASP A 1 227 ? -6.668 6.450 22.778 1.00 95.31 227 ASP A CA 1
ATOM 1723 C C . ASP A 1 227 ? -8.181 6.438 22.514 1.00 95.31 227 ASP A C 1
ATOM 1725 O O . ASP A 1 227 ? -8.668 5.689 21.660 1.00 95.31 227 ASP A O 1
ATOM 1729 N N . GLY A 1 228 ? -8.933 7.295 23.204 1.00 94.69 228 GLY A N 1
ATOM 1730 C CA . GLY A 1 228 ? -10.389 7.341 23.119 1.00 94.69 228 GLY A CA 1
ATOM 1731 C C . GLY A 1 228 ? -10.902 7.534 21.694 1.00 94.69 228 GLY A C 1
ATOM 1732 O O . GLY A 1 228 ? -11.771 6.790 21.249 1.00 94.69 228 GLY A O 1
ATOM 1733 N N . ALA A 1 229 ? -10.272 8.417 20.914 1.00 95.31 229 ALA A N 1
ATOM 1734 C CA . ALA A 1 229 ? -10.630 8.636 19.509 1.00 95.31 229 ALA A CA 1
ATOM 1735 C C . ALA A 1 229 ? -10.515 7.367 18.639 1.00 95.31 229 ALA A C 1
ATOM 1737 O O . ALA A 1 229 ? -11.341 7.146 17.753 1.00 95.31 229 ALA A O 1
ATOM 1738 N N . HIS A 1 230 ? -9.516 6.515 18.898 1.00 96.25 230 HIS A N 1
ATOM 1739 C CA . HIS A 1 230 ? -9.350 5.251 18.177 1.00 96.25 230 HIS A CA 1
ATOM 1740 C C . HIS A 1 230 ? -10.435 4.251 18.585 1.00 96.25 230 HIS A C 1
ATOM 1742 O O . HIS A 1 230 ? -11.034 3.599 17.728 1.00 96.25 230 HIS A O 1
ATOM 1748 N N . VAL A 1 231 ? -10.720 4.172 19.889 1.00 96.62 231 VAL A N 1
ATOM 1749 C CA . VAL A 1 231 ? -11.788 3.328 20.436 1.00 96.62 231 VAL A CA 1
ATOM 1750 C C . VAL A 1 231 ? -13.150 3.758 19.890 1.00 96.62 231 VAL A C 1
ATOM 1752 O O . VAL A 1 231 ? -13.901 2.908 19.424 1.00 96.62 231 VAL A O 1
ATOM 1755 N N . ASP A 1 232 ? -13.460 5.054 19.874 1.00 96.75 232 ASP A N 1
ATOM 1756 C CA . ASP A 1 232 ? -14.724 5.578 19.353 1.00 96.75 232 ASP A CA 1
ATOM 1757 C C . ASP A 1 232 ? -14.885 5.282 17.856 1.00 96.75 232 ASP A C 1
ATOM 1759 O O . ASP A 1 232 ? -15.907 4.728 17.452 1.00 96.75 232 ASP A O 1
ATOM 1763 N N . ALA A 1 233 ? -13.861 5.540 17.032 1.00 97.31 233 ALA A N 1
ATOM 1764 C CA . ALA A 1 233 ? -13.897 5.212 15.604 1.00 97.31 233 ALA A CA 1
ATOM 1765 C C . ALA A 1 233 ? -14.099 3.705 15.361 1.00 97.31 233 ALA A C 1
ATOM 1767 O O . ALA A 1 233 ? -14.909 3.310 14.519 1.00 97.31 233 ALA A O 1
ATOM 1768 N N . PHE A 1 234 ? -13.409 2.853 16.126 1.00 98.00 234 PHE A N 1
ATOM 1769 C CA . PHE A 1 234 ? -13.576 1.402 16.073 1.00 98.00 234 PHE A CA 1
ATOM 1770 C C . PHE A 1 234 ? -14.999 0.969 16.452 1.00 98.00 234 PHE A C 1
ATOM 1772 O O . PHE A 1 234 ? -15.614 0.174 15.739 1.00 98.00 234 PHE A O 1
ATOM 1779 N N . LEU A 1 235 ? -15.547 1.502 17.547 1.00 97.56 235 LEU A N 1
ATOM 1780 C CA . LEU A 1 235 ? -16.897 1.170 17.997 1.00 97.56 235 LEU A CA 1
ATOM 1781 C C . LEU A 1 235 ? -17.951 1.672 17.010 1.00 97.56 235 LEU A C 1
ATOM 1783 O O . LEU A 1 235 ? -18.847 0.916 16.646 1.00 97.56 235 LEU A O 1
ATOM 1787 N N . ARG A 1 236 ? -17.823 2.890 16.479 1.00 97.69 236 ARG A N 1
ATOM 1788 C CA . ARG A 1 236 ? -18.716 3.369 15.415 1.00 97.69 236 ARG A CA 1
ATOM 1789 C C . ARG A 1 236 ? -18.640 2.481 14.178 1.00 97.69 236 ARG A C 1
ATOM 1791 O O . ARG A 1 236 ? -19.679 2.124 13.642 1.00 97.69 236 ARG A O 1
ATOM 1798 N N . ALA A 1 237 ? -17.452 2.042 13.764 1.00 97.69 237 ALA A N 1
ATOM 1799 C CA . ALA A 1 237 ? -17.308 1.111 12.643 1.00 97.69 237 ALA A CA 1
ATOM 1800 C C . ALA A 1 237 ? -17.962 -0.260 12.906 1.00 97.69 237 ALA A C 1
ATOM 1802 O O . ALA A 1 237 ? -18.476 -0.888 11.979 1.00 97.69 237 ALA A O 1
ATOM 1803 N N . ALA A 1 238 ? -17.949 -0.725 14.159 1.00 97.19 238 ALA A N 1
ATOM 1804 C CA . ALA A 1 238 ? -18.550 -1.992 14.573 1.00 97.19 238 ALA A CA 1
ATOM 1805 C C . ALA A 1 238 ? -20.086 -1.940 14.654 1.00 97.19 238 ALA A C 1
ATOM 1807 O O . ALA A 1 238 ? -20.744 -2.933 14.342 1.00 97.19 238 ALA A O 1
ATOM 1808 N N . PHE A 1 239 ? -20.648 -0.812 15.096 1.00 97.31 239 PHE A N 1
ATOM 1809 C CA . PHE A 1 239 ? -22.076 -0.669 15.406 1.00 97.31 239 PHE A CA 1
ATOM 1810 C C . PHE A 1 239 ? -22.874 0.123 14.360 1.00 97.31 239 PHE A C 1
ATOM 1812 O O . PHE A 1 239 ? -24.086 -0.052 14.279 1.00 97.31 239 PHE A O 1
ATOM 1819 N N . CYS A 1 240 ? -22.222 0.965 13.557 1.00 96.69 240 CYS A N 1
ATOM 1820 C CA . CYS A 1 240 ? -22.846 1.814 12.543 1.00 96.69 240 CYS A CA 1
ATOM 1821 C C . CYS A 1 240 ? -22.257 1.476 11.160 1.00 96.69 240 CYS A C 1
ATOM 1823 O O . CYS A 1 240 ? -21.194 1.997 10.802 1.00 96.69 240 CYS A O 1
ATOM 1825 N N . PRO A 1 241 ? -22.907 0.602 10.368 1.00 95.00 241 PRO A N 1
ATOM 1826 C CA . PRO A 1 241 ? -22.422 0.204 9.044 1.00 95.00 241 PRO A CA 1
ATOM 1827 C C . PRO A 1 241 ? -22.126 1.381 8.103 1.00 95.00 241 PRO A C 1
ATOM 1829 O O . PRO A 1 241 ? -21.205 1.299 7.292 1.00 95.00 241 PRO A O 1
ATOM 1832 N N . GLU A 1 242 ? -22.864 2.482 8.242 1.00 96.69 242 GLU A N 1
ATOM 1833 C CA . GLU A 1 242 ? -22.750 3.700 7.438 1.00 96.69 242 GLU A CA 1
ATOM 1834 C C . GLU A 1 242 ? -21.499 4.523 7.775 1.00 96.69 242 GLU A C 1
ATOM 1836 O O . GLU A 1 242 ? -21.023 5.284 6.936 1.00 96.69 242 GLU A O 1
ATOM 1841 N N . TYR A 1 243 ? -20.950 4.379 8.988 1.00 97.31 243 TYR A N 1
ATOM 1842 C CA . TYR A 1 243 ? -19.749 5.105 9.416 1.00 97.31 243 TYR A CA 1
ATOM 1843 C C . TYR A 1 243 ? -18.480 4.547 8.765 1.00 97.31 243 TYR A C 1
ATOM 1845 O O . TYR A 1 243 ? -17.570 5.296 8.410 1.00 97.31 243 TYR A O 1
ATOM 1853 N N . PHE A 1 244 ? -18.419 3.223 8.603 1.00 98.00 244 PHE A N 1
ATOM 1854 C CA . PHE A 1 244 ? -17.289 2.534 7.985 1.00 98.00 244 PHE A CA 1
ATOM 1855 C C . PHE A 1 244 ? -17.775 1.561 6.899 1.00 98.00 244 PHE A C 1
ATOM 1857 O O . PHE A 1 244 ? -17.715 0.333 7.080 1.00 98.00 244 PHE A O 1
ATOM 1864 N N . PRO A 1 245 ? -18.291 2.104 5.781 1.00 97.50 245 PRO A N 1
ATOM 1865 C CA . PRO A 1 245 ? -18.861 1.323 4.691 1.00 97.50 245 PRO A CA 1
ATOM 1866 C C . PRO A 1 245 ? -17.796 0.450 4.022 1.00 97.50 245 PRO A C 1
ATOM 1868 O O . PRO A 1 245 ? -16.595 0.640 4.214 1.00 97.50 245 PRO A O 1
ATOM 1871 N N . ALA A 1 246 ? -18.213 -0.536 3.231 1.00 96.50 246 ALA A N 1
ATOM 1872 C CA . ALA A 1 246 ? -17.278 -1.295 2.404 1.00 96.50 246 ALA A CA 1
ATOM 1873 C C . ALA A 1 246 ? -16.809 -0.458 1.189 1.00 96.50 246 ALA A C 1
ATOM 1875 O O . ALA A 1 246 ? -17.562 0.396 0.710 1.00 96.50 246 ALA A O 1
ATOM 1876 N N . PRO A 1 247 ? -15.599 -0.701 0.649 1.00 95.06 247 PRO A N 1
ATOM 1877 C CA . PRO A 1 247 ? -15.197 -0.149 -0.647 1.00 95.06 247 PRO A CA 1
ATOM 1878 C C . PRO A 1 247 ? -16.230 -0.481 -1.743 1.00 95.06 247 PRO A C 1
ATOM 1880 O O . PRO A 1 247 ? -16.830 -1.558 -1.689 1.00 95.06 247 PRO A O 1
ATOM 1883 N N . PRO A 1 248 ? -16.447 0.397 -2.743 1.00 95.88 248 PRO A N 1
ATOM 1884 C CA . PRO A 1 248 ? -15.610 1.539 -3.132 1.00 95.88 248 PRO A CA 1
ATOM 1885 C C . PRO A 1 248 ? -15.956 2.869 -2.441 1.00 95.88 248 PRO A C 1
ATOM 1887 O O . PRO A 1 248 ? -15.399 3.901 -2.813 1.00 95.88 248 PRO A O 1
ATOM 1890 N N . GLN A 1 249 ? -16.881 2.883 -1.475 1.00 96.94 249 GLN A N 1
ATOM 1891 C CA . GLN A 1 249 ? -17.258 4.125 -0.803 1.00 96.94 249 GLN A CA 1
ATOM 1892 C C . GLN A 1 249 ? -16.045 4.735 -0.092 1.00 96.94 249 GLN A C 1
ATOM 1894 O O . GLN A 1 249 ? -15.330 4.047 0.632 1.00 96.94 249 GLN A O 1
ATOM 1899 N N . GLN A 1 250 ? -15.799 6.025 -0.319 1.00 95.06 250 GLN A N 1
ATOM 1900 C CA . GLN A 1 250 ? -14.629 6.695 0.237 1.00 95.06 250 GLN A CA 1
ATOM 1901 C C . GLN A 1 250 ? -14.754 6.849 1.751 1.00 95.06 250 GLN A C 1
ATOM 1903 O O . GLN A 1 250 ? -15.811 7.200 2.276 1.00 95.06 250 GLN A O 1
ATOM 1908 N N . VAL A 1 251 ? -13.639 6.621 2.440 1.00 95.94 251 VAL A N 1
ATOM 1909 C CA . VAL A 1 251 ? -13.504 6.819 3.880 1.00 95.94 251 VAL A CA 1
ATOM 1910 C C . VAL A 1 251 ? -12.256 7.656 4.134 1.00 95.94 251 VAL A C 1
ATOM 1912 O O . VAL A 1 251 ? -11.232 7.489 3.471 1.00 95.94 251 VAL A O 1
ATOM 1915 N N . ALA A 1 252 ? -12.335 8.572 5.099 1.00 94.94 252 ALA A N 1
ATOM 1916 C CA . ALA A 1 252 ? -11.204 9.409 5.473 1.00 94.94 252 ALA A CA 1
ATOM 1917 C C . ALA A 1 252 ? -10.014 8.562 5.965 1.00 94.94 252 ALA A C 1
ATOM 1919 O O . ALA A 1 252 ? -10.190 7.607 6.725 1.00 94.94 252 ALA A O 1
ATOM 1920 N N . PHE A 1 253 ? -8.786 8.957 5.607 1.00 94.19 253 PHE A N 1
ATOM 1921 C CA . PHE A 1 253 ? -7.560 8.230 5.980 1.00 94.19 253 PHE A CA 1
ATOM 1922 C C . PHE A 1 253 ? -7.418 8.059 7.494 1.00 94.19 253 PHE A C 1
ATOM 1924 O O . PHE A 1 253 ? -7.082 6.973 7.963 1.00 94.19 253 PHE A O 1
ATOM 1931 N N . LYS A 1 254 ? -7.755 9.106 8.261 1.00 94.38 254 LYS A N 1
ATOM 1932 C CA . LYS A 1 254 ? -7.785 9.069 9.731 1.00 94.38 254 LYS A CA 1
ATOM 1933 C C . LYS A 1 254 ? -8.647 7.914 10.247 1.00 94.38 254 LYS A C 1
ATOM 1935 O O . LYS A 1 254 ? -8.191 7.142 11.083 1.00 94.38 254 LYS A O 1
ATOM 1940 N N . VAL A 1 255 ? -9.858 7.763 9.709 1.00 96.44 255 VAL A N 1
ATOM 1941 C CA . VAL A 1 255 ? -10.799 6.714 10.125 1.00 96.44 255 VAL A CA 1
ATOM 1942 C C . VAL A 1 255 ? -10.282 5.333 9.725 1.00 96.44 255 VAL A C 1
ATOM 1944 O O . VAL A 1 255 ? -10.289 4.432 10.559 1.00 96.44 255 VAL A O 1
ATOM 1947 N N . ILE A 1 256 ? -9.772 5.168 8.495 1.00 97.44 256 ILE A N 1
ATOM 1948 C CA . ILE A 1 256 ? -9.181 3.894 8.043 1.00 97.44 256 ILE A CA 1
ATOM 1949 C C . ILE A 1 256 ? -8.068 3.461 8.995 1.00 97.44 256 ILE A C 1
ATOM 1951 O O . ILE A 1 256 ? -8.092 2.325 9.459 1.00 97.44 256 ILE A O 1
ATOM 1955 N N . ARG A 1 257 ? -7.133 4.361 9.323 1.00 96.50 257 ARG A N 1
ATOM 1956 C CA . ARG A 1 257 ? -6.035 4.065 10.249 1.00 96.50 257 ARG A CA 1
ATOM 1957 C C . ARG A 1 257 ? -6.547 3.696 11.634 1.00 96.50 257 ARG A C 1
ATOM 1959 O O . ARG A 1 257 ? -6.214 2.625 12.120 1.00 96.50 257 ARG A O 1
ATOM 1966 N N . MET A 1 258 ? -7.388 4.538 12.235 1.00 96.69 258 MET A N 1
ATOM 1967 C CA . MET A 1 258 ? -7.918 4.306 13.582 1.00 96.69 258 MET A CA 1
ATOM 1968 C C . MET A 1 258 ? -8.622 2.950 13.696 1.00 96.69 258 MET A C 1
ATOM 1970 O O . MET A 1 258 ? -8.349 2.185 14.620 1.00 96.69 258 MET A O 1
ATOM 1974 N N . VAL A 1 259 ? -9.486 2.621 12.731 1.00 98.00 259 VAL A N 1
ATOM 1975 C CA . VAL A 1 259 ? -10.193 1.335 12.699 1.00 98.00 259 VAL A CA 1
ATOM 1976 C C . VAL A 1 259 ? -9.223 0.181 12.452 1.00 98.00 259 VAL A C 1
ATOM 1978 O O . VAL A 1 259 ? -9.334 -0.847 13.116 1.00 98.00 259 VAL A O 1
ATOM 1981 N N . LEU A 1 260 ? -8.271 0.331 11.527 1.00 98.06 260 LEU A N 1
ATOM 1982 C CA . LEU A 1 260 ? -7.307 -0.712 11.176 1.00 98.06 260 LEU A CA 1
ATOM 1983 C C . LEU A 1 260 ? -6.389 -1.070 12.352 1.00 98.06 260 LEU A C 1
ATOM 1985 O O . LEU A 1 260 ? -6.258 -2.252 12.672 1.00 98.06 260 LEU A O 1
ATOM 1989 N N . THR A 1 261 ? -5.806 -0.067 13.012 1.00 96.75 261 THR A N 1
ATOM 1990 C CA . THR A 1 261 ? -4.940 -0.230 14.187 1.00 96.75 261 THR A CA 1
ATOM 1991 C C . THR A 1 261 ? -5.683 -0.945 15.310 1.00 96.75 261 THR A C 1
ATOM 1993 O O . THR A 1 261 ? -5.236 -1.991 15.782 1.00 96.75 261 THR A O 1
ATOM 1996 N N . MET A 1 262 ? -6.870 -0.451 15.678 1.00 97.38 262 MET A N 1
ATOM 1997 C CA . MET A 1 262 ? -7.669 -1.058 16.746 1.00 97.38 262 MET A CA 1
ATOM 1998 C C . MET A 1 262 ? -8.131 -2.468 16.389 1.00 97.38 262 MET A C 1
ATOM 2000 O O . MET A 1 262 ? -8.075 -3.370 17.221 1.00 97.38 262 MET A O 1
ATOM 2004 N N . ALA A 1 263 ? -8.571 -2.698 15.151 1.00 97.56 263 ALA A N 1
ATOM 2005 C CA . ALA A 1 263 ? -9.003 -4.022 14.729 1.00 97.56 263 ALA A CA 1
ATOM 2006 C C . ALA A 1 263 ? -7.846 -5.033 14.716 1.00 97.56 263 ALA A C 1
ATOM 2008 O O . ALA A 1 263 ? -8.070 -6.213 14.989 1.00 97.56 263 ALA A O 1
ATOM 2009 N N . HIS A 1 264 ? -6.621 -4.585 14.429 1.00 97.06 264 HIS A N 1
ATOM 2010 C CA . HIS A 1 264 ? -5.420 -5.407 14.529 1.00 97.06 264 HIS A CA 1
ATOM 2011 C C . HIS A 1 264 ? -5.068 -5.736 15.985 1.00 97.06 264 HIS A C 1
ATOM 2013 O O . HIS A 1 264 ? -4.950 -6.916 16.311 1.00 97.06 264 HIS A O 1
ATOM 2019 N N . GLU A 1 265 ? -4.988 -4.733 16.866 1.00 95.38 265 GLU A N 1
ATOM 2020 C CA . GLU A 1 265 ? -4.659 -4.926 18.289 1.00 95.38 265 GLU A CA 1
ATOM 2021 C C . GLU A 1 265 ? -5.683 -5.825 19.001 1.00 95.38 265 GLU A C 1
ATOM 2023 O O . GLU A 1 265 ? -5.326 -6.716 19.772 1.00 95.38 265 GLU A O 1
ATOM 2028 N N . LEU A 1 266 ? -6.971 -5.628 18.712 1.00 95.31 266 LEU A N 1
ATOM 2029 C CA . LEU A 1 266 ? -8.072 -6.325 19.382 1.00 95.31 266 LEU A CA 1
ATOM 2030 C C . LEU A 1 266 ? -8.440 -7.662 18.717 1.00 95.31 266 LEU A C 1
ATOM 2032 O O . LEU A 1 266 ? -9.326 -8.372 19.202 1.00 95.31 266 LEU A O 1
ATOM 2036 N N . GLY A 1 267 ? -7.791 -8.014 17.601 1.00 95.06 267 GLY A N 1
ATOM 2037 C CA . GLY A 1 267 ? -8.084 -9.232 16.842 1.00 95.06 267 GLY A CA 1
ATOM 2038 C C . GLY A 1 267 ? -9.492 -9.254 16.232 1.00 95.06 267 GLY A C 1
ATOM 2039 O O . GLY A 1 267 ? -10.100 -10.320 16.114 1.00 95.06 267 GLY A O 1
ATOM 2040 N N . ALA A 1 268 ? -10.032 -8.093 15.857 1.00 96.62 268 ALA A N 1
ATOM 2041 C CA . ALA A 1 268 ? -11.346 -7.952 15.234 1.00 96.62 268 ALA A CA 1
ATOM 2042 C C . ALA A 1 268 ? -11.266 -8.236 13.723 1.00 96.62 268 ALA A C 1
ATOM 2044 O O . ALA A 1 268 ? -11.271 -7.325 12.891 1.00 96.62 268 ALA A O 1
ATOM 2045 N N . ILE A 1 269 ? -11.161 -9.521 13.365 1.00 96.00 269 ILE A N 1
ATOM 2046 C CA . ILE A 1 269 ? -10.896 -9.985 11.990 1.00 96.00 269 ILE A CA 1
ATOM 2047 C C . ILE A 1 269 ? -11.833 -9.350 10.938 1.00 96.00 269 ILE A C 1
ATOM 2049 O O . ILE A 1 269 ? -11.312 -8.875 9.924 1.00 96.00 269 ILE A O 1
ATOM 2053 N N . PRO A 1 270 ? -13.171 -9.277 11.130 1.00 96.12 270 PRO A N 1
ATOM 2054 C CA . PRO A 1 270 ? -14.066 -8.718 10.112 1.00 96.12 270 PRO A CA 1
ATOM 2055 C C . PRO A 1 270 ? -13.777 -7.245 9.793 1.00 96.12 270 PRO A C 1
ATOM 2057 O O . PRO A 1 270 ? -13.747 -6.853 8.624 1.00 96.12 270 PRO A O 1
ATOM 2060 N N . LEU A 1 271 ? -13.516 -6.433 10.822 1.00 97.06 271 LEU A N 1
ATOM 2061 C CA . LEU A 1 271 ? -13.193 -5.014 10.662 1.00 97.06 271 LEU A CA 1
ATOM 2062 C C . LEU A 1 271 ? -11.785 -4.810 10.107 1.00 97.06 271 LEU A C 1
ATOM 2064 O O . LEU A 1 271 ? -11.614 -3.988 9.207 1.00 97.06 271 LEU A O 1
ATOM 2068 N N . ARG A 1 272 ? -10.802 -5.601 10.563 1.00 97.50 272 ARG A N 1
ATOM 2069 C CA . ARG A 1 272 ? -9.432 -5.564 10.028 1.00 97.50 272 ARG A CA 1
ATOM 2070 C C . ARG A 1 272 ? -9.442 -5.820 8.525 1.00 97.50 272 ARG A C 1
ATOM 2072 O O . ARG A 1 272 ? -8.867 -5.045 7.772 1.00 97.50 272 ARG A O 1
ATOM 2079 N N . ARG A 1 273 ? -10.153 -6.856 8.077 1.00 97.31 273 ARG A N 1
ATOM 2080 C CA . ARG A 1 273 ? -10.301 -7.186 6.654 1.00 97.31 273 ARG A CA 1
ATOM 2081 C C . ARG A 1 273 ? -10.936 -6.050 5.856 1.00 97.31 273 ARG A C 1
ATOM 2083 O O . ARG A 1 273 ? -10.424 -5.686 4.800 1.00 97.31 273 ARG A O 1
ATOM 2090 N N . ARG A 1 274 ? -12.026 -5.458 6.357 1.00 97.50 274 ARG A N 1
ATOM 2091 C CA . ARG A 1 274 ? -12.679 -4.319 5.689 1.00 97.50 274 ARG A CA 1
ATOM 2092 C C . ARG A 1 274 ? -11.727 -3.127 5.564 1.00 97.50 274 ARG A C 1
ATOM 2094 O O . ARG A 1 274 ? -11.632 -2.538 4.492 1.00 97.50 274 ARG A O 1
ATOM 2101 N N . ALA A 1 275 ? -10.992 -2.808 6.626 1.00 98.00 275 ALA A N 1
ATOM 2102 C CA . ALA A 1 275 ? -10.026 -1.716 6.623 1.00 98.00 275 ALA A CA 1
ATOM 2103 C C . ALA A 1 275 ? -8.827 -1.986 5.696 1.00 98.00 275 ALA A C 1
ATOM 2105 O O . ALA A 1 275 ? -8.416 -1.092 4.959 1.00 98.00 275 ALA A O 1
ATOM 2106 N N . LEU A 1 276 ? -8.329 -3.226 5.638 1.00 97.88 276 LEU A N 1
ATOM 2107 C CA . LEU A 1 276 ? -7.321 -3.641 4.656 1.00 97.88 276 LEU A CA 1
ATOM 2108 C C . LEU A 1 276 ? -7.839 -3.554 3.217 1.00 97.88 276 LEU A C 1
ATOM 2110 O O . LEU A 1 276 ? -7.082 -3.188 2.325 1.00 97.88 276 LEU A O 1
ATOM 2114 N N . THR A 1 277 ? -9.128 -3.812 2.984 1.00 96.88 277 THR A N 1
ATOM 2115 C CA . THR A 1 277 ? -9.735 -3.656 1.651 1.00 96.88 277 THR A CA 1
ATOM 2116 C C . THR A 1 277 ? -9.742 -2.186 1.214 1.00 96.88 277 THR A C 1
ATOM 2118 O O . THR A 1 277 ? -9.446 -1.886 0.060 1.00 96.88 277 THR A O 1
ATOM 2121 N N . HIS A 1 278 ? -10.026 -1.253 2.133 1.00 97.69 278 HIS A N 1
ATOM 2122 C CA . HIS A 1 278 ? -9.868 0.186 1.873 1.00 97.69 278 HIS A CA 1
ATOM 2123 C C . HIS A 1 278 ? -8.415 0.550 1.579 1.00 97.69 278 HIS A C 1
ATOM 2125 O O . HIS A 1 278 ? -8.144 1.267 0.619 1.00 97.69 278 HIS A O 1
ATOM 2131 N N . LEU A 1 279 ? -7.475 0.028 2.371 1.00 97.31 279 LEU A N 1
ATOM 2132 C CA . LEU A 1 279 ? -6.050 0.280 2.174 1.00 97.31 279 LEU A CA 1
ATOM 2133 C C . LEU A 1 279 ? -5.556 -0.242 0.813 1.00 97.31 279 LEU A C 1
ATOM 2135 O O . LEU A 1 279 ? -4.815 0.453 0.124 1.00 97.31 279 LEU A O 1
ATOM 2139 N N . GLU A 1 280 ? -6.021 -1.421 0.391 1.00 96.12 280 GLU A N 1
ATOM 2140 C CA . GLU A 1 280 ? -5.754 -1.990 -0.934 1.00 96.12 280 GLU A CA 1
ATOM 2141 C C . GLU A 1 280 ? -6.351 -1.123 -2.050 1.00 96.12 280 GLU A C 1
ATOM 2143 O O . GLU A 1 280 ? -5.687 -0.874 -3.054 1.00 96.12 280 GLU A O 1
ATOM 2148 N N . ALA A 1 281 ? -7.580 -0.623 -1.887 1.00 95.25 281 ALA A N 1
ATOM 2149 C CA . ALA A 1 281 ? -8.205 0.271 -2.861 1.00 95.25 281 ALA A CA 1
ATOM 2150 C C . ALA A 1 281 ? -7.435 1.597 -3.007 1.00 95.25 281 ALA A C 1
ATOM 2152 O O . ALA A 1 281 ? -7.222 2.068 -4.125 1.00 95.25 281 ALA A O 1
ATOM 2153 N N . LEU A 1 282 ? -6.952 2.166 -1.896 1.00 94.81 282 LEU A N 1
ATOM 2154 C CA . LEU A 1 282 ? -6.085 3.347 -1.910 1.00 94.81 282 LEU A CA 1
ATOM 2155 C C . LEU A 1 282 ? -4.739 3.061 -2.574 1.00 94.81 282 LEU A C 1
ATOM 2157 O O . LEU A 1 282 ? -4.259 3.881 -3.353 1.00 94.81 282 LEU A O 1
ATOM 2161 N N . ALA A 1 283 ? -4.150 1.895 -2.302 1.00 94.12 283 ALA A N 1
ATOM 2162 C CA . ALA A 1 283 ? -2.924 1.456 -2.951 1.00 94.12 283 ALA A CA 1
ATOM 2163 C C . ALA A 1 283 ? -3.116 1.348 -4.472 1.00 94.12 283 ALA A C 1
ATOM 2165 O O . ALA A 1 283 ? -2.330 1.924 -5.216 1.00 94.12 283 ALA A O 1
ATOM 2166 N N . LYS A 1 284 ? -4.194 0.698 -4.934 1.00 92.56 284 LYS A N 1
ATOM 2167 C CA . LYS A 1 284 ? -4.561 0.609 -6.361 1.00 92.56 284 LYS A CA 1
ATOM 2168 C C . LYS A 1 284 ? -4.697 1.992 -6.986 1.00 92.56 284 LYS A C 1
ATOM 2170 O O . LYS A 1 284 ? -3.974 2.306 -7.920 1.00 92.56 284 LYS A O 1
ATOM 2175 N N . SER A 1 285 ? -5.508 2.865 -6.392 1.00 91.56 285 SER A N 1
ATOM 2176 C CA . SER A 1 285 ? -5.698 4.231 -6.891 1.00 91.56 285 SER A CA 1
ATOM 2177 C C . SER A 1 285 ? -4.392 5.041 -6.941 1.00 91.56 285 SER A C 1
ATOM 2179 O O . SER A 1 285 ? -4.171 5.809 -7.878 1.00 91.56 285 SER A O 1
ATOM 2181 N N . ALA A 1 286 ? -3.493 4.852 -5.970 1.00 90.31 286 ALA A N 1
ATOM 2182 C CA . ALA A 1 286 ? -2.181 5.497 -5.962 1.00 90.31 286 ALA A CA 1
ATOM 2183 C C . ALA A 1 286 ? -1.221 4.949 -7.036 1.00 90.31 286 ALA A C 1
ATOM 2185 O O . ALA A 1 286 ? -0.302 5.667 -7.442 1.00 90.31 286 ALA A O 1
ATOM 2186 N N . LEU A 1 287 ? -1.414 3.701 -7.476 1.00 89.25 287 LEU A N 1
ATOM 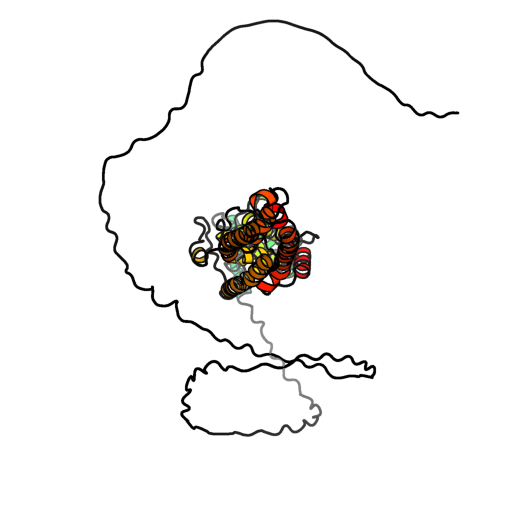2187 C CA . LEU A 1 287 ? -0.678 3.076 -8.579 1.00 89.25 287 LEU A CA 1
ATOM 2188 C C . LEU A 1 287 ? -1.266 3.445 -9.950 1.00 89.25 287 LEU A C 1
ATOM 2190 O O . LEU A 1 287 ? -0.503 3.644 -10.887 1.00 89.25 287 LEU A O 1
ATOM 2194 N N . ASP A 1 288 ? -2.590 3.578 -10.049 1.00 87.38 288 ASP A N 1
ATOM 2195 C CA . ASP A 1 288 ? -3.311 3.882 -11.296 1.00 87.38 288 ASP A CA 1
ATOM 2196 C C . ASP A 1 288 ? -3.173 5.351 -11.729 1.00 87.38 288 ASP A C 1
ATOM 2198 O O . ASP A 1 288 ? -3.472 5.707 -12.869 1.00 87.38 288 ASP A O 1
ATOM 2202 N N . SER A 1 289 ? -2.730 6.233 -10.828 1.00 82.56 289 SER A N 1
ATOM 2203 C CA . SER A 1 289 ? -2.543 7.646 -11.147 1.00 82.56 289 SER A CA 1
ATOM 2204 C C . SER A 1 289 ? -1.495 7.819 -12.263 1.00 82.56 289 SER A C 1
ATOM 2206 O O . SER A 1 289 ? -0.329 7.466 -12.059 1.00 82.56 289 SER A O 1
ATOM 2208 N N . PRO A 1 290 ? -1.840 8.453 -13.406 1.00 70.31 290 PRO A N 1
ATOM 2209 C CA . PRO A 1 290 ? -0.907 8.670 -14.524 1.00 70.31 290 PRO A CA 1
ATOM 2210 C C . PRO A 1 290 ? 0.285 9.541 -14.111 1.00 70.31 290 PRO A C 1
ATOM 2212 O O . PRO A 1 290 ? 1.371 9.505 -14.689 1.00 70.31 290 PRO A O 1
ATOM 2215 N N . SER A 1 291 ? 0.073 10.330 -13.065 1.00 75.50 291 SER A N 1
ATOM 2216 C CA . SER A 1 291 ? 1.096 11.045 -12.343 1.00 75.50 291 SER A CA 1
ATOM 2217 C C . SER A 1 291 ? 1.571 10.169 -11.181 1.00 75.50 291 SER A C 1
ATOM 2219 O O . SER A 1 291 ? 0.950 10.137 -10.118 1.00 75.50 291 SER A O 1
ATOM 2221 N N . HIS A 1 292 ? 2.701 9.477 -11.354 1.00 66.12 292 HIS A N 1
ATOM 2222 C CA . HIS A 1 292 ? 3.364 8.751 -10.259 1.00 66.12 292 HIS A CA 1
ATOM 2223 C C . HIS A 1 292 ? 3.823 9.691 -9.125 1.00 66.12 292 HIS A C 1
ATOM 2225 O O . HIS A 1 292 ? 4.125 9.230 -8.021 1.00 66.12 292 HIS A O 1
ATOM 2231 N N . TRP A 1 293 ? 3.874 10.997 -9.398 1.00 63.84 293 TRP A N 1
ATOM 2232 C CA . TRP A 1 293 ? 4.170 12.072 -8.454 1.00 63.84 293 TRP A CA 1
ATOM 2233 C C . TRP A 1 293 ? 2.923 12.604 -7.735 1.00 63.84 293 TRP A C 1
ATOM 2235 O O . TRP A 1 293 ? 3.054 13.240 -6.691 1.00 63.84 293 TRP A O 1
ATOM 2245 N N . ALA A 1 294 ? 1.719 12.331 -8.237 1.00 69.19 294 ALA A N 1
ATOM 2246 C CA . ALA A 1 294 ? 0.493 12.589 -7.504 1.00 69.19 294 ALA A CA 1
ATOM 2247 C C . ALA A 1 294 ? 0.347 11.548 -6.391 1.00 69.19 294 ALA A C 1
ATOM 2249 O O . ALA A 1 294 ? 0.805 10.407 -6.491 1.00 69.19 294 ALA A O 1
ATOM 2250 N N . ASN A 1 295 ? -0.293 11.965 -5.304 1.00 88.56 295 ASN A N 1
ATOM 2251 C CA . ASN A 1 295 ? -0.652 11.097 -4.186 1.00 88.56 295 ASN A CA 1
ATOM 2252 C C . ASN A 1 295 ? 0.544 10.525 -3.400 1.00 88.56 295 ASN A C 1
ATOM 2254 O O . ASN A 1 295 ? 0.420 9.458 -2.799 1.00 88.56 295 ASN A O 1
ATOM 2258 N N . VAL A 1 296 ? 1.684 11.237 -3.329 1.00 91.69 296 VAL A N 1
ATOM 2259 C CA . VAL A 1 296 ? 2.803 10.863 -2.431 1.00 91.69 296 VAL A CA 1
ATOM 2260 C C . VAL A 1 296 ? 2.288 10.629 -1.014 1.00 91.69 296 VAL A C 1
ATOM 2262 O O . VAL A 1 296 ? 2.584 9.598 -0.424 1.00 91.69 296 VAL A O 1
ATOM 2265 N N . ALA A 1 297 ? 1.429 11.510 -0.503 1.00 91.31 297 ALA A N 1
ATOM 2266 C CA . ALA A 1 297 ? 0.865 11.339 0.828 1.00 91.31 297 ALA A CA 1
ATOM 2267 C C . ALA A 1 297 ? 0.010 10.070 0.985 1.00 91.31 297 ALA A C 1
ATOM 2269 O O . ALA A 1 297 ? 0.084 9.418 2.021 1.00 91.31 297 ALA A O 1
ATOM 2270 N N . THR A 1 298 ? -0.751 9.666 -0.038 1.00 93.12 298 THR A N 1
ATOM 2271 C CA . THR A 1 298 ? -1.484 8.388 -0.027 1.00 93.12 298 THR A CA 1
ATOM 2272 C C . THR A 1 298 ? -0.521 7.204 0.008 1.00 93.12 298 THR A C 1
ATOM 2274 O O . THR A 1 298 ? -0.750 6.250 0.742 1.00 93.12 298 THR A O 1
ATOM 2277 N N . LYS A 1 299 ? 0.593 7.268 -0.730 1.00 94.44 299 LYS A N 1
ATOM 2278 C CA . LYS A 1 299 ? 1.632 6.224 -0.706 1.00 94.44 299 LYS A CA 1
ATOM 2279 C C . LYS A 1 299 ? 2.282 6.120 0.673 1.00 94.44 299 LYS A C 1
ATOM 2281 O O . LYS A 1 299 ? 2.428 5.019 1.196 1.00 94.44 299 LYS A O 1
ATOM 2286 N N . LEU A 1 300 ? 2.610 7.261 1.282 1.00 94.81 300 LEU A N 1
ATOM 2287 C CA . LEU A 1 300 ? 3.150 7.341 2.641 1.00 94.81 300 LEU A CA 1
ATOM 2288 C C . LEU A 1 300 ? 2.158 6.800 3.679 1.00 94.81 300 LEU A C 1
ATOM 2290 O O . LEU A 1 300 ? 2.543 6.027 4.555 1.00 94.81 300 LEU A O 1
ATOM 2294 N N . PHE A 1 301 ? 0.875 7.138 3.537 1.00 94.75 301 PHE A N 1
ATOM 2295 C CA . PHE A 1 301 ? -0.205 6.603 4.362 1.00 94.75 301 PHE A CA 1
ATOM 2296 C C . PHE A 1 301 ? -0.295 5.076 4.275 1.00 94.75 301 PHE A C 1
ATOM 2298 O O . PHE A 1 301 ? -0.328 4.400 5.305 1.00 94.75 301 PHE A O 1
ATOM 2305 N N . VAL A 1 302 ? -0.290 4.528 3.054 1.00 96.12 302 VAL A N 1
ATOM 2306 C CA . VAL A 1 302 ? -0.355 3.080 2.821 1.00 96.12 302 VAL A CA 1
ATOM 2307 C C . VAL A 1 302 ? 0.857 2.373 3.416 1.00 96.12 302 VAL A C 1
ATOM 2309 O O . VAL A 1 302 ? 0.678 1.368 4.101 1.00 96.12 302 VAL A O 1
ATOM 2312 N N . VAL A 1 303 ? 2.069 2.905 3.223 1.00 96.62 303 VAL A N 1
ATOM 2313 C CA . VAL A 1 303 ? 3.298 2.356 3.825 1.00 96.62 303 VAL A CA 1
ATOM 2314 C C . VAL A 1 303 ? 3.206 2.346 5.348 1.00 96.62 303 VAL A C 1
ATOM 2316 O O . VAL A 1 303 ? 3.425 1.304 5.966 1.00 96.62 303 VAL A O 1
ATOM 2319 N N . SER A 1 304 ? 2.831 3.477 5.949 1.00 95.75 304 SER A N 1
ATOM 2320 C CA . SER A 1 304 ? 2.728 3.615 7.403 1.00 95.75 304 SER A CA 1
ATOM 2321 C C . SER A 1 304 ? 1.730 2.617 7.993 1.00 95.75 304 SER A C 1
ATOM 2323 O O . SER A 1 304 ? 2.090 1.867 8.899 1.00 95.75 304 SER A O 1
ATOM 2325 N N . CYS A 1 305 ? 0.517 2.537 7.439 1.00 96.75 305 CYS A N 1
ATOM 2326 C CA . CYS A 1 305 ? -0.501 1.606 7.923 1.00 96.75 305 CYS A CA 1
ATOM 2327 C C . CYS A 1 305 ? -0.092 0.144 7.709 1.00 96.75 305 CYS A C 1
ATOM 2329 O O . CYS A 1 305 ? -0.279 -0.681 8.599 1.00 96.75 305 CYS A O 1
ATOM 2331 N N . SER A 1 306 ? 0.488 -0.186 6.551 1.00 97.56 306 SER A N 1
ATOM 2332 C CA . SER A 1 306 ? 0.879 -1.564 6.223 1.00 97.56 306 SER A CA 1
ATOM 2333 C C . SER A 1 306 ? 1.975 -2.080 7.152 1.00 97.56 306 SER A C 1
ATOM 2335 O O . SER A 1 306 ? 1.912 -3.228 7.588 1.00 97.56 306 SER A O 1
ATOM 2337 N N . ARG A 1 307 ? 2.950 -1.230 7.503 1.00 96.69 307 ARG A N 1
ATOM 2338 C CA . ARG A 1 307 ? 3.973 -1.540 8.512 1.00 96.69 307 ARG A CA 1
ATOM 2339 C C . ARG A 1 307 ? 3.352 -1.771 9.886 1.00 96.69 307 ARG A C 1
ATOM 2341 O O . ARG A 1 307 ? 3.697 -2.750 10.539 1.00 96.69 307 ARG A O 1
ATOM 2348 N N . GLU A 1 308 ? 2.428 -0.903 10.288 1.00 96.25 308 GLU A N 1
ATOM 2349 C CA . GLU A 1 308 ? 1.789 -0.943 11.606 1.00 96.25 308 GLU A CA 1
ATOM 2350 C C . GLU A 1 308 ? 1.019 -2.254 11.849 1.00 96.25 308 GLU A C 1
ATOM 2352 O O . GLU A 1 308 ? 1.107 -2.816 12.936 1.00 96.25 308 GLU A O 1
ATOM 2357 N N . VAL A 1 309 ? 0.326 -2.786 10.833 1.00 97.69 309 VAL A N 1
ATOM 2358 C CA . VAL A 1 309 ? -0.482 -4.022 10.964 1.00 97.69 309 VAL A CA 1
ATOM 2359 C C . VAL A 1 309 ? 0.124 -5.270 10.321 1.00 97.69 309 VAL A C 1
ATOM 2361 O O . VAL A 1 309 ? -0.560 -6.293 10.187 1.00 97.69 309 VAL A O 1
ATOM 2364 N N . GLY A 1 310 ? 1.380 -5.185 9.875 1.00 97.31 310 GLY A N 1
ATOM 2365 C CA . GLY A 1 310 ? 2.101 -6.292 9.244 1.00 97.31 310 GLY A CA 1
ATOM 2366 C C . GLY A 1 310 ? 1.582 -6.709 7.860 1.00 97.31 310 GLY A C 1
ATOM 2367 O O . GLY A 1 310 ? 1.865 -7.821 7.419 1.00 97.31 310 GLY A O 1
ATOM 2368 N N . ALA A 1 311 ? 0.854 -5.843 7.150 1.00 97.56 311 ALA A N 1
ATOM 2369 C CA . ALA A 1 311 ? 0.338 -6.105 5.801 1.00 97.56 311 ALA A CA 1
ATOM 2370 C C . ALA A 1 311 ? 1.430 -5.925 4.725 1.00 97.56 311 ALA A C 1
ATOM 2372 O O . ALA A 1 311 ? 1.307 -5.120 3.800 1.00 97.56 311 ALA A O 1
ATOM 2373 N N . LEU A 1 312 ? 2.531 -6.676 4.846 1.00 97.25 312 LEU A N 1
ATOM 2374 C CA . LEU A 1 312 ? 3.715 -6.534 3.985 1.00 97.25 312 LEU A CA 1
ATOM 2375 C C . LEU A 1 312 ? 3.424 -6.793 2.499 1.00 97.25 312 LEU A C 1
ATOM 2377 O O . LEU A 1 312 ? 4.138 -6.289 1.639 1.00 97.25 312 LEU A O 1
ATOM 2381 N N . TRP A 1 313 ? 2.356 -7.523 2.180 1.00 97.38 313 TRP A N 1
ATOM 2382 C CA . TRP A 1 313 ? 1.933 -7.820 0.808 1.00 97.38 313 TRP A CA 1
ATOM 2383 C C . TRP A 1 313 ? 1.513 -6.582 -0.004 1.00 97.38 313 TRP A C 1
ATOM 2385 O O . TRP A 1 313 ? 1.509 -6.640 -1.232 1.00 97.38 313 TRP A O 1
ATOM 2395 N N . LEU A 1 314 ? 1.219 -5.447 0.643 1.00 96.25 314 LEU A N 1
ATOM 2396 C CA . LEU A 1 314 ? 0.960 -4.162 -0.028 1.00 96.25 314 LEU A CA 1
ATOM 2397 C C . LEU A 1 314 ? 2.239 -3.379 -0.368 1.00 96.25 314 LEU A C 1
ATOM 2399 O O . LEU A 1 314 ? 2.206 -2.445 -1.172 1.00 96.25 314 LEU A O 1
ATOM 2403 N N . MET A 1 315 ? 3.367 -3.729 0.251 1.00 96.44 315 MET A N 1
ATOM 2404 C CA . MET A 1 315 ? 4.557 -2.881 0.292 1.00 96.44 315 MET A CA 1
ATOM 2405 C C . MET A 1 315 ? 5.356 -2.808 -1.020 1.00 96.44 315 MET A C 1
ATOM 2407 O O . MET A 1 315 ? 5.689 -1.684 -1.405 1.00 96.44 315 MET A O 1
ATOM 2411 N N . PRO A 1 316 ? 5.674 -3.915 -1.734 1.00 96.62 316 PRO A N 1
ATOM 2412 C CA . PRO A 1 316 ? 6.630 -3.868 -2.847 1.00 96.62 316 PRO A CA 1
ATOM 2413 C C . PRO A 1 316 ? 6.242 -2.869 -3.941 1.00 96.62 316 PRO A C 1
ATOM 2415 O O . PRO A 1 316 ? 7.046 -2.025 -4.336 1.00 96.62 316 PRO A O 1
ATOM 2418 N N . SER A 1 317 ? 4.982 -2.910 -4.381 1.00 94.62 317 SER A N 1
ATOM 2419 C CA . SER A 1 317 ? 4.476 -2.048 -5.452 1.00 94.62 317 SER A CA 1
ATOM 2420 C C . SER A 1 317 ? 4.461 -0.575 -5.035 1.00 94.62 317 SER A C 1
ATOM 2422 O O . SER A 1 317 ? 4.886 0.292 -5.797 1.00 94.62 317 SER A O 1
ATOM 2424 N N . ILE A 1 318 ? 4.036 -0.270 -3.805 1.00 95.56 318 ILE A N 1
ATOM 2425 C CA . ILE A 1 318 ? 3.993 1.113 -3.314 1.00 95.56 318 ILE A CA 1
ATOM 2426 C C . ILE A 1 318 ? 5.403 1.665 -3.102 1.00 95.56 318 ILE A C 1
ATOM 2428 O O . ILE A 1 318 ? 5.693 2.769 -3.572 1.00 95.56 318 ILE A O 1
ATOM 2432 N N . MET A 1 319 ? 6.304 0.896 -2.482 1.00 96.31 319 MET A N 1
ATOM 2433 C CA . MET A 1 319 ? 7.694 1.314 -2.288 1.00 96.31 319 MET A CA 1
ATOM 2434 C C . MET A 1 319 ? 8.425 1.506 -3.609 1.00 96.31 319 MET A C 1
ATOM 2436 O O . MET A 1 319 ? 9.156 2.486 -3.738 1.00 96.31 319 MET A O 1
ATOM 2440 N N . TYR A 1 320 ? 8.182 0.652 -4.610 1.00 96.12 320 TYR A N 1
ATOM 2441 C CA . TYR A 1 320 ? 8.703 0.861 -5.959 1.00 96.12 320 TYR A CA 1
ATOM 2442 C C . TYR A 1 320 ? 8.332 2.239 -6.493 1.00 96.12 320 TYR A C 1
ATOM 2444 O O . TYR A 1 320 ? 9.219 3.000 -6.884 1.00 96.12 320 TYR A O 1
ATOM 2452 N N . THR A 1 321 ? 7.052 2.612 -6.426 1.00 94.62 321 THR A N 1
ATOM 2453 C CA . THR A 1 321 ? 6.643 3.932 -6.916 1.00 94.62 321 THR A CA 1
ATOM 2454 C C . THR A 1 321 ? 7.232 5.083 -6.106 1.00 94.62 321 THR A C 1
ATOM 2456 O O . THR A 1 321 ? 7.495 6.138 -6.677 1.00 94.62 321 THR A O 1
ATOM 2459 N N . LEU A 1 322 ? 7.496 4.894 -4.808 1.00 95.19 322 LEU A N 1
ATOM 2460 C CA . LEU A 1 322 ? 8.232 5.873 -4.006 1.00 95.19 322 LEU A CA 1
ATOM 2461 C C . LEU A 1 322 ? 9.691 6.002 -4.464 1.00 95.19 322 LEU A C 1
ATOM 2463 O O . LEU A 1 322 ? 10.224 7.107 -4.425 1.00 95.19 322 LEU A O 1
ATOM 2467 N N . THR A 1 323 ? 10.322 4.939 -4.985 1.00 95.75 323 THR A N 1
ATOM 2468 C CA . THR A 1 323 ? 11.658 5.066 -5.599 1.00 95.75 323 THR A CA 1
ATOM 2469 C C . THR A 1 323 ? 11.654 5.965 -6.830 1.00 95.75 323 THR A C 1
ATOM 2471 O O . THR A 1 323 ? 12.701 6.520 -7.145 1.00 95.75 323 THR A O 1
ATOM 2474 N N . CYS A 1 324 ? 10.524 6.109 -7.530 1.00 94.25 324 CYS A N 1
ATOM 2475 C CA . CYS A 1 324 ? 10.389 6.948 -8.727 1.00 94.25 324 CYS A CA 1
ATOM 2476 C C . CYS A 1 324 ? 10.142 8.428 -8.392 1.00 94.25 324 CYS A C 1
ATOM 2478 O O . CYS A 1 324 ? 10.315 9.294 -9.247 1.00 94.25 324 CYS A O 1
ATOM 2480 N N . VAL A 1 325 ? 9.775 8.739 -7.148 1.00 92.38 325 VAL A N 1
ATOM 2481 C CA . VAL A 1 325 ? 9.539 10.109 -6.681 1.00 92.38 325 VAL A CA 1
ATOM 2482 C C . VAL A 1 325 ? 10.857 10.746 -6.220 1.00 92.38 325 VAL A C 1
ATOM 2484 O O . VAL A 1 325 ? 11.785 10.069 -5.775 1.00 92.38 325 VAL A O 1
ATOM 2487 N N . SER A 1 326 ? 10.971 12.071 -6.354 1.00 90.62 326 SER A N 1
ATOM 2488 C CA . SER A 1 326 ? 12.103 12.820 -5.798 1.00 90.62 326 SER A CA 1
ATOM 2489 C C . SER A 1 326 ? 12.095 12.723 -4.268 1.00 90.62 326 SER A C 1
ATOM 2491 O O . SER A 1 326 ? 11.061 13.022 -3.672 1.00 90.62 326 SER A O 1
ATOM 2493 N N . PRO A 1 327 ? 13.223 12.413 -3.601 1.00 88.69 327 PRO A N 1
ATOM 2494 C CA . PRO A 1 327 ? 13.274 12.356 -2.138 1.00 88.69 327 PRO A CA 1
ATOM 2495 C C . PRO A 1 327 ? 12.788 13.640 -1.452 1.00 88.69 327 PRO A C 1
ATOM 2497 O O . PRO A 1 327 ? 12.164 13.585 -0.401 1.00 88.69 327 PRO A O 1
ATOM 2500 N N . ARG A 1 328 ? 12.986 14.804 -2.091 1.00 87.88 328 ARG A N 1
ATOM 2501 C CA . ARG A 1 328 ? 12.509 16.104 -1.581 1.00 87.88 328 ARG A CA 1
ATOM 2502 C C . ARG A 1 328 ? 10.986 16.201 -1.492 1.00 87.88 328 ARG A C 1
ATOM 2504 O O . ARG A 1 328 ? 10.466 17.042 -0.771 1.00 87.88 328 ARG A O 1
ATOM 2511 N N . SER A 1 329 ? 10.263 15.388 -2.256 1.00 88.06 329 SER A N 1
ATOM 2512 C CA . SER A 1 329 ? 8.803 15.372 -2.234 1.00 88.06 329 SER A CA 1
ATOM 2513 C C . SER A 1 329 ? 8.248 14.653 -1.005 1.00 88.06 329 SER A C 1
ATOM 2515 O O . SER A 1 329 ? 7.066 14.821 -0.726 1.00 88.06 329 SER A O 1
ATOM 2517 N N . PHE A 1 330 ? 9.059 13.884 -0.268 1.00 87.50 330 PHE A N 1
ATOM 2518 C CA . PHE A 1 330 ? 8.615 13.234 0.968 1.00 87.50 330 PHE A CA 1
ATOM 2519 C C . PHE A 1 330 ? 8.354 14.262 2.076 1.00 87.50 330 PHE A C 1
ATOM 2521 O O . PHE A 1 330 ? 7.337 14.167 2.754 1.00 87.50 330 PHE A O 1
ATOM 2528 N N . ASP A 1 331 ? 9.196 15.295 2.179 1.00 81.00 331 ASP A N 1
ATOM 2529 C CA . ASP A 1 331 ? 9.082 16.340 3.209 1.00 81.00 331 ASP A CA 1
ATOM 2530 C C . ASP A 1 331 ? 7.912 17.305 2.961 1.00 81.00 331 ASP A C 1
ATOM 2532 O O . ASP A 1 331 ? 7.344 17.874 3.889 1.00 81.00 331 ASP A O 1
ATOM 2536 N N . VAL A 1 332 ? 7.557 17.510 1.689 1.00 77.50 332 VAL A N 1
ATOM 2537 C CA . VAL A 1 332 ? 6.531 18.481 1.267 1.00 77.50 332 VAL A CA 1
ATOM 2538 C C . VAL A 1 332 ? 5.144 17.840 1.177 1.00 77.50 332 VAL A C 1
ATOM 2540 O O . VAL A 1 332 ? 4.139 18.543 1.104 1.00 77.50 332 VAL A O 1
ATOM 2543 N N . ALA A 1 333 ? 5.061 16.508 1.208 1.00 71.12 333 ALA A N 1
ATOM 2544 C CA . ALA A 1 333 ? 3.811 15.764 1.112 1.00 71.12 333 ALA A CA 1
ATOM 2545 C C . ALA A 1 333 ? 3.024 15.767 2.436 1.00 71.12 333 ALA A C 1
ATOM 2547 O O . ALA A 1 333 ? 2.597 14.719 2.913 1.00 71.12 333 ALA A O 1
ATOM 2548 N N . ALA A 1 334 ? 2.803 16.947 3.018 1.00 65.00 334 ALA A N 1
ATOM 2549 C CA . ALA A 1 334 ? 1.730 17.156 3.975 1.00 65.00 334 ALA A CA 1
ATOM 2550 C C . ALA A 1 334 ? 0.445 17.431 3.174 1.00 65.00 334 ALA A C 1
ATOM 2552 O O . ALA A 1 334 ? 0.372 18.431 2.456 1.00 65.00 334 ALA A O 1
ATOM 2553 N N . PRO A 1 335 ? -0.568 16.558 3.229 1.00 62.84 335 PRO A N 1
ATOM 2554 C CA . PRO A 1 335 ? -1.877 16.878 2.678 1.00 62.84 335 PRO A CA 1
ATOM 2555 C C . PRO A 1 335 ? -2.405 18.116 3.391 1.00 62.84 335 PRO A C 1
ATOM 2557 O O . PRO A 1 335 ? -2.431 18.139 4.620 1.00 62.84 335 PRO A O 1
ATOM 2560 N N . ALA A 1 336 ? -2.855 19.116 2.632 1.00 62.53 336 ALA A N 1
ATOM 2561 C CA . ALA A 1 336 ? -3.440 20.335 3.194 1.00 62.53 336 ALA A CA 1
ATOM 2562 C C . ALA A 1 336 ? -4.609 20.039 4.158 1.00 62.53 336 ALA A C 1
ATOM 2564 O O . ALA A 1 336 ? -4.842 20.801 5.091 1.00 62.53 336 ALA A O 1
ATOM 2565 N N . ASP A 1 337 ? -5.267 18.889 3.972 1.00 63.62 337 ASP A N 1
ATOM 2566 C CA . ASP A 1 337 ? -6.462 18.477 4.705 1.00 63.62 337 ASP A CA 1
ATOM 2567 C C . ASP A 1 337 ? -6.227 17.301 5.668 1.00 63.62 337 ASP A C 1
ATOM 2569 O O . ASP A 1 337 ? -7.190 16.675 6.118 1.00 63.62 337 ASP A O 1
ATOM 2573 N N . HIS A 1 338 ? -4.980 16.897 5.947 1.00 66.06 338 HIS A N 1
ATOM 2574 C CA . HIS A 1 338 ? -4.730 15.772 6.859 1.00 66.06 338 HIS A CA 1
ATOM 2575 C C . HIS A 1 338 ? -4.057 16.226 8.144 1.00 66.06 338 HIS A C 1
ATOM 2577 O O . HIS A 1 338 ? -2.953 16.753 8.160 1.00 66.06 338 HIS A O 1
ATOM 2583 N N . GLU A 1 339 ? -4.729 15.909 9.245 1.00 76.75 339 GLU A N 1
ATOM 2584 C CA . GLU A 1 339 ? -4.259 16.093 10.619 1.00 76.75 339 GLU A CA 1
ATOM 2585 C C . GLU A 1 339 ? -2.972 15.305 10.924 1.00 76.75 339 GLU A C 1
ATOM 2587 O O . GLU A 1 339 ? -2.285 15.589 11.900 1.00 76.75 339 GLU A O 1
ATOM 2592 N N . TYR A 1 340 ? -2.620 14.331 10.076 1.00 77.56 340 TYR A N 1
ATOM 2593 C CA . TYR A 1 340 ? -1.441 13.489 10.238 1.00 77.56 340 TYR A CA 1
ATOM 2594 C C . TYR A 1 340 ? -0.430 13.725 9.122 1.00 77.56 340 TYR A C 1
ATOM 2596 O O . TYR A 1 340 ? -0.723 13.537 7.939 1.00 77.56 340 TYR A O 1
ATOM 2604 N N . ILE A 1 341 ? 0.793 14.053 9.533 1.00 83.31 341 ILE A N 1
ATOM 2605 C CA . ILE A 1 341 ? 1.973 14.019 8.675 1.00 83.31 341 ILE A CA 1
ATOM 2606 C C . ILE A 1 341 ? 2.494 12.581 8.690 1.00 83.31 341 ILE A C 1
ATOM 2608 O O . ILE A 1 341 ? 2.910 12.071 9.732 1.00 83.31 341 ILE A O 1
ATOM 2612 N N . TYR A 1 342 ? 2.445 11.915 7.539 1.00 86.88 342 TYR A N 1
ATOM 2613 C CA . TYR A 1 342 ? 2.990 10.570 7.389 1.00 86.88 342 TYR A CA 1
ATOM 2614 C C . TYR A 1 342 ? 4.465 10.674 7.026 1.00 86.88 342 TYR A C 1
ATOM 2616 O O . TYR A 1 342 ? 4.806 11.125 5.938 1.00 86.88 342 TYR A O 1
ATOM 2624 N N . VAL A 1 343 ? 5.332 10.263 7.948 1.00 89.94 343 VAL A N 1
ATOM 2625 C CA . VAL A 1 343 ? 6.786 10.273 7.764 1.00 89.94 343 VAL A CA 1
ATOM 2626 C C . VAL A 1 343 ? 7.263 8.835 7.601 1.00 89.94 343 VAL A C 1
ATOM 2628 O O . VAL A 1 343 ? 6.849 7.950 8.351 1.00 89.94 343 VAL A O 1
ATOM 2631 N N . LEU A 1 344 ? 8.121 8.592 6.611 1.00 92.75 344 LEU A N 1
ATOM 2632 C CA . LEU A 1 344 ? 8.780 7.295 6.457 1.00 92.75 344 LEU A CA 1
ATOM 2633 C C . LEU A 1 344 ? 9.756 7.063 7.608 1.00 92.75 344 LEU A C 1
ATOM 2635 O O . LEU A 1 344 ? 10.463 7.977 8.030 1.00 92.75 344 LEU A O 1
ATOM 2639 N N . SER A 1 345 ? 9.848 5.820 8.070 1.00 94.38 345 SER A N 1
ATOM 2640 C CA . SER A 1 345 ? 10.896 5.440 9.014 1.00 94.38 345 SER A CA 1
ATOM 2641 C C . SER A 1 345 ? 12.289 5.560 8.371 1.00 94.38 345 SER A C 1
ATOM 2643 O O . SER A 1 345 ? 12.440 5.466 7.150 1.00 94.38 345 SER A O 1
ATOM 2645 N N . ASP A 1 346 ? 13.341 5.723 9.177 1.00 94.88 346 ASP A N 1
ATOM 2646 C CA . ASP A 1 346 ? 14.733 5.705 8.686 1.00 94.88 346 ASP A CA 1
ATOM 2647 C C . ASP A 1 346 ? 15.099 4.373 8.014 1.00 94.88 346 ASP A C 1
ATOM 2649 O O . ASP A 1 346 ? 15.980 4.297 7.154 1.00 94.88 346 ASP A O 1
ATOM 2653 N N . GLU A 1 347 ? 14.446 3.289 8.427 1.00 96.19 347 GLU A N 1
ATOM 2654 C CA . GLU A 1 347 ? 14.566 1.992 7.773 1.00 96.19 347 GLU A CA 1
ATOM 2655 C C . GLU A 1 347 ? 13.959 2.031 6.369 1.00 96.19 347 GLU A C 1
ATOM 2657 O O . GLU A 1 347 ? 14.650 1.697 5.410 1.00 96.19 347 GLU A O 1
ATOM 2662 N N . ASP A 1 348 ? 12.727 2.521 6.221 1.00 95.81 348 ASP A N 1
ATOM 2663 C CA . ASP A 1 348 ? 12.067 2.619 4.916 1.00 95.81 348 ASP A CA 1
ATOM 2664 C C . ASP A 1 348 ? 12.825 3.546 3.961 1.00 95.81 348 ASP A C 1
ATOM 2666 O O . ASP A 1 348 ? 12.990 3.206 2.789 1.00 95.81 348 ASP A O 1
ATOM 2670 N N . HIS A 1 349 ? 13.360 4.670 4.452 1.00 94.94 349 HIS A N 1
ATOM 2671 C CA . HIS A 1 349 ? 14.219 5.552 3.658 1.00 94.94 349 HIS A CA 1
ATOM 2672 C C . HIS A 1 349 ? 15.440 4.817 3.098 1.00 94.94 349 HIS A C 1
ATOM 2674 O O . HIS A 1 349 ? 15.739 4.922 1.905 1.00 94.94 349 HIS A O 1
ATOM 2680 N N . ARG A 1 350 ? 16.141 4.048 3.941 1.00 96.19 350 ARG A N 1
ATOM 2681 C CA . ARG A 1 350 ? 17.310 3.262 3.520 1.00 96.19 350 ARG A CA 1
ATOM 2682 C C . ARG A 1 350 ? 16.921 2.174 2.529 1.00 96.19 350 ARG A C 1
ATOM 2684 O O . ARG A 1 350 ? 17.605 2.007 1.521 1.00 96.19 350 ARG A O 1
ATOM 2691 N N . THR A 1 351 ? 15.814 1.480 2.771 1.00 96.88 351 THR A N 1
ATOM 2692 C CA . THR A 1 351 ? 15.305 0.443 1.868 1.00 96.88 351 THR A CA 1
ATOM 2693 C C . THR A 1 351 ? 14.946 1.030 0.502 1.00 96.88 351 THR A C 1
ATOM 2695 O O . THR A 1 351 ? 15.379 0.496 -0.514 1.00 96.88 351 THR A O 1
ATOM 2698 N N . ILE A 1 352 ? 14.251 2.173 0.451 1.00 96.56 352 ILE A N 1
ATOM 2699 C CA . ILE A 1 352 ? 13.924 2.884 -0.798 1.00 96.56 352 ILE A CA 1
ATOM 2700 C C . ILE A 1 352 ? 15.194 3.333 -1.528 1.00 96.56 352 ILE A C 1
ATOM 2702 O O . ILE A 1 352 ? 15.290 3.159 -2.742 1.00 96.56 352 ILE A O 1
ATOM 2706 N N . ALA A 1 353 ? 16.181 3.883 -0.817 1.00 96.25 353 ALA A N 1
ATOM 2707 C CA . ALA A 1 353 ? 17.441 4.320 -1.417 1.00 96.25 353 ALA A CA 1
ATOM 2708 C C . ALA A 1 353 ? 18.238 3.144 -2.011 1.00 96.25 353 ALA A C 1
ATOM 2710 O O . ALA A 1 353 ? 18.699 3.220 -3.151 1.00 96.25 353 ALA A O 1
ATOM 2711 N N . ASN A 1 354 ? 18.350 2.035 -1.278 1.00 96.50 354 ASN A N 1
ATOM 2712 C CA . ASN A 1 354 ? 19.038 0.830 -1.742 1.00 96.50 354 ASN A CA 1
ATOM 2713 C C . ASN A 1 354 ? 18.318 0.192 -2.935 1.00 96.50 354 ASN A C 1
ATOM 2715 O O . ASN A 1 354 ? 18.954 -0.138 -3.937 1.00 96.50 354 ASN A O 1
ATOM 2719 N N . ALA A 1 355 ? 16.990 0.079 -2.859 1.00 96.75 355 ALA A N 1
ATOM 2720 C CA . ALA A 1 355 ? 16.168 -0.413 -3.955 1.00 96.75 355 ALA A CA 1
ATOM 2721 C C . ALA A 1 355 ? 16.275 0.490 -5.189 1.00 96.75 355 ALA A C 1
ATOM 2723 O O . ALA A 1 355 ? 16.336 0.005 -6.316 1.00 96.75 355 ALA A O 1
ATOM 2724 N N . ARG A 1 356 ? 16.364 1.814 -5.003 1.00 95.81 356 ARG A N 1
ATOM 2725 C CA . ARG A 1 356 ? 16.573 2.760 -6.105 1.00 95.81 356 ARG A CA 1
ATOM 2726 C C . ARG A 1 356 ? 17.871 2.472 -6.855 1.00 95.81 356 ARG A C 1
ATOM 2728 O O . ARG A 1 356 ? 17.854 2.484 -8.083 1.00 95.81 356 ARG A O 1
ATOM 2735 N N . VAL A 1 357 ? 18.963 2.195 -6.143 1.00 95.19 357 VAL A N 1
ATOM 2736 C CA . VAL A 1 357 ? 20.257 1.846 -6.751 1.00 95.19 357 VAL A CA 1
ATOM 2737 C C . VAL A 1 357 ? 20.190 0.491 -7.461 1.00 95.19 357 VAL A C 1
ATOM 2739 O O . VAL A 1 357 ? 20.637 0.385 -8.601 1.00 95.19 357 VAL A O 1
ATOM 2742 N N . SER A 1 358 ? 19.613 -0.533 -6.826 1.00 94.88 358 SER A N 1
ATOM 2743 C CA . SER A 1 358 ? 19.584 -1.893 -7.383 1.00 94.88 358 SER A CA 1
ATOM 2744 C C . SER A 1 358 ? 18.676 -2.020 -8.612 1.00 94.88 358 SER A C 1
ATOM 2746 O O . SER A 1 358 ? 19.063 -2.648 -9.594 1.00 94.88 358 SER A O 1
ATOM 2748 N N . THR A 1 359 ? 17.517 -1.356 -8.607 1.00 94.69 359 THR A N 1
ATOM 2749 C CA . THR A 1 359 ? 16.553 -1.375 -9.726 1.00 94.69 359 THR A CA 1
ATOM 2750 C C . THR A 1 359 ? 17.016 -0.574 -10.946 1.00 94.69 359 THR A C 1
ATOM 2752 O O . THR A 1 359 ? 16.552 -0.816 -12.057 1.00 94.69 359 THR A O 1
ATOM 2755 N N . ARG A 1 360 ? 17.956 0.369 -10.785 1.00 94.50 360 ARG A N 1
ATOM 2756 C CA . ARG A 1 360 ? 18.426 1.268 -11.860 1.00 94.50 360 ARG A CA 1
ATOM 2757 C C . ARG A 1 360 ? 19.744 0.825 -12.495 1.00 94.50 360 ARG A C 1
ATOM 2759 O O . ARG A 1 360 ? 20.475 1.636 -13.063 1.00 94.50 360 ARG A O 1
ATOM 2766 N N . ASN A 1 361 ? 20.034 -0.475 -12.471 1.00 90.38 361 ASN A N 1
ATOM 2767 C CA . ASN A 1 361 ? 21.176 -1.030 -13.189 1.00 90.38 361 ASN A CA 1
ATOM 2768 C C . ASN A 1 361 ? 20.941 -1.042 -14.713 1.00 90.38 361 ASN A C 1
ATOM 2770 O O . ASN A 1 361 ? 20.505 -2.031 -15.297 1.00 90.38 361 ASN A O 1
ATOM 2774 N N . PHE A 1 362 ? 21.283 0.062 -15.379 1.00 87.44 362 PHE A N 1
ATOM 2775 C CA . PHE A 1 362 ? 21.130 0.210 -16.831 1.00 87.44 362 PHE A CA 1
ATOM 2776 C C . PHE A 1 362 ? 22.051 -0.708 -17.660 1.00 87.44 362 PHE A C 1
ATOM 2778 O O . PHE A 1 362 ? 21.880 -0.837 -18.875 1.00 87.44 362 PHE A O 1
ATOM 2785 N N . GLY A 1 363 ? 23.043 -1.352 -17.031 1.00 88.38 363 GLY A N 1
ATOM 2786 C CA . GLY A 1 363 ? 23.999 -2.222 -17.714 1.00 88.38 363 GLY A CA 1
ATOM 2787 C C . GLY A 1 363 ? 23.325 -3.369 -18.467 1.00 88.38 363 GLY A C 1
ATOM 2788 O O . GLY A 1 363 ? 23.719 -3.669 -19.597 1.00 88.38 363 GLY A O 1
ATOM 2789 N N . GLU A 1 364 ? 22.272 -3.951 -17.888 1.00 86.25 364 GLU A N 1
ATOM 2790 C CA . GLU A 1 364 ? 21.514 -5.036 -18.514 1.00 86.25 364 GLU A CA 1
ATOM 2791 C C . GLU A 1 364 ? 20.784 -4.547 -19.769 1.00 86.25 364 GLU A C 1
ATOM 2793 O O . GLU A 1 364 ? 20.997 -5.101 -20.846 1.00 86.25 364 GLU A O 1
ATOM 2798 N N . ILE A 1 365 ? 20.036 -3.439 -19.695 1.00 86.94 365 ILE A N 1
ATOM 2799 C CA . ILE A 1 365 ? 19.358 -2.857 -20.868 1.00 86.94 365 ILE A CA 1
ATOM 2800 C C . ILE A 1 365 ? 20.348 -2.491 -21.965 1.00 86.94 365 ILE A C 1
ATOM 2802 O O . ILE A 1 365 ? 20.121 -2.804 -23.135 1.00 86.94 365 ILE A O 1
ATOM 2806 N N . LYS A 1 366 ? 21.473 -1.868 -21.612 1.00 88.25 366 LYS A N 1
ATOM 2807 C CA . LYS A 1 366 ? 22.510 -1.531 -22.587 1.00 88.25 366 LYS A CA 1
ATOM 2808 C C . LYS A 1 366 ? 23.030 -2.787 -23.290 1.00 88.25 366 LYS A C 1
ATOM 2810 O O . LYS A 1 366 ? 23.118 -2.806 -24.517 1.00 88.25 366 LYS A O 1
ATOM 2815 N N . ALA A 1 367 ? 23.332 -3.847 -22.543 1.00 88.56 367 ALA A N 1
ATOM 2816 C CA . ALA A 1 367 ? 23.775 -5.116 -23.113 1.00 88.56 367 ALA A CA 1
ATOM 2817 C C . ALA A 1 367 ? 22.704 -5.751 -24.015 1.00 88.56 367 ALA A C 1
ATOM 2819 O O . ALA A 1 367 ? 23.040 -6.290 -25.068 1.00 88.56 367 ALA A O 1
ATOM 2820 N N . LEU A 1 368 ? 21.424 -5.641 -23.650 1.00 85.00 368 LEU A N 1
ATOM 2821 C CA . LEU A 1 368 ? 20.298 -6.133 -24.443 1.00 85.00 368 LEU A CA 1
ATOM 2822 C C . LEU A 1 368 ? 20.153 -5.379 -25.763 1.00 85.00 368 LEU A C 1
ATOM 2824 O O . LEU A 1 368 ? 20.148 -5.999 -26.829 1.00 85.00 368 LEU A O 1
ATOM 2828 N N . VAL A 1 369 ? 20.115 -4.046 -25.708 1.00 80.25 369 VAL A N 1
ATOM 2829 C CA . VAL A 1 369 ? 19.997 -3.197 -26.898 1.00 80.25 369 VAL A CA 1
ATOM 2830 C C . VAL A 1 369 ? 21.206 -3.373 -27.808 1.00 80.25 369 VAL A C 1
ATOM 2832 O O . VAL A 1 369 ? 21.033 -3.280 -29.018 1.00 80.25 369 VAL A O 1
ATOM 2835 N N . PHE A 1 370 ? 22.393 -3.716 -27.287 1.00 84.06 370 PHE A N 1
ATOM 2836 C CA . PHE A 1 370 ? 23.606 -4.002 -28.068 1.00 84.06 370 PHE A CA 1
ATOM 2837 C C . PHE A 1 370 ? 23.878 -5.486 -28.359 1.00 84.06 370 PHE A C 1
ATOM 2839 O O . PHE A 1 370 ? 24.848 -5.784 -29.055 1.00 84.06 370 PHE A O 1
ATOM 2846 N N . ALA A 1 371 ? 23.010 -6.411 -27.936 1.00 75.56 371 ALA A N 1
ATOM 2847 C CA . ALA A 1 371 ? 23.284 -7.852 -27.978 1.00 75.56 371 ALA A CA 1
ATOM 2848 C C . ALA A 1 371 ? 23.602 -8.395 -29.382 1.00 75.56 371 ALA A C 1
ATOM 2850 O O . ALA A 1 371 ? 24.287 -9.408 -29.510 1.00 75.56 371 ALA A O 1
ATOM 2851 N N . ASN A 1 372 ? 23.134 -7.725 -30.439 1.00 74.50 372 ASN A N 1
ATOM 2852 C CA . ASN A 1 372 ? 23.509 -8.049 -31.808 1.00 74.50 372 ASN A CA 1
ATOM 2853 C C . ASN A 1 372 ? 24.607 -7.114 -32.332 1.00 74.50 372 ASN A C 1
ATOM 2855 O O . ASN A 1 372 ? 24.326 -6.092 -32.970 1.00 74.50 372 ASN A O 1
ATOM 2859 N N . THR A 1 373 ? 25.860 -7.477 -32.057 1.00 73.81 373 THR A N 1
ATOM 2860 C CA . THR A 1 373 ? 27.058 -6.790 -32.568 1.00 73.81 373 THR A CA 1
ATOM 2861 C C . THR A 1 373 ? 27.308 -7.050 -34.056 1.00 73.81 373 THR A C 1
ATOM 2863 O O . THR A 1 373 ? 28.172 -6.410 -34.646 1.00 73.81 373 THR A O 1
ATOM 2866 N N . ARG A 1 374 ? 26.556 -7.969 -34.681 1.00 87.69 374 ARG A N 1
ATOM 2867 C CA . ARG A 1 374 ? 26.745 -8.388 -36.080 1.00 87.69 374 ARG A CA 1
ATOM 2868 C C . ARG A 1 374 ? 25.831 -7.670 -37.073 1.00 87.69 374 ARG A C 1
ATOM 2870 O O . ARG A 1 374 ? 25.912 -7.931 -38.270 1.00 87.69 374 ARG A O 1
ATOM 2877 N N . CYS A 1 375 ? 24.955 -6.780 -36.608 1.00 93.06 375 CYS A N 1
ATOM 2878 C CA . CYS A 1 375 ? 24.117 -5.983 -37.497 1.00 93.06 375 CYS A CA 1
ATOM 2879 C C . CYS A 1 375 ? 24.988 -5.038 -38.334 1.00 93.06 375 CYS A C 1
ATOM 2881 O O . CYS A 1 375 ? 25.637 -4.158 -37.780 1.00 93.06 375 CYS A O 1
ATOM 2883 N N . VAL A 1 376 ? 24.981 -5.200 -39.658 1.00 94.62 376 VAL A N 1
ATOM 2884 C CA . VAL A 1 376 ? 25.734 -4.337 -40.591 1.00 94.62 376 VAL A CA 1
ATOM 2885 C C . VAL A 1 376 ? 24.938 -3.117 -41.062 1.00 94.62 376 VAL A C 1
ATOM 2887 O O . VAL A 1 376 ? 25.512 -2.164 -41.587 1.00 94.62 376 VAL A O 1
ATOM 2890 N N . ASP A 1 377 ? 23.619 -3.128 -40.867 1.00 95.12 377 ASP A N 1
ATOM 2891 C CA . ASP A 1 377 ? 22.750 -2.022 -41.253 1.00 95.12 377 ASP A CA 1
ATOM 2892 C C . ASP A 1 377 ? 22.965 -0.811 -40.330 1.00 95.12 377 ASP A C 1
ATOM 2894 O O . ASP A 1 377 ? 22.603 -0.820 -39.148 1.00 95.12 377 ASP A O 1
ATOM 2898 N N . ARG A 1 378 ? 23.546 0.252 -40.900 1.00 93.94 378 ARG A N 1
ATOM 2899 C CA . ARG A 1 378 ? 23.813 1.520 -40.210 1.00 93.94 378 ARG A CA 1
ATOM 2900 C C . ARG A 1 378 ? 22.534 2.208 -39.741 1.00 93.94 378 ARG A C 1
ATOM 2902 O O . ARG A 1 378 ? 22.568 2.851 -38.694 1.00 93.94 378 ARG A O 1
ATOM 2909 N N . ALA A 1 379 ? 21.427 2.092 -40.479 1.00 93.81 379 ALA A N 1
ATOM 2910 C CA . ALA A 1 379 ? 20.158 2.686 -40.067 1.00 93.81 379 ALA A CA 1
ATOM 2911 C C . ALA A 1 379 ? 19.653 2.015 -38.784 1.00 93.81 379 ALA A C 1
ATOM 2913 O O . ALA A 1 379 ? 19.369 2.710 -37.810 1.00 93.81 379 ALA A O 1
ATOM 2914 N N . CYS A 1 380 ? 19.669 0.680 -38.744 1.00 94.25 380 CYS A N 1
ATOM 2915 C CA . CYS A 1 380 ? 19.328 -0.100 -37.557 1.00 94.25 380 CYS A CA 1
ATOM 2916 C C . CYS A 1 380 ? 20.236 0.218 -36.356 1.00 94.25 380 CYS A C 1
ATOM 2918 O O . CYS A 1 380 ? 19.737 0.439 -35.252 1.00 94.25 380 CYS A O 1
ATOM 2920 N N . ILE A 1 381 ? 21.560 0.297 -36.554 1.00 92.88 381 ILE A N 1
ATOM 2921 C CA . ILE A 1 381 ? 22.503 0.671 -35.483 1.00 92.88 381 ILE A CA 1
ATOM 2922 C C . ILE A 1 381 ? 22.174 2.063 -34.927 1.00 92.88 381 ILE A C 1
ATOM 2924 O O . ILE A 1 381 ? 22.057 2.233 -33.714 1.00 92.88 381 ILE A O 1
ATOM 2928 N N . ASN A 1 382 ? 21.988 3.053 -35.803 1.00 93.44 382 ASN A N 1
ATOM 2929 C CA . ASN A 1 382 ? 21.686 4.423 -35.392 1.00 93.44 382 ASN A CA 1
ATOM 2930 C C . ASN A 1 382 ? 20.344 4.521 -34.660 1.00 93.44 382 ASN A C 1
ATOM 2932 O O . ASN A 1 382 ? 20.240 5.234 -33.665 1.00 93.44 382 ASN A O 1
ATOM 2936 N N . SER A 1 383 ? 19.331 3.789 -35.120 1.00 92.50 383 SER A N 1
ATOM 2937 C CA . SER A 1 383 ? 18.039 3.709 -34.444 1.00 92.50 383 SER A CA 1
ATOM 2938 C C . SER A 1 383 ? 18.131 3.072 -33.062 1.00 92.50 383 SER A C 1
ATOM 2940 O O . SER A 1 383 ? 17.549 3.599 -32.120 1.00 92.50 383 SER A O 1
ATOM 2942 N N . ARG A 1 384 ? 18.897 1.984 -32.908 1.00 92.50 384 ARG A N 1
ATOM 2943 C CA . ARG A 1 384 ? 19.140 1.350 -31.599 1.00 92.50 384 ARG A CA 1
ATOM 2944 C C . ARG A 1 384 ? 19.840 2.303 -30.633 1.00 92.50 384 ARG A C 1
ATOM 2946 O O . ARG A 1 384 ? 19.447 2.363 -29.475 1.00 92.50 384 ARG A O 1
ATOM 2953 N N . ASN A 1 385 ? 20.818 3.075 -31.109 1.00 91.31 385 ASN A N 1
ATOM 2954 C CA . ASN A 1 385 ? 21.488 4.094 -30.295 1.00 91.31 385 ASN A CA 1
ATOM 2955 C C . ASN A 1 385 ? 20.507 5.179 -29.832 1.00 91.31 385 ASN A C 1
ATOM 2957 O O . ASN A 1 385 ? 20.426 5.453 -28.643 1.00 91.31 385 ASN A O 1
ATOM 2961 N N . ARG A 1 386 ? 19.695 5.726 -30.748 1.00 91.19 386 ARG A N 1
ATOM 2962 C CA . ARG A 1 386 ? 18.670 6.726 -30.400 1.00 91.19 386 ARG A CA 1
ATOM 2963 C C . ARG A 1 386 ? 17.650 6.186 -29.406 1.00 91.19 386 ARG A C 1
ATOM 2965 O O . ARG A 1 386 ? 17.258 6.888 -28.482 1.00 91.19 386 ARG A O 1
ATOM 2972 N N . LEU A 1 387 ? 17.218 4.942 -29.600 1.00 90.00 387 LEU A N 1
ATOM 2973 C CA . LEU A 1 387 ? 16.311 4.276 -28.678 1.00 90.00 387 LEU A CA 1
ATOM 2974 C C . LEU A 1 387 ? 16.949 4.141 -27.295 1.00 90.00 387 LEU A C 1
ATOM 2976 O O . LEU A 1 387 ? 16.303 4.449 -26.302 1.00 90.00 387 LEU A O 1
ATOM 2980 N N . LEU A 1 388 ? 18.222 3.748 -27.226 1.00 91.06 388 LEU A N 1
ATOM 2981 C CA . LEU A 1 388 ? 18.944 3.664 -25.963 1.00 91.06 388 LEU A CA 1
ATOM 2982 C C . LEU A 1 388 ? 19.016 5.017 -25.250 1.00 91.06 388 LEU A C 1
ATOM 2984 O O . LEU A 1 388 ? 18.783 5.057 -24.047 1.00 91.06 388 LEU A O 1
ATOM 2988 N N . ASP A 1 389 ? 19.286 6.101 -25.977 1.00 90.56 389 ASP A N 1
ATOM 2989 C CA . ASP A 1 389 ? 19.349 7.450 -25.405 1.00 90.56 389 ASP A CA 1
ATOM 2990 C C . ASP A 1 389 ? 17.995 7.868 -24.806 1.00 90.56 389 ASP A C 1
ATOM 2992 O O . ASP A 1 389 ? 17.933 8.368 -23.683 1.00 90.56 389 ASP A O 1
ATOM 2996 N N . VAL A 1 390 ? 16.893 7.598 -25.519 1.00 89.94 390 VAL A N 1
ATOM 2997 C CA . VAL A 1 390 ? 15.526 7.879 -25.040 1.00 89.94 390 VAL A CA 1
ATOM 2998 C C . VAL A 1 390 ? 15.171 7.028 -23.819 1.00 89.94 390 VAL A C 1
ATOM 3000 O O . VAL A 1 390 ? 14.540 7.518 -22.882 1.00 89.94 390 VAL A O 1
ATOM 3003 N N . ILE A 1 391 ? 15.558 5.753 -23.821 1.00 92.75 391 ILE A N 1
ATOM 3004 C CA . ILE A 1 391 ? 15.254 4.824 -22.731 1.00 92.75 391 ILE A CA 1
ATOM 3005 C C . ILE A 1 391 ? 16.131 5.088 -21.508 1.00 92.75 391 ILE A C 1
ATOM 3007 O O . ILE A 1 391 ? 15.638 4.922 -20.401 1.00 92.75 391 ILE A O 1
ATOM 3011 N N . HIS A 1 392 ? 17.375 5.547 -21.663 1.00 93.25 392 HIS A N 1
ATOM 3012 C CA . HIS A 1 392 ? 18.277 5.828 -20.542 1.00 93.25 392 HIS A CA 1
ATOM 3013 C C . HIS A 1 392 ? 17.686 6.847 -19.558 1.00 93.25 392 HIS A C 1
ATOM 3015 O O . HIS A 1 392 ? 17.553 6.544 -18.374 1.00 93.25 392 HIS A O 1
ATOM 3021 N N . ASP A 1 393 ? 17.271 8.024 -20.044 1.00 91.19 393 ASP A N 1
ATOM 3022 C CA . ASP A 1 393 ? 16.685 9.072 -19.189 1.00 91.19 393 ASP A CA 1
ATOM 3023 C C . ASP A 1 393 ? 15.368 8.618 -18.535 1.00 91.19 393 ASP A C 1
ATOM 3025 O O . ASP A 1 393 ? 15.089 8.934 -17.377 1.00 91.19 393 ASP A O 1
ATOM 3029 N N . ARG A 1 394 ? 14.560 7.822 -19.250 1.00 93.31 394 ARG A N 1
ATOM 3030 C CA . ARG A 1 394 ? 13.328 7.246 -18.691 1.00 93.31 394 ARG A CA 1
ATOM 3031 C C . ARG A 1 394 ? 13.629 6.198 -17.628 1.00 93.31 394 ARG A C 1
ATOM 3033 O O . ARG A 1 394 ? 12.989 6.213 -16.586 1.00 93.31 394 ARG A O 1
ATOM 3040 N N . TYR A 1 395 ? 14.600 5.324 -17.870 1.00 94.19 395 TYR A N 1
ATOM 3041 C CA . TYR A 1 395 ? 14.951 4.222 -16.979 1.00 94.19 395 TYR A CA 1
ATOM 3042 C C . TYR A 1 395 ? 15.543 4.724 -15.663 1.00 94.19 395 TYR A C 1
ATOM 3044 O O . TYR A 1 395 ? 15.258 4.178 -14.601 1.00 94.19 395 TYR A O 1
ATOM 3052 N N . GLU A 1 396 ? 16.318 5.809 -15.706 1.00 92.56 396 GLU A N 1
ATOM 3053 C CA . GLU A 1 396 ? 16.826 6.456 -14.495 1.00 92.56 396 GLU A CA 1
ATOM 3054 C C . GLU A 1 396 ? 15.689 6.976 -13.595 1.00 92.56 396 GLU A C 1
ATOM 3056 O O . GLU A 1 396 ? 15.795 6.965 -12.364 1.00 92.56 396 GLU A O 1
ATOM 3061 N N . LYS A 1 397 ? 14.571 7.402 -14.189 1.00 92.31 397 LYS A N 1
ATOM 3062 C CA . LYS A 1 397 ? 13.401 7.907 -13.458 1.00 92.31 397 LYS A CA 1
ATOM 3063 C C . LYS A 1 397 ? 12.498 6.764 -13.009 1.00 92.31 397 LYS A C 1
ATOM 3065 O O . LYS A 1 397 ? 12.246 6.631 -11.811 1.00 92.31 397 LYS A O 1
ATOM 3070 N N . ASP A 1 398 ? 12.085 5.924 -13.949 1.00 94.00 398 ASP A N 1
ATOM 3071 C CA . ASP A 1 398 ? 11.137 4.828 -13.770 1.00 94.00 398 ASP A CA 1
ATOM 3072 C C . ASP A 1 398 ? 11.529 3.636 -14.673 1.00 94.00 398 ASP A C 1
ATOM 3074 O O . ASP A 1 398 ? 11.180 3.607 -15.860 1.00 94.00 398 ASP A O 1
ATOM 3078 N N . PRO A 1 399 ? 12.279 2.656 -14.127 1.00 94.25 399 PRO A N 1
ATOM 3079 C CA . PRO A 1 399 ? 12.698 1.457 -14.850 1.00 94.25 399 PRO A CA 1
ATOM 3080 C C . PRO A 1 399 ? 11.556 0.712 -15.542 1.00 94.25 399 PRO A C 1
ATOM 3082 O O . PRO A 1 399 ? 11.662 0.363 -16.718 1.00 94.25 399 PRO A O 1
ATOM 3085 N N . LEU A 1 400 ? 10.450 0.500 -14.829 1.00 91.62 400 LEU A N 1
ATOM 3086 C CA . LEU A 1 400 ? 9.295 -0.244 -15.318 1.00 91.62 400 LEU A CA 1
ATOM 3087 C C . LEU A 1 400 ? 8.602 0.496 -16.462 1.00 91.62 400 LEU A C 1
ATOM 3089 O O . LEU A 1 400 ? 8.358 -0.094 -17.512 1.00 91.62 400 LEU A O 1
ATOM 3093 N N . HIS A 1 401 ? 8.370 1.803 -16.318 1.00 90.81 401 HIS A N 1
ATOM 3094 C CA . HIS A 1 401 ? 7.801 2.609 -17.399 1.00 90.81 401 HIS A CA 1
ATOM 3095 C C . HIS A 1 401 ? 8.714 2.656 -18.636 1.00 90.81 401 HIS A C 1
ATOM 3097 O O . HIS A 1 401 ? 8.239 2.659 -19.775 1.00 90.81 401 HIS A O 1
ATOM 3103 N N . ALA A 1 402 ? 10.034 2.676 -18.438 1.00 92.31 402 ALA A N 1
ATOM 3104 C CA . ALA A 1 402 ? 10.999 2.646 -19.529 1.00 92.31 402 ALA A CA 1
ATOM 3105 C C . ALA A 1 402 ? 11.008 1.294 -20.262 1.00 92.31 402 ALA A C 1
ATOM 3107 O O . ALA A 1 402 ? 10.996 1.277 -21.493 1.00 92.31 402 ALA A O 1
ATOM 3108 N N . MET A 1 403 ? 10.967 0.171 -19.538 1.00 92.12 403 MET A N 1
ATOM 3109 C CA . MET A 1 403 ? 10.834 -1.163 -20.140 1.00 92.12 403 MET A CA 1
ATOM 3110 C C . MET A 1 403 ? 9.507 -1.313 -20.880 1.00 92.12 403 MET A C 1
ATOM 3112 O O . MET A 1 403 ? 9.495 -1.772 -22.020 1.00 92.12 403 MET A O 1
ATOM 3116 N N . HIS A 1 404 ? 8.418 -0.817 -20.297 1.00 89.38 404 HIS A N 1
ATOM 3117 C CA . HIS A 1 404 ? 7.117 -0.812 -20.947 1.00 89.38 404 HIS A CA 1
ATOM 3118 C C . HIS A 1 404 ? 7.125 0.022 -22.240 1.00 89.38 404 HIS A C 1
ATOM 3120 O O . HIS A 1 404 ? 6.702 -0.449 -23.294 1.00 89.38 404 HIS A O 1
ATOM 3126 N N . THR A 1 405 ? 7.691 1.235 -22.192 1.00 90.69 405 THR A N 1
ATOM 3127 C CA . THR A 1 405 ? 7.908 2.079 -23.380 1.00 90.69 405 THR A CA 1
ATOM 3128 C C . THR A 1 405 ? 8.688 1.312 -24.448 1.00 90.69 405 THR A C 1
ATOM 3130 O O . THR A 1 405 ? 8.337 1.353 -25.624 1.00 90.69 405 THR A O 1
ATOM 3133 N N . LEU A 1 406 ? 9.753 0.612 -24.053 1.00 91.19 406 LEU A N 1
ATOM 3134 C CA . LEU A 1 406 ? 10.574 -0.169 -24.969 1.00 91.19 406 LEU A CA 1
ATOM 3135 C C . LEU A 1 406 ? 9.779 -1.327 -25.589 1.00 91.19 406 LEU A C 1
ATOM 3137 O O . LEU A 1 406 ? 9.860 -1.531 -26.796 1.00 91.19 406 LEU A O 1
ATOM 3141 N N . SER A 1 407 ? 8.978 -2.040 -24.797 1.00 91.00 407 SER A N 1
ATOM 3142 C CA . SER A 1 407 ? 8.105 -3.116 -25.277 1.00 91.00 407 SER A CA 1
ATOM 3143 C C . SER A 1 407 ? 7.056 -2.599 -26.269 1.00 91.00 407 SER A C 1
ATOM 3145 O O . SER A 1 407 ? 6.858 -3.214 -27.317 1.00 91.00 407 SER A O 1
ATOM 3147 N N . TYR A 1 408 ? 6.464 -1.428 -25.998 1.00 90.44 408 TYR A N 1
ATOM 3148 C CA . TYR A 1 408 ? 5.522 -0.742 -26.888 1.00 90.44 408 TYR A CA 1
ATOM 3149 C C . TYR A 1 408 ? 6.167 -0.313 -28.215 1.00 90.44 408 TYR A C 1
ATOM 3151 O O . TYR A 1 408 ? 5.664 -0.617 -29.291 1.00 90.44 408 TYR A O 1
ATOM 3159 N N . ILE A 1 409 ? 7.328 0.343 -28.156 1.00 89.69 409 ILE A N 1
ATOM 3160 C CA . ILE A 1 409 ? 8.108 0.754 -29.337 1.00 89.69 409 ILE A CA 1
ATOM 3161 C C . ILE A 1 409 ? 8.485 -0.459 -30.202 1.00 89.69 409 ILE A C 1
ATOM 3163 O O . ILE A 1 409 ? 8.570 -0.370 -31.426 1.00 89.69 409 ILE A O 1
ATOM 3167 N N . LEU A 1 410 ? 8.707 -1.606 -29.564 1.00 89.38 410 LEU A N 1
ATOM 3168 C CA . LEU A 1 410 ? 8.995 -2.874 -30.216 1.00 89.38 410 LEU A CA 1
ATOM 3169 C C . LEU A 1 410 ? 7.721 -3.685 -30.519 1.00 89.38 410 LEU A C 1
ATOM 3171 O O . LEU A 1 410 ? 7.800 -4.909 -30.622 1.00 89.38 410 LEU A O 1
ATOM 3175 N N . GLN A 1 411 ? 6.553 -3.071 -30.685 1.00 90.12 411 GLN A N 1
ATOM 3176 C CA . GLN A 1 411 ? 5.400 -3.763 -31.265 1.00 90.12 411 GLN A CA 1
ATOM 3177 C C . GLN A 1 411 ? 5.518 -3.852 -32.804 1.00 90.12 411 GLN A C 1
ATOM 3179 O O . GLN A 1 411 ? 6.231 -3.052 -33.420 1.00 90.12 411 GLN A O 1
ATOM 3184 N N . PRO A 1 412 ? 4.902 -4.861 -33.454 1.00 85.81 412 PRO A N 1
ATOM 3185 C CA . PRO A 1 412 ? 5.048 -5.085 -34.897 1.00 85.81 412 PRO A CA 1
ATOM 3186 C C . PRO A 1 412 ? 4.579 -3.914 -35.771 1.00 85.81 412 PRO A C 1
ATOM 3188 O O . PRO A 1 412 ? 5.168 -3.666 -36.819 1.00 85.81 412 PRO A O 1
ATOM 3191 N N . ASP A 1 413 ? 3.553 -3.194 -35.330 1.00 85.44 413 ASP A N 1
ATOM 3192 C CA . ASP A 1 413 ? 2.997 -1.984 -35.943 1.00 85.44 413 ASP A CA 1
ATOM 3193 C C . ASP A 1 413 ? 3.917 -0.762 -35.766 1.00 85.44 413 ASP A C 1
ATOM 3195 O O . ASP A 1 413 ? 4.115 0.017 -36.696 1.00 85.44 413 ASP A O 1
ATOM 3199 N N . ALA A 1 414 ? 4.573 -0.637 -34.610 1.00 83.69 414 ALA A N 1
ATOM 3200 C CA . ALA A 1 414 ? 5.568 0.399 -34.327 1.00 83.69 414 ALA A CA 1
ATOM 3201 C C . ALA A 1 414 ? 6.951 0.120 -34.957 1.00 83.69 414 ALA A C 1
ATOM 3203 O O . ALA A 1 414 ? 7.830 0.993 -34.993 1.00 83.69 414 ALA A O 1
ATOM 3204 N N . LYS A 1 415 ? 7.165 -1.088 -35.492 1.00 74.69 415 LYS A N 1
ATOM 3205 C CA . LYS A 1 415 ? 8.443 -1.535 -36.065 1.00 74.69 415 LYS A CA 1
ATOM 3206 C C . LYS A 1 415 ? 8.937 -0.630 -37.195 1.00 74.69 415 LYS A C 1
ATOM 3208 O O . LYS A 1 415 ? 10.135 -0.340 -37.267 1.00 74.69 415 LYS A O 1
ATOM 3213 N N . GLU A 1 416 ? 8.031 -0.162 -38.053 1.00 77.25 416 GLU A N 1
ATOM 3214 C CA . GLU A 1 416 ? 8.373 0.709 -39.185 1.00 77.25 416 GLU A CA 1
ATOM 3215 C C . GLU A 1 416 ? 8.895 2.075 -38.723 1.00 77.25 416 GLU A C 1
ATOM 3217 O O . GLU A 1 416 ? 9.849 2.608 -39.298 1.00 77.25 416 GLU A O 1
ATOM 3222 N N . ALA A 1 417 ? 8.352 2.601 -37.620 1.00 82.12 417 ALA A N 1
ATOM 3223 C CA . ALA A 1 417 ? 8.790 3.867 -37.039 1.00 82.12 417 ALA A CA 1
ATOM 3224 C C . ALA A 1 417 ? 10.209 3.772 -36.452 1.00 82.12 417 ALA A C 1
ATOM 3226 O O . ALA A 1 417 ? 10.994 4.721 -36.537 1.00 82.12 417 ALA A O 1
ATOM 3227 N N . CYS A 1 418 ? 10.574 2.611 -35.904 1.00 82.12 418 CYS A N 1
ATOM 3228 C CA . CYS A 1 418 ? 11.844 2.424 -35.204 1.00 82.12 418 CYS A CA 1
ATOM 3229 C C . CYS A 1 418 ? 13.028 2.161 -36.136 1.00 82.12 418 CYS A C 1
ATOM 3231 O O . CYS A 1 418 ? 14.173 2.333 -35.724 1.00 82.12 418 CYS A O 1
ATOM 3233 N N . ARG A 1 419 ? 12.790 1.753 -37.391 1.00 91.25 419 ARG A N 1
ATOM 3234 C CA . ARG A 1 419 ? 13.834 1.357 -38.362 1.00 91.25 419 ARG A CA 1
ATOM 3235 C C . ARG A 1 419 ? 14.833 0.325 -37.806 1.00 91.25 419 ARG A C 1
ATOM 3237 O O . ARG A 1 419 ? 16.005 0.319 -38.178 1.00 91.25 419 ARG A O 1
ATOM 3244 N N . ILE A 1 420 ? 14.386 -0.540 -36.895 1.00 91.56 420 ILE A N 1
ATOM 3245 C CA . ILE A 1 420 ? 15.172 -1.677 -36.407 1.00 91.56 420 ILE A CA 1
ATOM 3246 C C . ILE A 1 420 ? 14.952 -2.833 -37.384 1.00 91.56 420 ILE A C 1
ATOM 3248 O O . ILE A 1 420 ? 13.814 -3.206 -37.667 1.00 91.56 420 ILE A O 1
ATOM 3252 N N . CYS A 1 421 ? 16.033 -3.410 -37.914 1.00 93.69 421 CYS A N 1
ATOM 3253 C CA . CYS A 1 421 ? 15.920 -4.540 -38.836 1.00 93.69 421 CYS A CA 1
ATOM 3254 C C . CYS A 1 421 ? 15.281 -5.759 -38.143 1.00 93.69 421 CYS A C 1
ATOM 3256 O O . CYS A 1 421 ? 15.475 -5.963 -36.942 1.00 93.69 421 CYS A O 1
ATOM 3258 N N . SER A 1 422 ? 14.562 -6.599 -38.899 1.00 91.81 422 SER A N 1
ATOM 3259 C CA . SER A 1 422 ? 13.833 -7.761 -38.354 1.00 91.81 422 SER A CA 1
ATOM 3260 C C . SER A 1 422 ? 14.705 -8.646 -37.466 1.00 91.81 422 SER A C 1
ATOM 3262 O O . SER A 1 422 ? 14.321 -8.963 -36.353 1.00 91.81 422 SER A O 1
ATOM 3264 N N . HIS A 1 423 ? 15.937 -8.933 -37.889 1.00 93.12 423 HIS A N 1
ATOM 3265 C CA . HIS A 1 423 ? 16.833 -9.783 -37.111 1.00 93.12 423 HIS A CA 1
ATOM 3266 C C . HIS A 1 423 ? 17.222 -9.184 -35.744 1.00 93.12 423 HIS A C 1
ATOM 3268 O O . HIS A 1 423 ? 17.304 -9.904 -34.754 1.00 93.12 423 HIS A O 1
ATOM 3274 N N . CYS A 1 424 ? 17.465 -7.870 -35.655 1.00 93.00 424 CYS A N 1
ATOM 3275 C CA . CYS A 1 424 ? 17.713 -7.226 -34.360 1.00 93.00 424 CYS A CA 1
ATOM 3276 C C . CYS A 1 424 ? 16.446 -7.187 -33.504 1.00 93.00 424 CYS A C 1
ATOM 3278 O O . CYS A 1 424 ? 16.533 -7.388 -32.297 1.00 93.00 424 CYS A O 1
ATOM 3280 N N . TYR A 1 425 ? 15.291 -6.951 -34.123 1.00 91.88 425 TYR A N 1
ATOM 3281 C CA . TYR A 1 425 ? 13.998 -6.961 -33.448 1.00 91.88 425 TYR A CA 1
ATOM 3282 C C . TYR A 1 425 ? 13.717 -8.319 -32.786 1.00 91.88 425 TYR A C 1
ATOM 3284 O O . TYR A 1 425 ? 13.487 -8.364 -31.579 1.00 91.88 425 TYR A O 1
ATOM 3292 N N . ASP A 1 426 ? 13.855 -9.414 -33.540 1.00 91.25 426 ASP A N 1
ATOM 3293 C CA . ASP A 1 426 ? 13.602 -10.786 -33.071 1.00 91.25 426 ASP A CA 1
ATOM 3294 C C . ASP A 1 426 ? 14.528 -11.189 -31.910 1.00 91.25 426 ASP A C 1
ATOM 3296 O O . ASP A 1 426 ? 14.184 -12.030 -31.085 1.00 91.25 426 ASP A O 1
ATOM 3300 N N . VAL A 1 427 ? 15.711 -10.572 -31.821 1.00 91.81 427 VAL A N 1
ATOM 3301 C CA . VAL A 1 427 ? 16.665 -10.794 -30.724 1.00 91.81 427 VAL A CA 1
ATOM 3302 C C . VAL A 1 427 ? 16.366 -9.913 -29.511 1.00 91.81 427 VAL A C 1
ATOM 3304 O O . VAL A 1 427 ? 16.563 -10.354 -28.380 1.00 91.81 427 VAL A O 1
ATOM 3307 N N . VAL A 1 428 ? 15.963 -8.657 -29.719 1.00 90.62 428 VAL A N 1
ATOM 3308 C CA . VAL A 1 428 ? 15.790 -7.679 -28.635 1.00 90.62 428 VAL A CA 1
ATOM 3309 C C . VAL A 1 428 ? 14.438 -7.849 -27.948 1.00 90.62 428 VAL A C 1
ATOM 3311 O O . VAL A 1 428 ? 14.413 -7.898 -26.721 1.00 90.62 428 VAL A O 1
ATOM 3314 N N . LYS A 1 429 ? 13.335 -7.986 -28.697 1.00 91.81 429 LYS A N 1
ATOM 3315 C CA . LYS A 1 429 ? 11.975 -8.010 -28.130 1.00 91.81 429 LYS A CA 1
ATOM 3316 C C . LYS A 1 429 ? 11.783 -9.097 -27.061 1.00 91.81 429 LYS A C 1
ATOM 3318 O O . LYS A 1 429 ? 11.436 -8.728 -25.941 1.00 91.81 429 LYS A O 1
ATOM 3323 N N . PRO A 1 430 ? 12.109 -10.384 -27.305 1.00 92.25 430 PRO A N 1
ATOM 3324 C CA . PRO A 1 430 ? 11.911 -11.423 -26.292 1.00 92.25 430 PRO A CA 1
ATOM 3325 C C . PRO A 1 430 ? 12.750 -11.193 -25.034 1.00 92.25 430 PRO A C 1
ATOM 3327 O O . PRO A 1 430 ? 12.344 -11.555 -23.933 1.00 92.25 430 PRO A O 1
ATOM 3330 N N . LYS A 1 431 ? 13.931 -10.579 -25.179 1.00 92.06 431 LYS A N 1
ATOM 3331 C CA . LYS A 1 431 ? 14.797 -10.280 -24.038 1.00 92.06 431 LYS A CA 1
ATOM 3332 C C . LYS A 1 431 ? 14.297 -9.101 -23.214 1.00 92.06 431 LYS A C 1
ATOM 3334 O O . LYS A 1 431 ? 14.478 -9.124 -22.005 1.00 92.06 431 LYS A O 1
ATOM 3339 N N . VAL A 1 432 ? 13.699 -8.094 -23.851 1.00 91.69 432 VAL A N 1
ATOM 3340 C CA . VAL A 1 432 ? 13.026 -6.995 -23.143 1.00 91.69 432 VAL A CA 1
ATOM 3341 C C . VAL A 1 432 ? 11.851 -7.546 -22.344 1.00 91.69 432 VAL A C 1
ATOM 3343 O O . VAL A 1 432 ? 11.765 -7.256 -21.159 1.00 91.69 432 VAL A O 1
ATOM 3346 N N . ASP A 1 433 ? 11.034 -8.411 -22.948 1.00 90.62 433 ASP A N 1
ATOM 3347 C CA . ASP A 1 433 ? 9.902 -9.045 -22.258 1.00 90.62 433 ASP A CA 1
ATOM 3348 C C . ASP A 1 433 ? 10.375 -9.900 -21.072 1.00 90.62 433 ASP A C 1
ATOM 3350 O O . ASP A 1 433 ? 9.861 -9.784 -19.964 1.00 90.62 433 ASP A O 1
ATOM 3354 N N . THR A 1 434 ? 11.429 -10.699 -21.278 1.00 93.00 434 THR A N 1
ATOM 3355 C CA . THR A 1 434 ? 12.037 -11.514 -20.211 1.00 93.00 434 THR A CA 1
ATOM 3356 C C . THR A 1 434 ? 12.599 -10.645 -19.084 1.00 93.00 434 THR A C 1
ATOM 3358 O O . THR A 1 434 ? 12.501 -11.010 -17.915 1.00 93.00 434 THR A O 1
ATOM 3361 N N . LEU A 1 435 ? 13.215 -9.508 -19.421 1.00 92.19 435 LEU A N 1
ATOM 3362 C CA . LEU A 1 435 ? 13.760 -8.581 -18.435 1.00 92.19 435 LEU A CA 1
ATOM 3363 C C . LEU A 1 435 ? 12.647 -7.917 -17.622 1.00 92.19 435 LEU A C 1
ATOM 3365 O O . LEU A 1 435 ? 12.779 -7.819 -16.407 1.00 92.19 435 LEU A O 1
ATOM 3369 N N . GLU A 1 436 ? 11.567 -7.487 -18.277 1.00 92.06 436 GLU A N 1
ATOM 3370 C CA . GLU A 1 436 ? 10.400 -6.901 -17.617 1.00 92.06 436 GLU A CA 1
ATOM 3371 C C . GLU A 1 436 ? 9.772 -7.901 -16.638 1.00 92.06 436 GLU A C 1
ATOM 3373 O O . GLU A 1 436 ? 9.591 -7.576 -15.466 1.00 92.06 436 GLU A O 1
ATOM 3378 N N . ASP A 1 437 ? 9.527 -9.140 -17.075 1.00 91.81 437 ASP A N 1
ATOM 3379 C CA . ASP A 1 437 ? 8.981 -10.191 -16.210 1.00 91.81 437 ASP A CA 1
ATOM 3380 C C . ASP A 1 437 ? 9.906 -10.501 -15.025 1.00 91.81 437 ASP A C 1
ATOM 3382 O O . ASP A 1 437 ? 9.446 -10.565 -13.884 1.00 91.81 437 ASP A O 1
ATOM 3386 N N . LYS A 1 438 ? 11.216 -10.631 -15.270 1.00 94.19 438 LYS A N 1
ATOM 3387 C CA . LYS A 1 438 ? 12.203 -10.867 -14.210 1.00 94.19 438 LYS A CA 1
ATOM 3388 C C . LYS A 1 438 ? 12.245 -9.714 -13.209 1.00 94.19 438 LYS A C 1
ATOM 3390 O O . LYS A 1 438 ? 12.254 -9.953 -12.008 1.00 94.19 438 LYS A O 1
ATOM 3395 N N . PHE A 1 439 ? 12.249 -8.471 -13.688 1.00 94.50 439 PHE A N 1
ATOM 3396 C CA . PHE A 1 439 ? 12.249 -7.290 -12.828 1.00 94.50 439 PHE A CA 1
ATOM 3397 C C . PHE A 1 439 ? 11.027 -7.268 -11.908 1.00 94.50 439 PHE A C 1
ATOM 3399 O O . PHE A 1 439 ? 11.143 -6.944 -10.728 1.00 94.50 439 PHE A O 1
ATOM 3406 N N . LEU A 1 440 ? 9.853 -7.614 -12.445 1.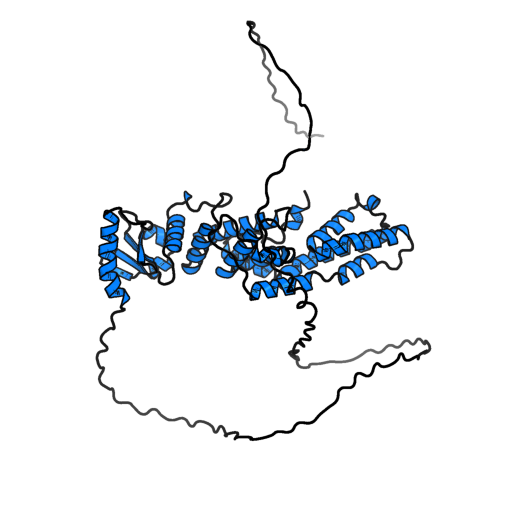00 93.50 440 LEU A N 1
ATOM 3407 C CA . LEU A 1 440 ? 8.629 -7.684 -11.659 1.00 93.50 440 LEU A CA 1
ATOM 3408 C C . LEU A 1 440 ? 8.681 -8.806 -10.622 1.00 93.50 440 LEU A C 1
ATOM 3410 O O . LEU A 1 440 ? 8.259 -8.584 -9.490 1.00 93.50 440 LEU A O 1
ATOM 3414 N N . GLU A 1 441 ? 9.207 -9.976 -10.981 1.00 94.69 441 GLU A N 1
ATOM 3415 C CA . GLU A 1 441 ? 9.335 -11.119 -10.070 1.00 94.69 441 GLU A CA 1
ATOM 3416 C C . GLU A 1 441 ? 10.337 -10.844 -8.934 1.00 94.69 441 GLU A C 1
ATOM 3418 O O . GLU A 1 441 ? 10.038 -11.110 -7.772 1.00 94.69 441 GLU A O 1
ATOM 3423 N N . ASP A 1 442 ? 11.471 -10.208 -9.246 1.00 95.94 442 ASP A N 1
ATOM 3424 C CA . ASP A 1 442 ? 12.527 -9.855 -8.285 1.00 95.94 442 ASP A CA 1
ATOM 3425 C C . ASP A 1 442 ? 12.181 -8.609 -7.439 1.00 95.94 442 ASP A C 1
ATOM 3427 O O . ASP A 1 442 ? 12.885 -8.281 -6.474 1.00 95.94 442 ASP A O 1
ATOM 3431 N N . LEU A 1 443 ? 11.089 -7.901 -7.765 1.00 95.94 443 LEU A N 1
ATOM 3432 C CA . LEU A 1 443 ? 10.727 -6.630 -7.135 1.00 95.94 443 LEU A CA 1
ATOM 3433 C C . LEU A 1 443 ? 10.669 -6.703 -5.601 1.00 95.94 443 LEU A C 1
ATOM 3435 O O . LEU A 1 443 ? 11.298 -5.853 -4.968 1.00 95.94 443 LEU A O 1
ATOM 3439 N N . PRO A 1 444 ? 9.997 -7.682 -4.961 1.00 97.44 444 PRO A N 1
ATOM 3440 C CA . PRO A 1 444 ? 9.970 -7.779 -3.502 1.00 97.44 444 PRO A CA 1
ATOM 3441 C C . PRO A 1 444 ? 11.368 -7.932 -2.893 1.00 97.44 444 PRO A C 1
ATOM 3443 O O . PRO A 1 444 ? 11.675 -7.313 -1.872 1.00 97.44 444 PRO A O 1
ATOM 3446 N N . THR A 1 445 ? 12.249 -8.691 -3.550 1.00 97.12 445 THR A N 1
ATOM 3447 C CA . THR A 1 445 ? 13.612 -8.950 -3.075 1.00 97.12 445 THR A CA 1
ATOM 3448 C C . THR A 1 445 ? 14.463 -7.681 -3.052 1.00 97.12 445 THR A C 1
ATOM 3450 O O . THR A 1 445 ? 15.263 -7.508 -2.131 1.00 97.12 445 THR A O 1
ATOM 3453 N N . HIS A 1 446 ? 14.246 -6.734 -3.972 1.00 96.69 446 HIS A N 1
ATOM 3454 C CA . HIS A 1 446 ? 14.927 -5.431 -3.942 1.00 96.69 446 HIS A CA 1
ATOM 3455 C C . HIS A 1 446 ? 14.637 -4.608 -2.677 1.00 96.69 446 HIS A C 1
ATOM 3457 O O . HIS A 1 446 ? 15.459 -3.771 -2.299 1.00 96.69 446 HIS A O 1
ATOM 3463 N N . PHE A 1 447 ? 13.508 -4.863 -2.011 1.00 97.38 447 PHE A N 1
ATOM 3464 C CA . PHE A 1 447 ? 13.106 -4.217 -0.758 1.00 97.38 447 PHE A CA 1
ATOM 3465 C C . PHE A 1 447 ? 13.227 -5.149 0.460 1.00 97.38 447 PHE A C 1
ATOM 3467 O O . PHE A 1 447 ? 12.715 -4.823 1.528 1.00 97.38 447 PHE A O 1
ATOM 3474 N N . ALA A 1 448 ? 13.901 -6.296 0.310 1.00 97.00 448 ALA A N 1
ATOM 3475 C CA . ALA A 1 448 ? 14.026 -7.331 1.337 1.00 97.00 448 ALA A CA 1
ATOM 3476 C C . ALA A 1 448 ? 12.677 -7.886 1.847 1.00 97.00 448 ALA A C 1
ATOM 3478 O O . ALA A 1 448 ? 12.565 -8.306 3.000 1.00 97.00 448 ALA A O 1
ATOM 3479 N N . PHE A 1 449 ? 11.654 -7.913 0.989 1.00 97.19 449 PHE A N 1
ATOM 3480 C CA . PHE A 1 449 ? 10.388 -8.587 1.276 1.00 97.19 449 PHE A CA 1
ATOM 3481 C C . PHE A 1 449 ? 10.407 -10.059 0.833 1.00 97.19 449 PHE A C 1
ATOM 3483 O O . PHE A 1 449 ? 11.224 -10.440 -0.012 1.00 97.19 449 PHE A O 1
ATOM 3490 N N . PRO A 1 450 ? 9.500 -10.894 1.383 1.00 97.75 450 PRO A N 1
ATOM 3491 C CA . PRO A 1 450 ? 9.251 -12.244 0.880 1.00 97.75 450 PRO A CA 1
ATOM 3492 C C . PRO A 1 450 ? 8.902 -12.275 -0.615 1.00 97.75 450 PRO A C 1
ATOM 3494 O O . PRO A 1 450 ? 8.482 -11.268 -1.184 1.00 97.75 450 PRO A O 1
ATOM 3497 N N . THR A 1 451 ? 9.041 -13.447 -1.239 1.00 96.81 451 THR A N 1
ATOM 3498 C CA . THR A 1 451 ? 8.642 -13.675 -2.639 1.00 96.81 451 THR A CA 1
ATOM 3499 C C . THR A 1 451 ? 7.153 -13.404 -2.852 1.00 96.81 451 THR A C 1
ATOM 3501 O O . THR A 1 451 ? 6.369 -13.425 -1.899 1.00 96.81 451 THR A O 1
ATOM 3504 N N . TRP A 1 452 ? 6.738 -13.198 -4.105 1.00 95.38 452 TRP A N 1
ATOM 3505 C CA . TRP A 1 452 ? 5.329 -12.957 -4.422 1.00 95.38 452 TRP A CA 1
ATOM 3506 C C . TRP A 1 452 ? 4.402 -14.047 -3.895 1.00 95.38 452 TRP A C 1
ATOM 3508 O O . TRP A 1 452 ? 3.392 -13.712 -3.291 1.00 95.38 452 TRP A O 1
ATOM 3518 N N . ASP A 1 453 ? 4.769 -15.321 -4.022 1.00 95.69 453 ASP A N 1
ATOM 3519 C CA . ASP A 1 453 ? 3.945 -16.430 -3.525 1.00 95.69 453 ASP A CA 1
ATOM 3520 C C . ASP A 1 453 ? 3.751 -16.373 -1.998 1.00 95.69 453 ASP A C 1
ATOM 3522 O O . ASP A 1 453 ? 2.654 -16.599 -1.486 1.00 95.69 453 ASP A O 1
ATOM 3526 N N . ALA A 1 454 ? 4.800 -16.010 -1.250 1.00 96.81 454 ALA A N 1
ATOM 3527 C CA . ALA A 1 454 ? 4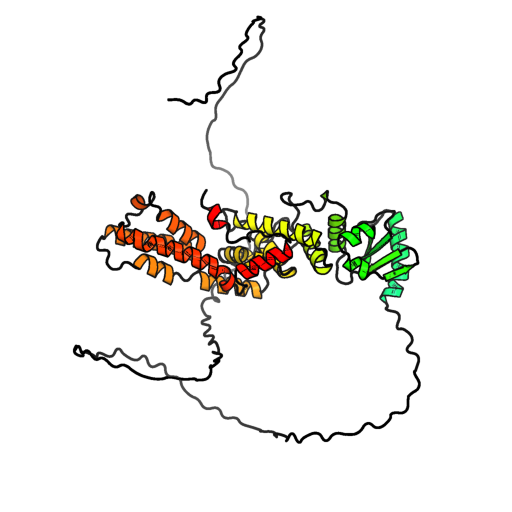.707 -15.837 0.198 1.00 96.81 454 ALA A CA 1
ATOM 3528 C C . ALA A 1 454 ? 3.840 -14.624 0.568 1.00 96.81 454 ALA A C 1
ATOM 3530 O O . ALA A 1 454 ? 3.028 -14.699 1.490 1.00 96.81 454 ALA A O 1
ATOM 3531 N N . LEU A 1 455 ? 3.975 -13.516 -0.166 1.00 96.56 455 LEU A N 1
ATOM 3532 C CA . LEU A 1 455 ? 3.121 -12.342 0.005 1.00 96.56 455 LEU A CA 1
ATOM 3533 C C . LEU A 1 455 ? 1.655 -12.643 -0.357 1.00 96.56 455 LEU A C 1
ATOM 3535 O O . LEU A 1 455 ? 0.752 -12.097 0.275 1.00 96.56 455 LEU A O 1
ATOM 3539 N N . GLU A 1 456 ? 1.403 -13.523 -1.329 1.00 95.19 456 GLU A N 1
ATOM 3540 C CA . GLU A 1 456 ? 0.052 -13.929 -1.744 1.00 95.19 456 GLU A CA 1
ATOM 3541 C C . GLU A 1 456 ? -0.610 -14.684 -0.612 1.00 95.19 456 GLU A C 1
ATOM 3543 O O . GLU A 1 456 ? -1.701 -14.329 -0.174 1.00 95.19 456 GLU A O 1
ATOM 3548 N N . HIS A 1 457 ? 0.128 -15.631 -0.041 1.00 95.38 457 HIS A N 1
ATOM 3549 C CA . HIS A 1 457 ? -0.317 -16.370 1.120 1.00 95.38 457 HIS A CA 1
ATOM 3550 C C . HIS A 1 457 ? -0.616 -15.454 2.321 1.00 95.38 457 HIS A C 1
ATOM 3552 O O . HIS A 1 457 ? -1.634 -15.626 2.990 1.00 95.38 457 HIS A O 1
ATOM 3558 N N . MET A 1 458 ? 0.216 -14.436 2.578 1.00 97.06 458 MET A N 1
ATOM 3559 C CA . MET A 1 458 ? -0.060 -13.439 3.625 1.00 97.06 458 MET A CA 1
ATOM 3560 C C . MET A 1 458 ? -1.353 -12.659 3.350 1.00 97.06 458 MET A C 1
ATOM 3562 O O . MET A 1 458 ? -2.166 -12.462 4.255 1.00 97.06 458 MET A O 1
ATOM 3566 N N . ARG A 1 459 ? -1.574 -12.241 2.098 1.00 96.19 459 ARG A N 1
ATOM 3567 C CA . ARG A 1 459 ? -2.808 -11.562 1.689 1.00 96.19 459 ARG A CA 1
ATOM 3568 C C . ARG A 1 459 ? -4.026 -12.459 1.896 1.00 96.19 459 ARG A C 1
ATOM 3570 O O . ARG A 1 459 ? -5.038 -11.993 2.409 1.00 96.19 459 ARG A O 1
ATOM 3577 N N . GLU A 1 460 ? -3.943 -13.731 1.523 1.00 95.62 460 GLU A N 1
ATOM 3578 C CA . GLU A 1 460 ? -5.025 -14.701 1.711 1.00 95.62 460 GLU A CA 1
ATOM 3579 C C . GLU A 1 460 ? -5.377 -14.893 3.188 1.00 95.62 460 GLU A C 1
ATOM 3581 O O . GLU A 1 460 ? -6.558 -14.919 3.538 1.00 95.62 460 GLU A O 1
ATOM 3586 N N . GLN A 1 461 ? -4.373 -14.964 4.066 1.00 95.62 461 GLN A N 1
ATOM 3587 C CA . GLN A 1 461 ? -4.583 -15.041 5.514 1.00 95.62 461 GLN A CA 1
ATOM 3588 C C . GLN A 1 461 ? -5.295 -13.792 6.053 1.00 95.62 461 GLN A C 1
ATOM 3590 O O . GLN A 1 461 ? -6.235 -13.898 6.845 1.00 95.62 461 GLN A O 1
ATOM 3595 N N . ASP A 1 462 ? -4.890 -12.609 5.593 1.00 96.06 462 ASP A N 1
ATOM 3596 C CA . ASP A 1 462 ? -5.476 -11.336 6.006 1.00 96.06 462 ASP A CA 1
ATOM 3597 C C . ASP A 1 462 ? -6.913 -11.147 5.484 1.00 96.06 462 ASP A C 1
ATOM 3599 O O . ASP A 1 462 ? -7.823 -10.733 6.217 1.00 96.06 462 ASP A O 1
ATOM 3603 N N . MET A 1 463 ? -7.133 -11.473 4.210 1.00 95.06 463 MET A N 1
ATOM 3604 C CA . MET A 1 463 ? -8.368 -11.187 3.478 1.00 95.06 463 MET A CA 1
ATOM 3605 C C . MET A 1 463 ? -9.376 -12.340 3.519 1.00 95.06 463 MET A C 1
ATOM 3607 O O . MET A 1 463 ? -10.553 -12.141 3.230 1.00 95.06 463 MET A O 1
ATOM 3611 N N . GLY A 1 464 ? -8.957 -13.541 3.923 1.00 92.50 464 GLY A N 1
ATOM 3612 C CA . GLY A 1 464 ? -9.796 -14.739 3.997 1.00 92.50 464 GLY A CA 1
ATOM 3613 C C . GLY A 1 464 ? -10.400 -15.181 2.666 1.00 92.50 464 GLY A C 1
ATOM 3614 O O . GLY A 1 464 ? -11.376 -15.930 2.670 1.00 92.50 464 GLY A O 1
ATOM 3615 N N . CYS A 1 465 ? -9.868 -14.701 1.545 1.00 84.75 465 CYS A N 1
ATOM 3616 C CA . CYS A 1 465 ? -10.242 -15.137 0.212 1.00 84.75 465 CYS A CA 1
ATOM 3617 C C . CYS A 1 465 ? -8.999 -15.197 -0.685 1.00 84.75 465 CYS A C 1
ATOM 3619 O O . CYS A 1 465 ? -8.133 -14.319 -0.578 1.00 84.75 465 CYS A O 1
ATOM 3621 N N . PRO A 1 466 ? -8.916 -16.201 -1.578 1.00 81.00 466 PRO A N 1
ATOM 3622 C CA . PRO A 1 466 ? -7.923 -16.198 -2.635 1.00 81.00 466 PRO A CA 1
ATOM 3623 C C . PRO A 1 466 ? -8.197 -14.992 -3.525 1.00 81.00 466 PRO A C 1
ATOM 3625 O O . PRO A 1 466 ? -9.314 -14.768 -3.994 1.00 81.00 466 PRO A O 1
ATOM 3628 N N . GLY A 1 467 ? -7.179 -14.177 -3.731 1.00 73.44 467 GLY A N 1
ATOM 3629 C CA . GLY A 1 467 ? -7.252 -13.089 -4.682 1.00 73.44 467 GLY A CA 1
ATOM 3630 C C . GLY A 1 467 ? -5.855 -12.647 -5.049 1.00 73.44 467 GLY A C 1
ATOM 3631 O O . GLY A 1 467 ? -4.944 -12.705 -4.223 1.00 73.44 467 GLY A O 1
ATOM 3632 N N . GLN A 1 468 ? -5.724 -12.185 -6.283 1.00 74.12 468 GLN A N 1
ATOM 3633 C CA . GLN A 1 468 ? -4.446 -11.749 -6.811 1.00 74.12 468 GLN A CA 1
ATOM 3634 C C . GLN A 1 468 ? -3.941 -10.567 -5.986 1.00 74.12 468 GLN A C 1
ATOM 3636 O O . GLN A 1 468 ? -4.672 -9.595 -5.758 1.00 74.12 468 GLN A O 1
ATOM 3641 N N . ILE A 1 469 ? -2.689 -10.648 -5.531 1.00 75.69 469 ILE A N 1
ATOM 3642 C CA . ILE A 1 469 ? -1.992 -9.472 -5.003 1.00 75.69 469 ILE A CA 1
ATOM 3643 C C . ILE A 1 469 ? -2.019 -8.382 -6.075 1.00 75.69 469 ILE A C 1
ATOM 3645 O O . ILE A 1 469 ? -2.166 -8.649 -7.269 1.00 75.69 469 ILE A O 1
ATOM 3649 N N . LEU A 1 470 ? -1.742 -7.155 -5.652 1.00 64.50 470 LEU A N 1
ATOM 3650 C CA . LEU A 1 470 ? -1.177 -6.100 -6.488 1.00 64.50 470 LEU A CA 1
ATOM 3651 C C . LEU A 1 470 ? 0.177 -6.492 -7.118 1.00 64.50 470 LEU A C 1
ATOM 3653 O O . LEU A 1 470 ? 1.091 -5.660 -7.145 1.00 64.50 470 LEU A O 1
ATOM 3657 N N . ARG A 1 471 ? 0.327 -7.724 -7.642 1.00 71.06 471 ARG A N 1
ATOM 3658 C CA . ARG A 1 471 ? 1.281 -7.979 -8.715 1.00 71.06 471 ARG A CA 1
ATOM 3659 C C . ARG A 1 471 ? 1.017 -6.866 -9.712 1.00 71.06 471 ARG A C 1
ATOM 3661 O O . ARG A 1 471 ? -0.149 -6.669 -10.065 1.00 71.06 471 ARG A O 1
ATOM 3668 N N . PRO A 1 472 ? 2.038 -6.070 -10.032 1.00 55.59 472 PRO A N 1
ATOM 3669 C CA . PRO A 1 472 ? 1.861 -4.754 -10.592 1.00 55.59 472 PRO A CA 1
ATOM 3670 C C . PRO A 1 472 ? 0.765 -4.756 -11.665 1.00 55.59 472 PRO A C 1
ATOM 3672 O O . PRO A 1 472 ? 0.928 -5.311 -12.751 1.00 55.59 472 PRO A O 1
ATOM 3675 N N . VAL A 1 473 ? -0.366 -4.119 -11.325 1.00 54.09 473 VAL A N 1
ATOM 3676 C CA . VAL A 1 473 ? -1.549 -3.927 -12.190 1.00 54.09 473 VAL A CA 1
ATOM 3677 C C . VAL A 1 473 ? -1.146 -3.252 -13.519 1.00 54.09 473 VAL A C 1
ATOM 3679 O O . VAL A 1 473 ? -1.873 -3.291 -14.503 1.00 54.09 473 VAL A O 1
ATOM 3682 N N . TRP A 1 474 ? 0.080 -2.734 -13.587 1.00 57.53 474 TRP A N 1
ATOM 3683 C CA . TRP A 1 474 ? 0.856 -2.284 -14.738 1.00 57.53 474 TRP A CA 1
ATOM 3684 C C . TRP A 1 474 ? 0.742 -3.157 -15.998 1.00 57.53 474 TRP A C 1
ATOM 3686 O O . TRP A 1 474 ? 0.657 -2.587 -17.084 1.00 57.53 474 TRP A O 1
ATOM 3696 N N . LYS A 1 475 ? 0.643 -4.500 -15.902 1.00 60.62 475 LYS A N 1
ATOM 3697 C CA . LYS A 1 475 ? 0.383 -5.344 -17.100 1.00 60.62 475 LYS A CA 1
ATOM 3698 C C . LYS A 1 475 ? -0.945 -5.000 -17.796 1.00 60.62 475 LYS A C 1
ATOM 3700 O O . LYS A 1 475 ? -1.106 -5.284 -18.985 1.00 60.62 475 LYS A O 1
ATOM 3705 N N . HIS A 1 476 ? -1.887 -4.405 -17.065 1.00 54.41 476 HIS A N 1
ATOM 3706 C CA . HIS A 1 476 ? -3.200 -3.983 -17.546 1.00 54.41 476 HIS A CA 1
ATOM 3707 C C . HIS A 1 476 ? -3.330 -2.461 -17.708 1.00 54.41 476 HIS A C 1
ATOM 3709 O O . HIS A 1 476 ? -3.955 -2.037 -18.675 1.00 54.41 476 HIS A O 1
ATOM 3715 N N . ILE A 1 477 ? -2.714 -1.647 -16.837 1.00 50.19 477 ILE A N 1
ATOM 3716 C CA . ILE A 1 477 ? -2.846 -0.171 -16.854 1.00 50.19 477 ILE A CA 1
ATOM 3717 C C . ILE A 1 477 ? -2.339 0.451 -18.161 1.00 50.19 477 ILE A C 1
ATOM 3719 O O . ILE A 1 477 ? -2.866 1.469 -18.588 1.00 50.19 477 ILE A O 1
ATOM 3723 N N . HIS A 1 478 ? -1.362 -0.162 -18.829 1.00 47.38 478 HIS A N 1
ATOM 3724 C CA . HIS A 1 478 ? -0.796 0.387 -20.065 1.00 47.38 478 HIS A CA 1
ATOM 3725 C C . HIS A 1 478 ? -1.245 -0.323 -21.352 1.00 47.38 478 HIS A C 1
ATOM 3727 O O . HIS A 1 478 ? -0.662 -0.112 -22.413 1.00 47.38 478 HIS A O 1
ATOM 3733 N N . LYS A 1 479 ? -2.268 -1.188 -21.280 1.00 46.12 479 LYS A N 1
ATOM 3734 C CA . LYS A 1 479 ? -2.938 -1.725 -22.481 1.00 46.12 479 LYS A CA 1
ATOM 3735 C C . LYS A 1 479 ? -4.096 -0.844 -22.973 1.00 46.12 479 LYS A C 1
ATOM 3737 O O . LYS A 1 479 ? -4.692 -1.180 -23.993 1.00 46.12 479 LYS A O 1
ATOM 3742 N N . VAL A 1 480 ? -4.416 0.225 -22.244 1.00 35.12 480 VAL A N 1
ATOM 3743 C CA . VAL A 1 480 ? -5.411 1.255 -22.588 1.00 35.12 480 VAL A CA 1
ATOM 3744 C C . VAL A 1 480 ? -4.661 2.508 -23.005 1.00 35.12 480 VAL A C 1
ATOM 3746 O O . VAL A 1 480 ? -5.089 3.127 -24.002 1.00 35.12 480 VAL A O 1
#

Secondary structure (DSSP, 8-state):
------------------------------------------------PPP------SSSSS------PPP----PPP----------------------PPPP------------------PPP-PPPPP-PPPPPPPPP---------HHHHHHHHHHHHHHHHHHT--S---SB-TT--EEEE-TT--EEEE-HHHHHHH-HHHHHTPEE-SSS-EEEE-TT--HHHHHHHHHHHH-TTTSPPTTS---HHHHHHHHHHHHHTT-HHHHHHHHHHHHHHHHHHHH-S-TTTTHHHHHHHHHHHHHTT-GGGHHHHHHHHHHS-THHHHH---TT-S------HHHHHHHHHHHHHHT-HHHHHHHHH--TT---HHHHHHHHHHHHHHHHHHHH-HHHHHHHHHHHTSTTTHHHHT--HHHHHHHHHHHHHHHHHHHHHHHHHTTPPPHHHHHHHHHHHHSS-----S-THHHHT--